Protein AF-A0A1T5A829-F1 (afdb_monomer_lite)

pLDDT: mean 74.04, std 16.51, range [29.75, 96.25]

Radius of gyration: 37.99 Å; chains: 1; bounding box: 82×69×156 Å

Secondary structure (DSSP, 8-state):
-PPP--------------HHHHHHHHHHHHHHHHHHHHHHHHHHHHHHHHHHHHHHHHHHHHHB-TTT--B-HHHHHHHHHHTT-GGGHHHHHHHHHHHHHHHHHHHHHHHHHHHHHHHHHHHHHHH--SHHHHHHHHHHHHHTT-S-HHHHHHHHHHHHH-GGGHHHHHHHHHHHHHHHHHHHHHHHHHHHHHHHHHHHHHHHHHHHHHHHHHHHHHHHHHHHHHHHHHHHHHHTTT--S--SHHHHHHHHHHHHHHHHHHHHHHHHHHHT--PPPPPPPP--GGG---------THHHHHHHHHHHHHHHHHHHHHTTSS-HHHHHHHHHH---TTSHHHHHS-HHHHHHHHHHHHHHHHHHHHHHHHHHT--GGGGTTTS-----PPP--------------

Organism: NCBI:txid439228

Sequence (405 aa):
MALDTRIPLMVQPVQLPDFNAMAQNRLGMMSNVMTIKSQQAEIDRVARQQQEQNALRGVYSRSVDPKTGKIDSKSLITGLAGLGRGDLIPGVQAEMAKAESEQAAAAKAKYEFGKQQLNDAKVAISSVKTPEDAYATIDSYVEKGSMDPQAAEQIKAQIRADPKSLPAIQEAMLRSTLDAEKKLDFDFKEREFDWKKKQDLFSNKMAAGNLAVAQGNLGVNRARLNFERQKDARDAAINGPGGSAPQAFSDAARKLADLKGALKEYRASLDSGKRAGMSGVTLPAWAGGRFEFAKDDVTASQAAKYTAVMMGLKDLYQLGALAGPDISILERQLTDPSSFAGTRTETSALKTQLNIVDKMIDKAARNLESTYRRPASAFRDQSASPVRAPSKGKGVDTSNPLLAD

Foldseek 3Di:
DDDDDDDPPPDDDPPDPDVVVVVVVVVVVVVVVVVVVVVVVVVVVVVVVVVVVVLLVVQQVVQQDPVPRDGNLVSSCVSCVVVVNPVCNVVVVVVVVQVLVQVLVVLVVVLVVLVVVLVVQLVQLVPDDFLVSLLVSLVVCVVVVNDDPVVSVVLNVVCVVPVVCSVVVSVVSNVVSVVVNVVSVVVSVVVVVVSVVVVVVVVVVVVVVVVVVVVVVVVVVVVVVVVVVVVCVVCVVPPDDDDDLPPLLVVLLVLLVVLVVLLVVLLVLLVVVDADDDDDDDDDDSPDDDDDDDDDPSLVVNQVSVVSNLVSVVVLVVSVLADPVRNVVLVVQQDRCSDPVNVVDDSVSNVVSSVVSVVRSVSSQVSSCVVSVHHSVPCVPVVCPDPPPPPPDDDDDPPDDPPDD

Structure (mmCIF, N/CA/C/O backbone):
data_AF-A0A1T5A829-F1
#
_entry.id   AF-A0A1T5A829-F1
#
loop_
_atom_site.group_PDB
_atom_site.id
_atom_site.type_symbol
_atom_site.label_atom_id
_atom_site.label_alt_id
_atom_site.label_comp_id
_atom_site.label_asym_id
_atom_site.label_entity_id
_atom_site.label_seq_id
_atom_site.pdbx_PDB_ins_code
_atom_site.Cartn_x
_atom_site.Cartn_y
_atom_site.Cartn_z
_atom_site.occupancy
_atom_site.B_iso_or_equiv
_atom_site.auth_seq_id
_atom_site.auth_comp_id
_atom_site.auth_asym_id
_atom_site.auth_atom_id
_atom_site.pdbx_PDB_model_num
ATOM 1 N N . MET A 1 1 ? -0.349 32.099 -114.915 1.00 41.38 1 MET A N 1
ATOM 2 C CA . MET A 1 1 ? -0.433 31.629 -113.516 1.00 41.38 1 MET A CA 1
ATOM 3 C C . MET A 1 1 ? 0.761 32.195 -112.773 1.00 41.38 1 MET A C 1
ATOM 5 O O . MET A 1 1 ? 1.882 31.853 -113.120 1.00 41.38 1 MET A O 1
ATOM 9 N N . ALA A 1 2 ? 0.524 33.132 -111.858 1.00 43.66 2 ALA A N 1
ATOM 10 C CA . ALA A 1 2 ? 1.552 33.716 -111.003 1.00 43.66 2 ALA A CA 1
ATOM 11 C C . ALA A 1 2 ? 1.571 32.930 -109.686 1.00 43.66 2 ALA A C 1
ATOM 13 O O . ALA A 1 2 ? 0.527 32.785 -109.055 1.00 43.66 2 ALA A O 1
ATOM 14 N N . LEU A 1 3 ? 2.726 32.373 -109.323 1.00 45.62 3 LEU A N 1
ATOM 15 C CA . LEU A 1 3 ? 2.932 31.718 -108.033 1.00 45.62 3 LEU A CA 1
ATOM 16 C C . LEU A 1 3 ? 3.268 32.792 -106.995 1.00 45.62 3 LEU A C 1
ATOM 18 O O . LEU A 1 3 ? 4.241 33.530 -107.145 1.00 45.62 3 LEU A O 1
ATOM 22 N N . ASP A 1 4 ? 2.414 32.879 -105.982 1.00 45.06 4 ASP A N 1
ATOM 23 C CA . ASP A 1 4 ? 2.525 33.746 -104.813 1.00 45.06 4 ASP A CA 1
ATOM 24 C C . ASP A 1 4 ? 3.633 33.229 -103.874 1.00 45.06 4 ASP A C 1
ATOM 26 O O . ASP A 1 4 ? 3.648 32.059 -103.492 1.00 45.06 4 ASP A O 1
ATOM 30 N N . THR A 1 5 ? 4.589 34.095 -103.536 1.00 57.75 5 THR A N 1
ATOM 31 C CA . THR A 1 5 ? 5.797 33.803 -102.743 1.00 57.75 5 THR A CA 1
ATOM 32 C C . THR A 1 5 ? 5.749 34.413 -101.339 1.00 57.75 5 THR A C 1
ATOM 34 O O . THR A 1 5 ? 6.776 34.799 -100.782 1.00 57.75 5 THR A O 1
ATOM 37 N N . ARG A 1 6 ? 4.567 34.493 -100.718 1.00 51.66 6 ARG A N 1
ATOM 38 C CA . ARG A 1 6 ? 4.417 34.975 -99.333 1.00 51.66 6 ARG A CA 1
ATOM 39 C C . ARG A 1 6 ? 3.879 33.902 -98.389 1.00 51.66 6 ARG A C 1
ATOM 41 O O . ARG A 1 6 ? 2.760 33.993 -97.901 1.00 51.66 6 ARG A O 1
ATOM 48 N N . ILE A 1 7 ? 4.720 32.924 -98.058 1.00 53.84 7 ILE A N 1
ATOM 49 C CA . ILE A 1 7 ? 4.546 32.119 -96.840 1.00 53.84 7 ILE A CA 1
ATOM 50 C C . ILE A 1 7 ? 5.680 32.499 -95.879 1.00 53.84 7 ILE A C 1
ATOM 52 O O . ILE A 1 7 ? 6.816 32.072 -96.090 1.00 53.84 7 ILE A O 1
ATOM 56 N N . PRO A 1 8 ? 5.430 33.324 -94.845 1.00 56.34 8 PRO A N 1
ATOM 57 C CA . PRO A 1 8 ? 6.424 33.573 -93.813 1.00 56.34 8 PRO A CA 1
ATOM 58 C C . PRO A 1 8 ? 6.602 32.301 -92.973 1.00 56.34 8 PRO A C 1
ATOM 60 O O . PRO A 1 8 ? 5.747 31.939 -92.167 1.00 56.34 8 PRO A O 1
ATOM 63 N N . LEU A 1 9 ? 7.729 31.615 -93.168 1.00 53.66 9 LEU A N 1
ATOM 64 C CA . LEU A 1 9 ? 8.213 30.559 -92.279 1.00 53.66 9 LEU A CA 1
ATOM 65 C C . LEU A 1 9 ? 8.591 31.187 -90.930 1.00 53.66 9 LEU A C 1
ATOM 67 O O . LEU A 1 9 ? 9.724 31.616 -90.721 1.00 53.66 9 LEU A O 1
ATOM 71 N N . MET A 1 10 ? 7.629 31.266 -90.009 1.00 45.97 10 MET A N 1
ATOM 72 C CA . MET A 1 10 ? 7.907 31.563 -88.607 1.00 45.97 10 MET A CA 1
ATOM 73 C C . MET A 1 10 ? 8.551 30.334 -87.962 1.00 45.97 10 MET A C 1
ATOM 75 O O . MET A 1 10 ? 7.879 29.380 -87.578 1.00 45.97 10 MET A O 1
ATOM 79 N N . VAL A 1 11 ? 9.879 30.352 -87.871 1.00 55.19 11 VAL A N 1
ATOM 80 C CA . VAL A 1 11 ? 10.655 29.380 -87.099 1.00 55.19 11 VAL A CA 1
ATOM 81 C C . VAL A 1 11 ? 10.459 29.705 -85.621 1.00 55.19 11 VAL A C 1
ATOM 83 O O . VAL A 1 11 ? 10.999 30.685 -85.112 1.00 55.19 11 VAL A O 1
ATOM 86 N N . GLN A 1 12 ? 9.650 28.901 -84.934 1.00 56.31 12 GLN A N 1
ATOM 87 C CA . GLN A 1 12 ? 9.506 28.968 -83.483 1.00 56.31 12 GLN A CA 1
ATOM 88 C C . GLN A 1 12 ? 10.806 28.432 -82.850 1.00 56.31 12 GLN A C 1
ATOM 90 O O . GLN A 1 12 ? 11.166 27.280 -83.110 1.00 56.31 12 GLN A O 1
ATOM 95 N N . PRO A 1 13 ? 11.557 29.229 -82.067 1.00 57.06 13 PRO A N 1
ATOM 96 C CA . PRO A 1 13 ? 12.777 28.744 -81.439 1.00 57.06 13 PRO A CA 1
ATOM 97 C C . PRO A 1 13 ? 12.426 27.686 -80.388 1.00 57.06 13 PRO A C 1
ATOM 99 O O . PRO A 1 13 ? 11.574 27.907 -79.527 1.00 57.06 13 PRO A O 1
ATOM 102 N N . VAL A 1 14 ? 13.087 26.529 -80.463 1.00 59.56 14 VAL A N 1
ATOM 103 C CA . VAL A 1 14 ? 12.983 25.457 -79.466 1.00 59.56 14 VAL A CA 1
ATOM 104 C C . VAL A 1 14 ? 13.455 26.014 -78.120 1.00 59.56 14 VAL A C 1
ATOM 106 O O . VAL A 1 14 ? 14.648 26.233 -77.916 1.00 59.56 14 VAL A O 1
ATOM 109 N N . GLN A 1 15 ? 12.516 26.278 -77.210 1.00 55.94 15 GLN A N 1
ATOM 110 C CA . GLN A 1 15 ? 12.822 26.662 -75.833 1.00 55.94 15 GLN A CA 1
ATOM 111 C C . GLN A 1 15 ? 13.359 25.428 -75.106 1.00 55.94 15 GLN A C 1
ATOM 113 O O . GLN A 1 15 ? 12.614 24.505 -74.778 1.00 55.94 15 GLN A O 1
ATOM 118 N N . LEU A 1 16 ? 14.674 25.388 -74.900 1.00 55.56 16 LEU A N 1
ATOM 119 C CA . LEU A 1 16 ? 15.304 24.386 -74.049 1.00 55.56 16 LEU A CA 1
ATOM 120 C C . LEU A 1 16 ? 14.807 24.605 -72.610 1.00 55.56 16 LEU A C 1
ATOM 122 O O . LEU A 1 16 ? 14.922 25.725 -72.107 1.00 55.56 16 LEU A O 1
ATOM 126 N N . PRO A 1 17 ? 14.231 23.583 -71.953 1.00 59.06 17 PRO A N 1
ATOM 127 C CA . PRO A 1 17 ? 13.712 23.725 -70.602 1.00 59.06 17 PRO A CA 1
ATOM 128 C C . PRO A 1 17 ? 14.832 24.149 -69.652 1.00 59.06 17 PRO A C 1
ATOM 130 O O . PRO A 1 17 ? 15.920 23.572 -69.647 1.00 59.06 17 PRO A O 1
ATOM 133 N N . ASP A 1 18 ? 14.547 25.178 -68.860 1.00 61.03 18 ASP A N 1
ATOM 134 C CA . ASP A 1 18 ? 15.480 25.780 -67.918 1.00 61.03 18 ASP A CA 1
ATOM 135 C C . ASP A 1 18 ? 15.872 24.758 -66.834 1.00 61.03 18 ASP A C 1
ATOM 137 O O . ASP A 1 18 ? 15.130 24.480 -65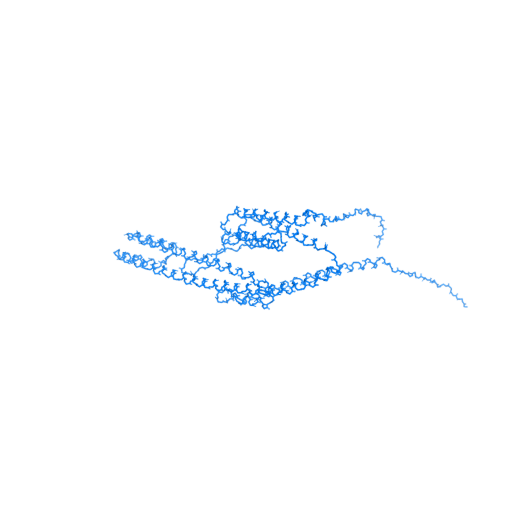.884 1.00 61.03 18 ASP A O 1
ATOM 141 N N . PHE A 1 19 ? 17.043 24.140 -67.006 1.00 58.25 19 PHE A N 1
ATOM 142 C CA . PHE A 1 19 ? 17.568 23.085 -66.133 1.00 58.25 19 PHE A CA 1
ATOM 143 C C . PHE A 1 19 ? 17.678 23.529 -64.667 1.00 58.25 19 PHE A C 1
ATOM 145 O O . PHE A 1 19 ? 17.610 22.693 -63.760 1.00 58.25 19 PHE A O 1
ATOM 152 N N . ASN A 1 20 ? 17.794 24.835 -64.419 1.00 67.88 20 ASN A N 1
ATOM 153 C CA . ASN A 1 20 ? 17.891 25.384 -63.072 1.00 67.88 20 ASN A CA 1
ATOM 154 C C . ASN A 1 20 ? 16.552 25.304 -62.316 1.00 67.88 20 ASN A C 1
ATOM 156 O O . ASN A 1 20 ? 16.526 24.964 -61.131 1.00 67.88 20 ASN A O 1
ATOM 160 N N . ALA A 1 21 ? 15.427 25.519 -63.007 1.00 65.00 21 ALA A N 1
ATOM 161 C CA . ALA A 1 21 ? 14.091 25.410 -62.419 1.00 65.00 21 ALA A CA 1
ATOM 162 C C . ALA A 1 21 ? 13.748 23.958 -62.040 1.00 65.00 21 ALA A C 1
ATOM 164 O O . ALA A 1 21 ? 13.144 23.696 -60.997 1.00 65.00 21 ALA A O 1
ATOM 165 N N . MET A 1 22 ? 14.194 22.984 -62.841 1.00 65.88 22 MET A N 1
ATOM 166 C CA . MET A 1 22 ? 13.953 21.563 -62.573 1.00 65.88 22 MET A CA 1
ATOM 167 C C . MET A 1 22 ? 14.774 21.047 -61.375 1.00 65.88 22 MET A C 1
ATOM 169 O O . MET A 1 22 ? 14.278 20.242 -60.583 1.00 65.88 22 MET A O 1
ATOM 173 N N . ALA A 1 23 ? 15.998 21.554 -61.181 1.00 65.69 23 ALA A N 1
ATOM 174 C CA . ALA A 1 23 ? 16.821 21.236 -60.013 1.00 65.69 23 ALA A CA 1
ATOM 175 C C . ALA A 1 23 ? 16.214 21.772 -58.701 1.00 65.69 23 ALA A C 1
ATOM 177 O O . ALA A 1 23 ? 16.175 21.047 -57.703 1.00 65.69 23 ALA A O 1
ATOM 178 N N . GLN A 1 24 ? 15.677 22.999 -58.711 1.00 66.88 24 GLN A N 1
ATOM 179 C CA . GLN A 1 24 ? 15.002 23.586 -57.546 1.00 66.88 24 GLN A CA 1
ATOM 180 C C . GLN A 1 24 ? 13.716 22.830 -57.181 1.00 66.88 24 GLN A C 1
ATOM 182 O O . GLN A 1 24 ? 13.478 22.546 -56.006 1.00 66.88 24 GLN A O 1
ATOM 187 N N . ASN A 1 25 ? 12.935 22.409 -58.181 1.00 72.94 25 ASN A N 1
ATOM 188 C CA . ASN A 1 25 ? 11.714 21.633 -57.952 1.00 72.94 25 ASN A CA 1
ATOM 189 C C . ASN A 1 25 ? 12.013 20.245 -57.346 1.00 72.94 25 ASN A C 1
ATOM 191 O O . ASN A 1 25 ? 11.313 19.772 -56.449 1.00 72.94 25 ASN A O 1
ATOM 195 N N . ARG A 1 26 ? 13.116 19.611 -57.769 1.00 66.56 26 ARG A N 1
ATOM 196 C CA . ARG A 1 26 ? 13.557 18.308 -57.243 1.00 66.56 26 ARG A CA 1
ATOM 197 C C . ARG A 1 26 ? 14.034 18.390 -55.788 1.00 66.56 26 ARG A C 1
ATOM 199 O O . ARG A 1 26 ? 13.764 17.477 -55.010 1.00 66.56 26 ARG A O 1
ATOM 206 N N . LEU A 1 27 ? 14.686 19.489 -55.404 1.00 65.81 27 LEU A N 1
ATOM 207 C CA . LEU A 1 27 ? 15.084 19.758 -54.017 1.00 65.81 27 LEU A CA 1
ATOM 208 C C . LEU A 1 27 ? 13.872 20.017 -53.109 1.00 65.81 27 LEU A C 1
ATOM 210 O O . LEU A 1 27 ? 13.813 19.469 -52.008 1.00 65.81 27 LEU A O 1
ATOM 214 N N . GLY A 1 28 ? 12.878 20.770 -53.591 1.00 69.94 28 GLY A N 1
ATOM 215 C CA . GLY A 1 28 ? 11.611 20.974 -52.880 1.00 69.94 28 GLY A CA 1
ATOM 216 C C . GLY A 1 28 ? 10.851 19.663 -52.651 1.00 69.94 28 GLY A C 1
ATOM 217 O O . GLY A 1 28 ? 10.427 19.372 -51.532 1.00 69.94 28 GLY A O 1
ATOM 218 N N . MET A 1 29 ? 10.765 18.807 -53.675 1.00 72.50 29 MET A N 1
ATOM 219 C CA . MET A 1 29 ? 10.162 17.475 -53.544 1.00 72.50 29 MET A CA 1
ATOM 220 C C . MET A 1 29 ? 10.920 16.580 -52.559 1.00 72.50 29 MET A C 1
ATOM 222 O O . MET A 1 29 ? 10.300 15.894 -51.750 1.00 72.50 29 MET A O 1
ATOM 226 N N . MET A 1 30 ? 12.253 16.594 -52.582 1.00 69.50 30 MET A N 1
ATOM 227 C CA . MET A 1 30 ? 13.065 15.780 -51.676 1.00 69.50 30 MET A CA 1
ATOM 228 C C . MET A 1 30 ? 12.970 16.258 -50.218 1.00 69.50 30 MET A C 1
ATOM 230 O O . MET A 1 30 ? 12.929 15.428 -49.308 1.00 69.50 30 MET A O 1
ATOM 234 N N . SER A 1 31 ? 12.847 17.573 -50.001 1.00 73.50 31 SER A N 1
ATOM 235 C CA . SER A 1 31 ? 12.529 18.159 -48.693 1.00 73.50 31 SER A CA 1
ATOM 236 C C . SER A 1 31 ? 11.177 17.653 -48.178 1.00 73.50 31 SER A C 1
ATOM 238 O O . SER A 1 31 ? 11.104 17.121 -47.073 1.00 73.50 31 SER A O 1
ATOM 240 N N . ASN A 1 32 ? 10.130 17.707 -49.009 1.00 77.19 32 ASN A N 1
ATOM 241 C CA . ASN A 1 32 ? 8.796 17.219 -48.642 1.00 77.19 32 ASN A CA 1
ATOM 242 C C . ASN A 1 32 ? 8.788 15.711 -48.338 1.00 77.19 32 ASN A C 1
ATOM 244 O O . ASN A 1 32 ? 8.182 15.280 -47.360 1.00 77.19 32 ASN A O 1
ATOM 248 N N . VAL A 1 33 ? 9.504 14.899 -49.123 1.00 78.75 33 VAL A N 1
ATOM 249 C CA . VAL A 1 33 ? 9.619 13.449 -48.885 1.00 78.75 33 VAL A CA 1
ATOM 250 C C . VAL A 1 33 ? 10.346 13.145 -47.572 1.00 78.75 33 VAL A C 1
ATOM 252 O O . VAL A 1 33 ? 9.954 12.213 -46.868 1.00 78.75 33 VAL A O 1
ATOM 255 N N . MET A 1 34 ? 11.377 13.914 -47.205 1.00 67.62 34 MET A N 1
ATOM 256 C CA . MET A 1 34 ? 12.040 13.743 -45.907 1.00 67.62 34 MET A CA 1
ATOM 257 C C . MET A 1 34 ? 11.127 14.118 -44.738 1.00 67.62 34 MET A C 1
ATOM 259 O O . MET A 1 34 ? 11.066 13.355 -43.774 1.00 67.62 34 MET A O 1
ATOM 263 N N . THR A 1 35 ? 10.372 15.214 -44.838 1.00 77.81 35 THR A N 1
ATOM 264 C CA . THR A 1 35 ? 9.394 15.606 -43.809 1.00 77.81 35 THR A CA 1
ATOM 265 C C . THR A 1 35 ? 8.295 14.556 -43.638 1.00 77.81 35 THR A C 1
ATOM 267 O O . THR A 1 35 ? 7.959 14.196 -42.511 1.00 77.81 35 THR A O 1
ATOM 270 N N . ILE A 1 36 ? 7.780 13.998 -44.739 1.00 79.62 36 ILE A N 1
ATOM 271 C CA . ILE A 1 36 ? 6.779 12.922 -44.690 1.00 79.62 36 ILE A CA 1
ATOM 272 C C . ILE A 1 36 ? 7.369 11.671 -44.025 1.00 79.62 36 ILE A C 1
ATOM 274 O O . ILE A 1 36 ? 6.738 11.090 -43.147 1.00 79.62 36 ILE A O 1
ATOM 278 N N . LYS A 1 37 ? 8.603 11.273 -44.368 1.00 80.12 37 LYS A N 1
ATOM 279 C CA . LYS A 1 37 ? 9.256 10.108 -43.745 1.00 80.12 37 LYS A CA 1
ATOM 280 C C . LYS A 1 37 ? 9.519 10.295 -42.250 1.00 80.12 37 LYS A C 1
ATOM 282 O O . LYS A 1 37 ? 9.353 9.337 -41.497 1.00 80.12 37 LYS A O 1
ATOM 287 N N . SER A 1 38 ? 9.920 11.488 -41.806 1.00 84.56 38 SER A N 1
ATOM 288 C CA . SER A 1 38 ? 10.118 11.744 -40.375 1.00 84.56 38 SER A CA 1
ATOM 289 C C . SER A 1 38 ? 8.797 11.727 -39.607 1.00 84.56 38 SER A C 1
ATOM 291 O O . SER A 1 38 ? 8.739 11.125 -38.538 1.00 84.56 38 SER A O 1
ATOM 293 N N . GLN A 1 39 ? 7.730 12.304 -40.174 1.00 84.94 39 GLN A N 1
ATOM 294 C CA . GLN A 1 39 ? 6.388 12.242 -39.584 1.00 84.94 39 GLN A CA 1
ATOM 295 C C . GLN A 1 39 ? 5.868 10.801 -39.515 1.00 84.94 39 GLN A C 1
ATOM 297 O O . GLN A 1 39 ? 5.341 10.391 -38.485 1.00 84.94 39 GLN A O 1
ATOM 302 N N . GLN A 1 40 ? 6.085 9.996 -40.560 1.00 84.44 40 GLN A N 1
ATOM 303 C CA . GLN A 1 40 ? 5.697 8.583 -40.569 1.00 84.44 40 GLN A CA 1
ATOM 304 C C . GLN A 1 40 ? 6.405 7.796 -39.453 1.00 84.44 40 GLN A C 1
ATOM 306 O O . GLN A 1 40 ? 5.766 7.056 -38.711 1.00 84.44 40 GLN A O 1
ATOM 311 N N . ALA A 1 41 ? 7.715 8.004 -39.279 1.00 88.50 41 ALA A N 1
ATOM 312 C CA . ALA A 1 41 ? 8.482 7.346 -38.225 1.00 88.50 41 ALA A CA 1
ATOM 313 C C . ALA A 1 41 ? 8.035 7.765 -36.812 1.00 88.50 41 ALA A C 1
ATOM 315 O O . ALA A 1 41 ? 8.112 6.965 -35.876 1.00 88.50 41 ALA A O 1
ATOM 316 N N . GLU A 1 42 ? 7.578 9.008 -36.642 1.00 86.62 42 GLU A N 1
ATOM 317 C CA . GLU A 1 42 ? 7.012 9.497 -35.385 1.00 86.62 42 GLU A CA 1
ATOM 318 C C . GLU A 1 42 ? 5.645 8.863 -35.098 1.00 86.62 42 GLU A C 1
ATOM 320 O O . GLU A 1 42 ? 5.442 8.335 -34.003 1.00 86.62 42 GLU A O 1
ATOM 325 N N . ILE A 1 43 ? 4.760 8.793 -36.098 1.00 89.19 43 ILE A N 1
ATOM 326 C CA . ILE A 1 43 ? 3.469 8.093 -35.998 1.00 89.19 43 ILE A CA 1
ATOM 327 C C . ILE A 1 43 ? 3.684 6.622 -35.621 1.00 89.19 43 ILE A C 1
ATOM 329 O O . ILE A 1 43 ? 3.047 6.131 -34.691 1.00 89.19 43 ILE A O 1
ATOM 333 N N . ASP A 1 44 ? 4.639 5.932 -36.250 1.00 89.00 44 ASP A N 1
ATOM 334 C CA . ASP A 1 44 ? 4.952 4.529 -35.946 1.00 89.00 44 ASP A CA 1
ATOM 335 C C . ASP A 1 44 ? 5.525 4.330 -34.532 1.00 89.00 44 ASP A C 1
ATOM 337 O O . ASP A 1 44 ? 5.392 3.258 -33.929 1.00 89.00 44 ASP A O 1
ATOM 341 N N . ARG A 1 45 ? 6.209 5.338 -33.976 1.00 84.62 45 ARG A N 1
ATOM 342 C CA . ARG A 1 45 ? 6.664 5.310 -32.576 1.00 84.62 45 ARG A CA 1
ATOM 343 C C . ARG A 1 45 ? 5.491 5.481 -31.620 1.00 84.62 45 ARG A C 1
ATOM 345 O O . ARG A 1 45 ? 5.361 4.684 -30.693 1.00 84.62 45 ARG A O 1
ATOM 352 N N . VAL A 1 46 ? 4.628 6.465 -31.866 1.00 86.44 46 VAL A N 1
ATOM 353 C CA . VAL A 1 46 ? 3.444 6.726 -31.035 1.00 86.44 46 VAL A CA 1
ATOM 354 C C . VAL A 1 46 ? 2.475 5.544 -31.084 1.00 86.44 46 VAL A C 1
ATOM 356 O O . VAL A 1 46 ? 2.003 5.103 -30.039 1.00 86.44 46 VAL A O 1
ATOM 359 N N . ALA A 1 47 ? 2.241 4.961 -32.262 1.00 90.06 47 ALA A N 1
ATOM 360 C CA . ALA A 1 47 ? 1.372 3.799 -32.428 1.00 90.06 47 ALA A CA 1
ATOM 361 C C . ALA A 1 47 ? 1.864 2.591 -31.615 1.00 90.06 47 ALA A C 1
ATOM 363 O O . ALA A 1 47 ? 1.070 1.954 -30.921 1.00 90.06 47 ALA A O 1
ATOM 364 N N . ARG A 1 48 ? 3.176 2.309 -31.623 1.00 86.00 48 ARG A N 1
ATOM 365 C CA . ARG A 1 48 ? 3.764 1.246 -30.789 1.00 86.00 48 ARG A CA 1
ATOM 366 C C . ARG A 1 48 ? 3.638 1.547 -29.303 1.00 86.00 48 ARG A C 1
ATOM 368 O O . ARG A 1 48 ? 3.197 0.683 -28.555 1.00 86.00 48 ARG A O 1
ATOM 375 N N . GLN A 1 49 ? 3.930 2.776 -28.880 1.00 83.00 49 GLN A N 1
ATOM 376 C CA . GLN A 1 49 ? 3.744 3.173 -27.482 1.00 83.00 49 GLN A CA 1
ATOM 377 C C . GLN A 1 49 ? 2.286 3.030 -27.036 1.00 83.00 49 GLN A C 1
ATOM 379 O O . GLN A 1 49 ? 2.022 2.566 -25.929 1.00 83.00 49 GLN A O 1
ATOM 384 N N . GLN A 1 50 ? 1.327 3.377 -27.893 1.00 89.56 50 GLN A N 1
ATOM 385 C CA . GLN A 1 50 ? -0.091 3.252 -27.579 1.00 89.56 50 GLN A CA 1
ATOM 386 C C . GLN A 1 50 ? -0.532 1.784 -27.515 1.00 89.56 50 GLN A C 1
ATOM 388 O O . GLN A 1 50 ? -1.255 1.405 -26.594 1.00 89.56 50 GLN A O 1
ATOM 393 N N . GLN A 1 51 ? -0.061 0.937 -28.435 1.00 86.31 51 GLN A N 1
ATOM 394 C CA . GLN A 1 51 ? -0.288 -0.510 -28.379 1.00 86.31 51 GLN A CA 1
ATOM 395 C C . GLN A 1 51 ? 0.304 -1.125 -27.106 1.00 86.31 51 GLN A C 1
ATOM 397 O O . GLN A 1 51 ? -0.371 -1.907 -26.438 1.00 86.31 51 GLN A O 1
ATOM 402 N N . GLU A 1 52 ? 1.516 -0.725 -26.724 1.00 82.69 52 GLU A N 1
ATOM 403 C CA . GLU A 1 52 ? 2.161 -1.168 -25.488 1.00 82.69 52 GLU A CA 1
ATOM 404 C C . GLU A 1 52 ? 1.370 -0.738 -24.249 1.00 82.69 52 GLU A C 1
ATOM 406 O O . GLU A 1 52 ? 1.084 -1.564 -23.382 1.00 82.69 52 GLU A O 1
ATOM 411 N N . GLN A 1 53 ? 0.945 0.526 -24.176 1.00 86.69 53 GLN A N 1
ATOM 412 C CA . GLN A 1 53 ? 0.121 1.010 -23.067 1.00 86.69 53 GLN A CA 1
ATOM 413 C C . GLN A 1 53 ? -1.221 0.277 -22.988 1.00 86.69 53 GLN A C 1
ATOM 415 O O . GLN A 1 53 ? -1.668 -0.069 -21.894 1.00 86.69 53 GLN A O 1
ATOM 420 N N . ASN A 1 54 ? -1.856 -0.001 -24.127 1.00 91.69 54 ASN A N 1
ATOM 421 C CA . ASN A 1 54 ? -3.114 -0.743 -24.173 1.00 91.69 54 ASN A CA 1
ATOM 422 C C . ASN A 1 54 ? -2.929 -2.198 -23.719 1.00 91.69 54 ASN A C 1
ATOM 424 O O . ASN A 1 54 ? -3.748 -2.708 -22.952 1.00 91.69 54 ASN A O 1
ATOM 428 N N . ALA A 1 55 ? -1.835 -2.849 -24.123 1.00 88.50 55 ALA A N 1
ATOM 429 C CA . ALA A 1 55 ? -1.503 -4.201 -23.687 1.00 88.50 55 ALA A CA 1
ATOM 430 C C . ALA A 1 55 ? -1.233 -4.258 -22.173 1.00 88.50 55 ALA A C 1
ATOM 432 O O . ALA A 1 55 ? -1.780 -5.122 -21.484 1.00 88.50 55 ALA A O 1
ATOM 433 N N . LEU A 1 56 ? -0.473 -3.294 -21.639 1.00 87.50 56 LEU A N 1
ATOM 434 C CA . LEU A 1 56 ? -0.219 -3.167 -20.202 1.00 87.50 56 LEU A CA 1
ATOM 435 C C . LEU A 1 56 ? -1.517 -2.937 -19.423 1.00 87.50 56 LEU A C 1
ATOM 437 O O . LEU A 1 56 ? -1.787 -3.660 -18.465 1.00 87.50 56 LEU A O 1
ATOM 441 N N . ARG A 1 57 ? -2.370 -2.004 -19.863 1.00 91.25 57 ARG A N 1
ATOM 442 C CA . ARG A 1 57 ? -3.691 -1.774 -19.252 1.00 91.25 57 ARG A CA 1
ATOM 443 C C . ARG A 1 57 ? -4.547 -3.038 -19.254 1.00 91.25 57 ARG A C 1
ATOM 445 O O . ARG A 1 57 ? -5.191 -3.324 -18.251 1.00 91.25 57 ARG A O 1
ATOM 452 N N . GLY A 1 58 ? -4.517 -3.811 -20.340 1.00 93.69 58 GLY A N 1
ATOM 453 C CA . GLY A 1 58 ? -5.229 -5.084 -20.443 1.00 93.69 58 GLY A CA 1
ATOM 454 C C . GLY A 1 58 ? -4.688 -6.173 -19.514 1.00 93.69 58 GLY A C 1
ATOM 455 O O . GLY A 1 58 ? -5.441 -7.037 -19.069 1.00 93.69 58 GLY A O 1
ATOM 456 N N . VAL A 1 59 ? -3.389 -6.171 -19.209 1.00 94.50 59 VAL A N 1
ATOM 457 C CA . VAL A 1 59 ? -2.807 -7.086 -18.214 1.00 94.50 59 VAL A CA 1
ATOM 458 C C . VAL A 1 59 ? -3.175 -6.649 -16.798 1.00 94.50 59 VAL A C 1
ATOM 460 O O . VAL A 1 59 ? -3.576 -7.492 -15.995 1.00 94.50 59 VAL A O 1
ATOM 463 N N . TYR A 1 60 ? -3.132 -5.346 -16.513 1.00 91.25 60 TYR A N 1
ATOM 464 C CA . TYR A 1 60 ? -3.549 -4.808 -15.219 1.00 91.25 60 TYR A CA 1
ATOM 465 C C . TYR A 1 60 ? -5.025 -5.084 -14.940 1.00 91.25 60 TYR A C 1
ATOM 467 O O . TYR A 1 60 ? -5.334 -5.654 -13.901 1.00 91.25 60 TYR A O 1
ATOM 475 N N . SER A 1 61 ? -5.929 -4.760 -15.870 1.00 93.00 61 SER A N 1
ATOM 476 C CA . SER A 1 61 ? -7.375 -4.925 -15.665 1.00 93.00 61 SER A CA 1
ATOM 477 C C . SER A 1 61 ? -7.781 -6.378 -15.423 1.00 93.00 61 SER A C 1
ATOM 479 O O . SER A 1 61 ? -8.596 -6.641 -14.547 1.00 93.00 61 SER A O 1
ATOM 481 N N . ARG A 1 62 ? -7.168 -7.329 -16.139 1.00 95.75 62 ARG A N 1
ATOM 482 C CA . ARG A 1 62 ? -7.390 -8.771 -15.932 1.00 95.75 62 ARG A CA 1
ATOM 483 C C . ARG A 1 62 ? -6.818 -9.291 -14.619 1.00 95.75 62 ARG A C 1
ATOM 485 O O . ARG A 1 62 ? -7.262 -10.324 -14.136 1.00 95.75 62 ARG A O 1
ATOM 492 N N . SER A 1 63 ? -5.830 -8.595 -14.067 1.00 94.88 63 SER A N 1
ATOM 493 C CA . SER A 1 63 ? -5.195 -8.976 -12.809 1.00 94.88 63 SER A CA 1
ATOM 494 C C . SER A 1 63 ? -5.883 -8.361 -11.597 1.00 94.88 63 SER A C 1
ATOM 496 O O . SER A 1 63 ? -5.534 -8.721 -10.484 1.00 94.88 63 SER A O 1
ATOM 498 N N . VAL A 1 64 ? -6.850 -7.456 -11.766 1.00 94.00 64 VAL A N 1
ATOM 499 C CA . VAL A 1 64 ? -7.664 -6.969 -10.647 1.00 94.00 64 VAL A CA 1
ATOM 500 C C . VAL A 1 64 ? -8.784 -7.970 -10.382 1.00 94.00 64 VAL A C 1
ATOM 502 O O . VAL A 1 64 ? -9.612 -8.231 -11.251 1.00 94.00 64 VAL A O 1
ATOM 505 N N . ASP A 1 65 ? -8.836 -8.511 -9.168 1.00 90.75 65 ASP A N 1
ATOM 506 C CA . ASP A 1 65 ? -9.967 -9.318 -8.720 1.00 90.75 65 ASP A CA 1
ATOM 507 C C . ASP A 1 65 ? -11.224 -8.428 -8.636 1.00 90.75 65 ASP A C 1
ATOM 509 O O . ASP A 1 65 ? -11.235 -7.459 -7.868 1.00 90.75 65 ASP A O 1
ATOM 513 N N . PRO A 1 66 ? -12.302 -8.738 -9.384 1.00 88.81 66 PRO A N 1
ATOM 514 C CA . PRO A 1 66 ? -13.496 -7.900 -9.440 1.00 88.81 66 PRO A CA 1
ATOM 515 C C . PRO A 1 66 ? -14.248 -7.817 -8.107 1.00 88.81 66 PRO A C 1
ATOM 517 O O . PRO A 1 66 ? -15.024 -6.886 -7.910 1.00 88.81 66 PRO A O 1
ATOM 520 N N . LYS A 1 67 ? -14.044 -8.769 -7.185 1.00 91.25 67 LYS A N 1
ATOM 521 C CA . LYS A 1 67 ? -14.712 -8.765 -5.875 1.00 91.25 67 LYS A CA 1
ATOM 522 C C . LYS A 1 67 ? -13.960 -7.930 -4.851 1.00 91.25 67 LYS A C 1
ATOM 524 O O . LYS A 1 67 ? -14.579 -7.248 -4.041 1.00 91.25 67 LYS A O 1
ATOM 529 N N . THR A 1 68 ? -12.632 -8.021 -4.854 1.00 87.38 68 THR A N 1
ATOM 530 C CA . THR A 1 68 ? -11.794 -7.398 -3.820 1.00 87.38 68 THR A CA 1
ATOM 531 C C . THR A 1 68 ? -11.140 -6.097 -4.275 1.00 87.38 68 THR A C 1
ATOM 533 O O . THR A 1 68 ? -10.649 -5.346 -3.433 1.00 87.38 68 THR A O 1
ATOM 536 N N . GLY A 1 69 ? -11.098 -5.831 -5.585 1.00 87.81 69 GLY A N 1
ATOM 537 C CA . GLY A 1 69 ? -10.354 -4.718 -6.175 1.00 87.81 69 GLY A CA 1
ATOM 538 C C . GLY A 1 69 ? -8.834 -4.853 -6.033 1.00 87.81 69 GLY A C 1
ATOM 539 O O . GLY A 1 69 ? -8.105 -3.910 -6.333 1.00 87.81 69 GLY A O 1
ATOM 540 N N . LYS A 1 70 ? -8.335 -6.000 -5.551 1.00 88.00 70 LYS A N 1
ATOM 541 C CA . LYS A 1 70 ? -6.905 -6.237 -5.337 1.00 88.00 70 LYS A CA 1
ATOM 542 C C . LYS A 1 70 ? -6.260 -6.786 -6.599 1.00 88.00 70 LYS A C 1
ATOM 544 O O . LYS A 1 70 ? -6.858 -7.580 -7.318 1.00 88.00 70 LYS A O 1
ATOM 549 N N . ILE A 1 71 ? -5.016 -6.387 -6.836 1.00 88.56 71 ILE A N 1
ATOM 550 C CA . ILE A 1 71 ? -4.212 -6.902 -7.942 1.00 88.56 71 ILE A CA 1
ATOM 551 C C . ILE A 1 71 ? -3.660 -8.280 -7.552 1.00 88.56 71 ILE A C 1
ATOM 553 O O . ILE A 1 71 ? -2.887 -8.398 -6.600 1.00 88.56 71 ILE A O 1
ATOM 557 N N . ASP A 1 72 ? -4.022 -9.316 -8.301 1.00 91.62 72 ASP A N 1
ATOM 558 C CA . ASP A 1 72 ? -3.366 -10.616 -8.277 1.00 91.62 72 ASP A CA 1
ATOM 559 C C . ASP A 1 72 ? -1.981 -10.500 -8.926 1.00 91.62 72 ASP A C 1
ATOM 561 O O . ASP A 1 72 ? -1.825 -10.487 -10.152 1.00 91.62 72 ASP A O 1
ATOM 565 N N . SER A 1 73 ? -0.959 -10.440 -8.070 1.00 89.56 73 SER A N 1
ATOM 566 C CA . SER A 1 73 ? 0.452 -10.391 -8.464 1.00 89.56 73 SER A CA 1
ATOM 567 C C . SER A 1 73 ? 0.822 -11.501 -9.448 1.00 89.56 73 SER A C 1
ATOM 569 O O . SER A 1 73 ? 1.558 -11.267 -10.406 1.00 89.56 73 SER A O 1
ATOM 571 N N . LYS A 1 74 ? 0.291 -12.716 -9.251 1.00 91.88 74 LYS A N 1
ATOM 572 C CA . LYS A 1 74 ? 0.631 -13.865 -10.091 1.00 91.88 74 LYS A CA 1
ATOM 573 C C . LYS A 1 74 ? 0.067 -13.682 -11.494 1.00 91.88 74 LYS A C 1
ATOM 575 O O . LYS A 1 74 ? 0.793 -13.915 -12.462 1.00 91.88 74 LYS A O 1
ATOM 580 N N . SER A 1 75 ? -1.187 -13.246 -11.605 1.00 93.94 75 SER A N 1
ATOM 581 C CA . SER A 1 75 ? -1.807 -12.918 -12.893 1.00 93.94 75 SER A CA 1
ATOM 582 C C . SER A 1 75 ? -1.059 -11.783 -13.594 1.00 93.94 75 SER A C 1
ATOM 584 O O . SER A 1 75 ? -0.741 -11.905 -14.777 1.00 93.94 75 SER A O 1
ATOM 586 N N . LEU A 1 76 ? -0.691 -10.728 -12.859 1.00 93.88 76 LEU A N 1
ATOM 587 C CA . LEU A 1 76 ? 0.001 -9.567 -13.419 1.00 93.88 76 LEU A CA 1
ATOM 588 C C . LEU A 1 76 ? 1.369 -9.954 -13.988 1.00 93.88 76 LEU A C 1
ATOM 590 O O . LEU A 1 76 ? 1.667 -9.667 -15.146 1.00 93.88 76 LEU A O 1
ATOM 594 N N . ILE A 1 77 ? 2.176 -10.666 -13.201 1.00 92.44 77 ILE A N 1
ATOM 595 C CA . ILE A 1 77 ? 3.508 -11.126 -13.610 1.00 92.44 77 ILE A CA 1
ATOM 596 C C . ILE A 1 77 ? 3.404 -12.098 -14.792 1.00 92.44 77 ILE A C 1
ATOM 598 O O . ILE A 1 77 ? 4.164 -11.976 -15.751 1.00 92.44 77 ILE A O 1
ATOM 602 N N . THR A 1 78 ? 2.445 -13.031 -14.763 1.00 94.38 78 THR A N 1
ATOM 603 C CA . THR A 1 78 ? 2.230 -13.987 -15.865 1.00 94.38 78 THR A CA 1
ATOM 604 C C . THR A 1 78 ? 1.795 -13.268 -17.143 1.00 94.38 78 THR A C 1
ATOM 606 O O . THR A 1 78 ? 2.280 -13.589 -18.226 1.00 94.38 78 THR A O 1
ATOM 609 N N . GLY A 1 79 ? 0.932 -12.256 -17.029 1.00 93.56 79 GLY A N 1
ATOM 610 C CA . GLY A 1 79 ? 0.505 -11.429 -18.154 1.00 93.56 79 GLY A CA 1
ATOM 611 C C . GLY A 1 79 ? 1.647 -10.605 -18.750 1.00 93.56 79 GLY A C 1
ATOM 612 O O . GLY A 1 79 ? 1.784 -10.559 -19.969 1.00 93.56 79 GLY A O 1
ATOM 613 N N . LEU A 1 80 ? 2.506 -10.010 -17.915 1.00 92.69 80 LEU A N 1
ATOM 614 C CA . LEU A 1 80 ? 3.691 -9.270 -18.368 1.00 92.69 80 LEU A CA 1
ATOM 615 C C . LEU A 1 80 ? 4.701 -10.187 -19.062 1.00 92.69 80 LEU A C 1
ATOM 617 O O . LEU A 1 80 ? 5.208 -9.846 -20.132 1.00 92.69 80 LEU A O 1
ATOM 621 N N . ALA A 1 81 ? 4.939 -11.376 -18.503 1.00 93.88 81 ALA A N 1
ATOM 622 C CA . ALA A 1 81 ? 5.781 -12.390 -19.128 1.00 93.88 81 ALA A CA 1
ATOM 623 C C . ALA A 1 81 ? 5.216 -12.834 -20.490 1.00 93.88 81 ALA A C 1
ATOM 625 O O . ALA A 1 81 ? 5.962 -12.914 -21.463 1.00 93.88 81 ALA A O 1
ATOM 626 N N . GLY A 1 82 ? 3.899 -13.049 -20.586 1.00 93.81 82 GLY A N 1
ATOM 627 C CA . GLY A 1 82 ? 3.220 -13.418 -21.833 1.00 93.81 82 GLY A CA 1
ATOM 628 C C . GLY A 1 82 ? 3.278 -12.343 -22.924 1.00 93.81 82 GLY A C 1
ATOM 629 O O . GLY A 1 82 ? 3.238 -12.673 -24.105 1.00 93.81 82 GLY A O 1
ATOM 630 N N . LEU A 1 83 ? 3.430 -11.070 -22.548 1.00 92.75 83 LEU A N 1
ATOM 631 C CA . LEU A 1 83 ? 3.669 -9.960 -23.479 1.00 92.75 83 LEU A CA 1
ATOM 632 C C . LEU A 1 83 ? 5.147 -9.801 -23.879 1.00 92.75 83 LEU A C 1
ATOM 634 O O . LEU A 1 83 ? 5.485 -8.855 -24.588 1.00 92.75 83 LEU A O 1
ATOM 638 N N . GLY A 1 84 ? 6.043 -10.669 -23.400 1.00 92.00 84 GLY A N 1
ATOM 639 C CA . GLY A 1 84 ? 7.485 -10.526 -23.610 1.00 92.00 84 GLY A CA 1
ATOM 640 C C . GLY A 1 84 ? 8.112 -9.372 -22.819 1.00 92.00 84 GLY A C 1
ATOM 641 O O . GLY A 1 84 ? 9.242 -8.988 -23.102 1.00 92.00 84 GLY A O 1
ATOM 642 N N . ARG A 1 85 ? 7.409 -8.823 -21.816 1.00 91.50 85 ARG A N 1
ATOM 643 C CA . ARG A 1 85 ? 7.866 -7.705 -20.968 1.00 91.50 85 ARG A CA 1
ATOM 644 C C . ARG A 1 85 ? 8.466 -8.192 -19.653 1.00 91.50 85 ARG A C 1
ATOM 646 O O . ARG A 1 85 ? 8.135 -7.712 -18.568 1.00 91.50 85 ARG A O 1
ATOM 653 N N . GLY A 1 86 ? 9.338 -9.195 -19.756 1.00 88.75 86 GLY A N 1
ATOM 654 C CA . GLY A 1 86 ? 10.051 -9.753 -18.606 1.00 88.75 86 GLY A CA 1
ATOM 655 C C . GLY A 1 86 ? 10.956 -8.734 -17.904 1.00 88.75 86 GLY A C 1
ATOM 656 O O . GLY A 1 86 ? 11.190 -8.842 -16.704 1.00 88.75 86 GLY A O 1
ATOM 657 N N . ASP A 1 87 ? 11.399 -7.713 -18.637 1.00 87.56 87 ASP A N 1
ATOM 658 C CA . ASP A 1 87 ? 12.197 -6.580 -18.164 1.00 87.56 87 ASP A CA 1
ATOM 659 C C . ASP A 1 87 ? 11.477 -5.725 -17.109 1.00 87.56 87 ASP A C 1
ATOM 661 O O . ASP A 1 87 ? 12.123 -5.183 -16.214 1.00 87.56 87 ASP A O 1
ATOM 665 N N . LEU A 1 88 ? 10.143 -5.642 -17.168 1.00 84.75 88 LEU A N 1
ATOM 666 C CA . LEU A 1 88 ? 9.340 -4.854 -16.226 1.00 84.75 88 LEU A CA 1
ATOM 667 C C . LEU A 1 88 ? 9.007 -5.609 -14.931 1.00 84.75 88 LEU A C 1
ATOM 669 O O . LEU A 1 88 ? 8.653 -4.982 -13.931 1.00 84.75 88 LEU A O 1
ATOM 673 N N . ILE A 1 89 ? 9.124 -6.942 -14.924 1.00 87.69 89 ILE A N 1
ATOM 674 C CA . ILE A 1 89 ? 8.720 -7.790 -13.791 1.00 87.69 89 ILE A CA 1
ATOM 675 C C . ILE A 1 89 ? 9.416 -7.385 -12.478 1.00 87.69 89 ILE A C 1
ATOM 677 O O . ILE A 1 89 ? 8.706 -7.245 -11.482 1.00 87.69 89 ILE A O 1
ATOM 681 N N . PRO A 1 90 ? 10.744 -7.141 -12.428 1.00 86.25 90 PRO A N 1
ATOM 682 C CA . PRO A 1 90 ? 11.405 -6.753 -11.181 1.00 86.25 90 PRO A CA 1
ATOM 683 C C . PRO A 1 90 ? 10.904 -5.416 -10.619 1.00 86.25 90 PRO A C 1
ATOM 685 O O . PRO A 1 90 ? 10.729 -5.288 -9.409 1.00 86.25 90 PRO A O 1
ATOM 688 N N . GLY A 1 91 ? 10.641 -4.432 -11.489 1.00 82.00 91 GLY A N 1
ATOM 689 C CA . GLY A 1 91 ? 10.106 -3.128 -11.081 1.00 82.00 91 GLY A CA 1
ATOM 690 C C . GLY A 1 91 ? 8.705 -3.256 -10.487 1.00 82.00 91 GLY A C 1
ATOM 691 O O . GLY A 1 91 ? 8.449 -2.770 -9.389 1.00 82.00 91 GLY A O 1
ATOM 692 N N . VAL A 1 92 ? 7.837 -4.014 -11.159 1.00 85.56 92 VAL A N 1
ATOM 693 C CA . VAL A 1 92 ? 6.477 -4.300 -10.684 1.00 85.56 92 VAL A CA 1
ATOM 694 C C . VAL A 1 92 ? 6.496 -5.071 -9.361 1.00 85.56 92 VAL A C 1
ATOM 696 O O . VAL A 1 92 ? 5.757 -4.730 -8.442 1.00 85.56 92 VAL A O 1
ATOM 699 N N . GLN A 1 93 ? 7.363 -6.076 -9.215 1.00 85.62 93 GLN A N 1
ATOM 700 C CA . GLN A 1 93 ? 7.520 -6.811 -7.954 1.00 85.62 93 GLN A CA 1
ATOM 701 C C . GLN A 1 93 ? 7.958 -5.897 -6.802 1.00 85.62 93 GLN A C 1
ATOM 703 O O . GLN A 1 93 ? 7.437 -6.026 -5.694 1.00 85.62 93 GLN A O 1
ATOM 708 N N . ALA A 1 94 ? 8.876 -4.961 -7.056 1.00 81.06 94 ALA A N 1
ATOM 709 C CA . ALA A 1 94 ? 9.324 -3.995 -6.057 1.00 81.06 94 ALA A CA 1
ATOM 710 C C . ALA A 1 94 ? 8.206 -3.020 -5.646 1.00 81.06 94 ALA A C 1
ATOM 712 O O . ALA A 1 94 ? 8.009 -2.786 -4.453 1.00 81.06 94 ALA A O 1
ATOM 713 N N . GLU A 1 95 ? 7.440 -2.492 -6.605 1.00 82.44 95 GLU A N 1
ATOM 714 C CA . GLU A 1 95 ? 6.293 -1.619 -6.322 1.00 82.44 95 GLU A CA 1
ATOM 715 C C . GLU A 1 95 ? 5.207 -2.339 -5.517 1.00 82.44 95 GLU A C 1
ATOM 717 O O . GLU A 1 95 ? 4.675 -1.777 -4.558 1.00 82.44 95 GLU A O 1
ATOM 722 N N . MET A 1 96 ? 4.915 -3.602 -5.845 1.00 84.12 96 MET A N 1
ATOM 723 C CA . MET A 1 96 ? 3.964 -4.411 -5.081 1.00 84.12 96 MET A CA 1
ATOM 724 C C . MET A 1 96 ? 4.448 -4.656 -3.650 1.00 84.12 96 MET A C 1
ATOM 726 O O . MET A 1 96 ? 3.677 -4.465 -2.714 1.00 84.12 96 MET A O 1
ATOM 730 N N . ALA A 1 97 ? 5.724 -5.007 -3.463 1.00 80.81 97 ALA A N 1
ATOM 731 C CA . ALA A 1 97 ? 6.301 -5.193 -2.132 1.00 80.81 97 ALA A CA 1
ATOM 732 C C . ALA A 1 97 ? 6.241 -3.901 -1.297 1.00 80.81 97 ALA A C 1
ATOM 734 O O . ALA A 1 97 ? 5.917 -3.936 -0.107 1.00 80.81 97 ALA A O 1
ATOM 735 N N . LYS A 1 98 ? 6.494 -2.745 -1.923 1.00 81.94 98 LYS A N 1
ATOM 736 C CA . LYS A 1 98 ? 6.358 -1.436 -1.275 1.00 81.94 98 LYS A CA 1
ATOM 737 C C . LYS A 1 98 ? 4.906 -1.158 -0.871 1.00 81.94 98 LYS A C 1
ATOM 739 O O . LYS A 1 98 ? 4.659 -0.815 0.283 1.00 81.94 98 LYS A O 1
ATOM 744 N N . ALA A 1 99 ? 3.951 -1.363 -1.778 1.00 80.62 99 ALA A N 1
ATOM 745 C CA . ALA A 1 99 ? 2.529 -1.178 -1.493 1.00 80.62 99 ALA A CA 1
ATOM 746 C C . ALA A 1 99 ? 2.037 -2.107 -0.366 1.00 80.62 99 ALA A C 1
ATOM 748 O O . ALA A 1 99 ? 1.285 -1.677 0.508 1.00 80.62 99 ALA A O 1
ATOM 749 N N . GLU A 1 100 ? 2.487 -3.365 -0.336 1.00 81.75 100 GLU A N 1
ATOM 750 C CA . GLU A 1 100 ? 2.181 -4.308 0.747 1.00 81.75 100 GLU A CA 1
ATOM 751 C C . GLU A 1 100 ? 2.765 -3.853 2.091 1.00 81.75 100 GLU A C 1
ATOM 753 O O . GLU A 1 100 ? 2.081 -3.922 3.114 1.00 81.75 100 GLU A O 1
ATOM 758 N N . SER A 1 101 ? 3.999 -3.338 2.101 1.00 82.44 101 SER A N 1
ATOM 759 C CA . SER A 1 101 ? 4.617 -2.767 3.302 1.00 82.44 101 SER A CA 1
ATOM 760 C C . SER A 1 101 ? 3.851 -1.545 3.820 1.00 82.44 101 SER A C 1
ATOM 762 O O . SER A 1 101 ? 3.661 -1.402 5.028 1.00 82.44 101 SER A O 1
ATOM 764 N N . GLU A 1 102 ? 3.392 -0.661 2.932 1.00 79.56 102 GLU A N 1
ATOM 765 C CA . GLU A 1 102 ? 2.592 0.511 3.308 1.00 79.56 102 GLU A CA 1
ATOM 766 C C . GLU A 1 102 ? 1.214 0.107 3.850 1.00 79.56 102 GLU A C 1
ATOM 768 O O . GLU A 1 102 ? 0.760 0.650 4.860 1.00 79.56 102 GLU A O 1
ATOM 773 N N . GLN A 1 103 ? 0.571 -0.904 3.255 1.00 80.88 103 GLN A N 1
ATOM 774 C CA . GLN A 1 103 ? -0.676 -1.468 3.779 1.00 80.88 103 GLN A CA 1
ATOM 775 C C . GLN A 1 103 ? -0.488 -2.100 5.164 1.00 80.88 103 GLN A C 1
ATOM 777 O O . GLN A 1 103 ? -1.338 -1.910 6.037 1.00 80.88 103 GLN A O 1
ATOM 782 N N . ALA A 1 104 ? 0.618 -2.815 5.390 1.00 78.56 104 ALA A N 1
ATOM 783 C CA . ALA A 1 104 ? 0.945 -3.394 6.692 1.00 78.56 104 ALA A CA 1
ATOM 784 C C . ALA A 1 104 ? 1.181 -2.305 7.752 1.00 78.56 104 ALA A C 1
ATOM 786 O O . ALA A 1 104 ? 0.636 -2.386 8.855 1.00 78.56 104 ALA A O 1
ATOM 787 N N . ALA A 1 105 ? 1.914 -1.243 7.404 1.00 79.44 105 ALA A N 1
ATOM 788 C CA . ALA A 1 105 ? 2.114 -0.092 8.282 1.00 79.44 105 ALA A CA 1
ATOM 789 C C . ALA A 1 105 ? 0.785 0.607 8.623 1.00 79.44 105 ALA A C 1
ATOM 791 O O . ALA A 1 105 ? 0.524 0.903 9.789 1.00 79.44 105 ALA A O 1
ATOM 792 N N . ALA A 1 106 ? -0.093 0.804 7.634 1.00 76.56 106 ALA A N 1
ATOM 793 C CA . ALA A 1 106 ? -1.421 1.372 7.851 1.00 76.56 106 ALA A CA 1
ATOM 794 C C . ALA A 1 106 ? -2.310 0.471 8.729 1.00 76.56 106 ALA A C 1
ATOM 796 O O . ALA A 1 106 ? -3.053 0.972 9.574 1.00 76.56 106 ALA A O 1
ATOM 797 N N . ALA A 1 107 ? -2.236 -0.854 8.564 1.00 78.88 107 ALA A N 1
ATOM 798 C CA . ALA A 1 107 ? -2.953 -1.807 9.408 1.00 78.88 107 ALA A CA 1
ATOM 799 C C . ALA A 1 107 ? -2.455 -1.772 10.861 1.00 78.88 107 ALA A C 1
ATOM 801 O O . ALA A 1 107 ? -3.273 -1.752 11.779 1.00 78.88 107 ALA A O 1
ATOM 802 N N . LYS A 1 108 ? -1.135 -1.690 11.070 1.00 84.44 108 LYS A N 1
ATOM 803 C CA . LYS A 1 108 ? -0.532 -1.536 12.399 1.00 84.44 108 LYS A CA 1
ATOM 804 C C . LYS A 1 108 ? -0.944 -0.228 13.069 1.00 84.44 108 LYS A C 1
ATOM 806 O O . LYS A 1 108 ? -1.360 -0.254 14.220 1.00 84.44 108 LYS A O 1
ATOM 811 N N . ALA A 1 109 ? -0.922 0.887 12.340 1.00 77.38 109 ALA A N 1
ATOM 812 C CA . ALA A 1 109 ? -1.376 2.174 12.866 1.00 77.38 109 ALA A CA 1
ATOM 813 C C . ALA A 1 109 ? -2.855 2.132 13.297 1.00 77.38 109 ALA A C 1
ATOM 815 O O . ALA A 1 109 ? -3.206 2.640 14.358 1.00 77.38 109 ALA A O 1
ATOM 816 N N . LYS A 1 110 ? -3.723 1.478 12.510 1.00 77.00 110 LYS A N 1
ATOM 817 C CA . LYS A 1 110 ? -5.138 1.268 12.869 1.00 77.00 110 LYS A CA 1
ATOM 818 C C . LYS A 1 110 ? -5.300 0.407 14.123 1.00 77.00 110 LYS A C 1
ATOM 820 O O . LYS A 1 110 ? -6.151 0.710 14.952 1.00 77.00 110 LYS A O 1
ATOM 825 N N . TYR A 1 111 ? -4.494 -0.643 14.261 1.00 83.81 111 TYR A N 1
ATOM 826 C CA . TYR A 1 111 ? -4.484 -1.500 15.445 1.00 83.81 111 TYR A CA 1
ATOM 827 C C . TYR A 1 111 ? -4.035 -0.736 16.699 1.00 83.81 111 TYR A C 1
ATOM 829 O O . TYR A 1 111 ? -4.735 -0.762 17.706 1.00 83.81 111 TYR A O 1
ATOM 837 N N . GLU A 1 112 ? -2.922 -0.002 16.631 1.00 85.50 112 GLU A N 1
ATOM 838 C CA . GLU A 1 112 ? -2.418 0.794 17.760 1.00 85.50 112 GLU A CA 1
ATOM 839 C C . GLU A 1 112 ? -3.432 1.856 18.194 1.00 85.50 112 GLU A C 1
ATOM 841 O O . GLU A 1 112 ? -3.703 2.004 19.385 1.00 85.50 112 GLU A O 1
ATOM 846 N N . PHE A 1 113 ? -4.063 2.528 17.230 1.00 80.38 113 PHE A N 1
ATOM 847 C CA . PHE A 1 113 ? -5.128 3.487 17.499 1.00 80.38 113 PHE A CA 1
ATOM 848 C C . PHE A 1 113 ? -6.359 2.834 18.147 1.00 80.38 113 PHE A C 1
ATOM 850 O O . PHE A 1 113 ? -6.864 3.340 19.146 1.00 80.38 113 PHE A O 1
ATOM 857 N N . GLY A 1 114 ? -6.818 1.686 17.635 1.00 80.31 114 GLY A N 1
ATOM 858 C CA . GLY A 1 114 ? -7.933 0.941 18.230 1.00 80.31 114 GLY A CA 1
ATOM 859 C C . GLY A 1 114 ? -7.632 0.477 19.658 1.00 80.31 114 GLY A C 1
ATOM 860 O O . GLY A 1 114 ? -8.472 0.600 20.546 1.00 80.31 114 GLY A O 1
ATOM 861 N N . LYS A 1 115 ? -6.402 0.022 19.912 1.00 87.56 115 LYS A N 1
ATOM 862 C CA . LYS A 1 115 ? -5.943 -0.360 21.251 1.00 87.56 115 LYS A CA 1
ATOM 863 C C . LYS A 1 115 ? -5.904 0.829 22.209 1.00 87.56 115 LYS A C 1
ATOM 865 O O . LYS A 1 115 ? -6.301 0.693 23.364 1.00 87.56 115 LYS A O 1
ATOM 870 N N . GLN A 1 116 ? -5.464 1.991 21.733 1.00 85.62 116 GLN A N 1
ATOM 871 C CA . GLN A 1 116 ? -5.491 3.221 22.517 1.00 85.62 116 GLN A CA 1
ATOM 872 C C . GLN A 1 116 ? -6.927 3.612 22.886 1.00 85.62 116 GLN A C 1
ATOM 874 O O . GLN A 1 116 ? -7.194 3.821 24.064 1.00 85.62 116 GLN A O 1
ATOM 879 N N . GLN A 1 117 ? -7.866 3.596 21.933 1.00 82.31 117 GLN A N 1
ATOM 880 C CA . GLN A 1 117 ? -9.277 3.881 22.226 1.00 82.31 117 GLN A CA 1
ATOM 881 C C . GLN A 1 117 ? -9.875 2.922 23.263 1.00 82.31 117 GLN A C 1
ATOM 883 O O . GLN A 1 117 ? -10.624 3.350 24.138 1.00 82.31 117 GLN A O 1
ATOM 888 N N . LEU A 1 118 ? -9.534 1.630 23.197 1.00 83.94 118 LEU A N 1
ATOM 889 C CA . LEU A 1 118 ? -9.990 0.643 24.179 1.00 83.94 118 LEU A CA 1
ATOM 890 C C . LEU A 1 118 ? -9.386 0.885 25.567 1.00 83.94 118 LEU A C 1
ATOM 892 O O . LEU A 1 118 ? -10.074 0.713 26.572 1.00 83.94 118 LEU A O 1
ATOM 896 N N . ASN A 1 119 ? -8.124 1.304 25.643 1.00 87.00 119 ASN A N 1
ATOM 897 C CA . ASN A 1 119 ? -7.508 1.682 26.913 1.00 87.00 119 ASN A CA 1
ATOM 898 C C . ASN A 1 119 ? -8.143 2.949 27.494 1.00 87.00 119 ASN A C 1
ATOM 900 O O . ASN A 1 119 ? -8.479 2.959 28.677 1.00 87.00 119 ASN A O 1
ATOM 904 N N . ASP A 1 120 ? -8.386 3.967 26.668 1.00 82.12 120 ASP A N 1
ATOM 905 C CA . ASP A 1 120 ? -9.080 5.188 27.081 1.00 82.12 120 ASP A CA 1
ATOM 906 C C . ASP A 1 120 ? -10.501 4.866 27.577 1.00 82.12 120 ASP A C 1
ATOM 908 O O . ASP A 1 120 ? -10.929 5.391 28.605 1.00 82.12 120 ASP A O 1
ATOM 912 N N . ALA A 1 121 ? -11.204 3.937 26.912 1.00 81.69 121 ALA A N 1
ATOM 913 C CA . ALA A 1 121 ? -12.498 3.407 27.350 1.00 81.69 121 ALA A CA 1
ATOM 914 C C . ALA A 1 121 ? -12.440 2.753 28.728 1.00 81.69 121 ALA A C 1
ATOM 916 O O . ALA A 1 121 ? -13.247 3.079 29.596 1.00 81.69 121 ALA A O 1
ATOM 917 N N . LYS A 1 122 ? -11.464 1.877 28.973 1.00 87.50 122 LYS A N 1
ATOM 918 C CA . LYS A 1 122 ? -11.293 1.244 30.289 1.00 87.50 122 LYS A CA 1
ATOM 919 C C . LYS A 1 122 ? -11.024 2.270 31.385 1.00 87.50 122 LYS A C 1
ATOM 921 O O . LYS A 1 122 ? -11.632 2.181 32.450 1.00 87.50 122 LYS A O 1
ATOM 926 N N . VAL A 1 123 ? -10.144 3.240 31.120 1.00 89.75 123 VAL A N 1
ATOM 927 C CA . VAL A 1 123 ? -9.827 4.313 32.072 1.00 89.75 123 VAL A CA 1
ATOM 928 C C . VAL A 1 123 ? -11.085 5.119 32.384 1.00 89.75 123 VAL A C 1
ATOM 930 O O . VAL A 1 123 ? -11.424 5.260 33.558 1.00 89.75 123 VAL A O 1
ATOM 933 N N . ALA A 1 124 ? -11.825 5.555 31.362 1.00 85.75 124 ALA A N 1
ATOM 934 C CA . ALA A 1 124 ? -13.065 6.299 31.548 1.00 85.75 124 ALA A CA 1
ATOM 935 C C . ALA A 1 124 ? -14.100 5.501 32.354 1.00 85.75 124 ALA A C 1
ATOM 937 O O . ALA A 1 124 ? -14.574 5.997 33.373 1.00 85.75 124 ALA A O 1
ATOM 938 N N . ILE A 1 125 ? -14.377 4.243 31.983 1.00 87.19 125 ILE A N 1
ATOM 939 C CA . ILE A 1 125 ? -15.338 3.383 32.697 1.00 87.19 125 ILE A CA 1
ATOM 940 C C . ILE A 1 125 ? -14.935 3.209 34.167 1.00 87.19 125 ILE A C 1
ATOM 942 O O . ILE A 1 125 ? -15.781 3.326 35.048 1.00 87.19 125 ILE A O 1
ATOM 946 N N . SER A 1 126 ? -13.647 2.977 34.445 1.00 88.69 126 SER A N 1
ATOM 947 C CA . SER A 1 126 ? -13.140 2.814 35.816 1.00 88.69 126 SER A CA 1
ATOM 948 C C . SER A 1 126 ? -13.150 4.104 36.647 1.00 88.69 126 SER A C 1
ATOM 950 O O . SER A 1 126 ? -13.104 4.047 37.875 1.00 88.69 126 SER A O 1
ATOM 952 N N . SER A 1 127 ? -13.193 5.267 35.989 1.00 90.25 127 SER A N 1
ATOM 953 C CA . SER A 1 127 ? -13.167 6.582 36.639 1.00 90.25 127 SER A CA 1
ATOM 954 C C . SER A 1 127 ? -14.549 7.084 37.065 1.00 90.25 127 SER A C 1
ATOM 956 O O . SER A 1 127 ? -14.637 7.963 37.922 1.00 90.25 127 SER A O 1
ATOM 958 N N . VAL A 1 128 ? -15.615 6.506 36.506 1.00 92.69 128 VAL A N 1
ATOM 959 C 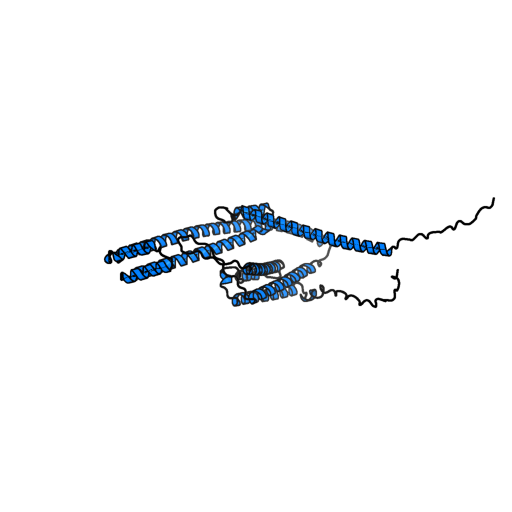CA . VAL A 1 128 ? -17.005 6.841 36.825 1.00 92.69 128 VAL A CA 1
ATOM 960 C C . VAL A 1 128 ? -17.322 6.398 38.256 1.00 92.69 128 VAL A C 1
ATOM 962 O O . VAL A 1 128 ? -17.243 5.213 38.577 1.00 92.69 128 VAL A O 1
ATOM 965 N N . LYS A 1 129 ? -17.692 7.339 39.130 1.00 94.06 129 LYS A N 1
ATOM 966 C CA . LYS A 1 129 ? -18.057 7.041 40.531 1.00 94.06 129 LYS A CA 1
ATOM 967 C C . LYS A 1 129 ? -19.525 7.300 40.823 1.00 94.06 129 LYS A C 1
ATOM 969 O O . LYS A 1 129 ? -20.084 6.680 41.725 1.00 94.06 129 LYS A O 1
ATOM 974 N N . THR A 1 130 ? -20.129 8.215 40.077 1.00 95.00 130 THR A N 1
ATOM 975 C CA . THR A 1 130 ? -21.515 8.638 40.257 1.00 95.00 130 THR A CA 1
ATOM 976 C C . THR A 1 130 ? -22.340 8.375 38.992 1.00 95.00 130 THR A C 1
ATOM 978 O O . THR A 1 130 ? -21.775 8.243 37.900 1.00 95.00 130 THR A O 1
ATOM 981 N N . PRO A 1 131 ? -23.677 8.289 39.101 1.00 94.38 131 PRO A N 1
ATOM 982 C CA . PRO A 1 131 ? -24.561 8.256 37.937 1.00 94.38 131 PRO A CA 1
ATOM 983 C C . PRO A 1 131 ? -24.368 9.459 37.004 1.00 94.38 131 PRO A C 1
ATOM 985 O O . PRO A 1 131 ? -24.422 9.305 35.787 1.00 94.38 131 PRO A O 1
ATOM 988 N N . GLU A 1 132 ? -24.097 10.645 37.553 1.00 93.94 132 GLU A N 1
ATOM 989 C CA . GLU A 1 132 ? -23.848 11.862 36.781 1.00 93.94 132 GLU A CA 1
ATOM 990 C C . GLU A 1 132 ? -22.559 11.754 35.952 1.00 93.94 132 GLU A C 1
ATOM 992 O O . GLU A 1 132 ? -22.573 12.055 34.755 1.00 93.94 132 GLU A O 1
ATOM 997 N N . ASP A 1 133 ? -21.476 11.237 36.548 1.00 93.44 133 ASP A N 1
ATOM 998 C CA . ASP A 1 133 ? -20.225 10.951 35.828 1.00 93.44 133 ASP A CA 1
ATOM 999 C C . ASP A 1 133 ? -20.457 9.935 34.703 1.00 93.44 133 ASP A C 1
ATOM 1001 O O . ASP A 1 133 ? -19.866 10.038 33.624 1.00 93.44 133 ASP A O 1
ATOM 1005 N N . ALA A 1 134 ? -21.327 8.947 34.947 1.00 91.12 134 ALA A N 1
ATOM 1006 C CA . ALA A 1 134 ? -21.669 7.928 33.965 1.00 91.12 134 ALA A CA 1
ATOM 1007 C C . ALA A 1 134 ? -22.360 8.550 32.749 1.00 91.12 134 ALA A C 1
ATOM 1009 O O . ALA A 1 134 ? -21.985 8.244 31.619 1.00 91.12 134 ALA A O 1
ATOM 1010 N N . TYR A 1 135 ? -23.321 9.454 32.961 1.00 93.19 135 TYR A N 1
ATOM 1011 C CA . TYR A 1 135 ? -23.999 10.153 31.869 1.00 93.19 135 TYR A CA 1
ATOM 1012 C C . TYR A 1 135 ? -23.031 11.002 31.051 1.00 93.19 135 TYR A C 1
ATOM 1014 O O . TYR A 1 135 ? -22.993 10.845 29.834 1.00 93.19 135 TYR A O 1
ATOM 1022 N N . ALA A 1 136 ? -22.191 11.807 31.708 1.00 94.19 136 ALA A N 1
ATOM 1023 C CA . ALA A 1 136 ? -21.195 12.634 31.026 1.00 94.19 136 ALA A CA 1
ATOM 1024 C C . ALA A 1 136 ? -20.197 11.789 30.216 1.00 94.19 136 ALA A C 1
ATOM 1026 O O . ALA A 1 136 ? -19.827 12.136 29.093 1.00 94.19 136 ALA A O 1
ATOM 1027 N N . THR A 1 137 ? -19.791 10.643 30.765 1.00 90.81 137 THR A N 1
ATOM 1028 C CA . THR A 1 137 ? -18.908 9.696 30.079 1.00 90.81 137 THR A CA 1
ATOM 1029 C C . THR A 1 137 ? -19.593 9.105 28.848 1.00 90.81 137 THR A C 1
ATOM 1031 O O . THR A 1 137 ? -19.014 9.127 27.763 1.00 90.81 137 THR A O 1
ATOM 1034 N N . ILE A 1 138 ? -20.836 8.631 28.986 1.00 89.62 138 ILE A N 1
ATOM 1035 C CA . ILE A 1 138 ? -21.637 8.088 27.879 1.00 89.62 138 ILE A CA 1
ATOM 1036 C C . ILE A 1 138 ? -21.834 9.147 26.784 1.00 89.62 138 ILE A C 1
ATOM 1038 O O . ILE A 1 138 ? -21.602 8.852 25.614 1.00 89.62 138 ILE A O 1
ATOM 1042 N N . ASP A 1 139 ? -22.188 10.380 27.151 1.00 92.75 139 ASP A N 1
ATOM 1043 C CA . ASP A 1 139 ? -22.363 11.490 26.208 1.00 92.75 139 ASP A CA 1
ATOM 1044 C C . ASP A 1 139 ? -21.073 11.800 25.444 1.00 92.75 139 ASP A C 1
ATOM 1046 O O . ASP A 1 139 ? -21.101 11.916 24.220 1.00 92.75 139 ASP A O 1
ATOM 1050 N N . SER A 1 140 ? -19.919 11.800 26.120 1.00 90.06 140 SER A N 1
ATOM 1051 C CA . SER A 1 140 ? -18.624 11.970 25.451 1.00 90.06 140 SER A CA 1
ATOM 1052 C C . SER A 1 140 ? -18.345 10.872 24.416 1.00 90.06 140 SER A C 1
ATOM 1054 O O . SER A 1 140 ? -17.775 11.153 23.360 1.00 90.06 140 SER A O 1
ATOM 1056 N N . TYR A 1 141 ? -18.741 9.621 24.681 1.00 84.44 141 TYR A N 1
ATOM 1057 C CA . TYR A 1 141 ? -18.584 8.528 23.714 1.00 84.44 141 TYR A CA 1
ATOM 1058 C C . TYR A 1 141 ? -19.545 8.640 22.528 1.00 84.44 141 TYR A C 1
ATOM 1060 O O . TYR A 1 141 ? -19.157 8.290 21.410 1.00 84.44 141 TYR A O 1
ATOM 1068 N N . VAL A 1 142 ? -20.757 9.155 22.741 1.00 87.50 142 VAL A N 1
ATOM 1069 C CA . VAL A 1 142 ? -21.712 9.440 21.660 1.00 87.50 142 VAL A CA 1
ATOM 1070 C C . VAL A 1 142 ? -21.211 10.592 20.786 1.00 87.50 142 VAL A C 1
ATOM 1072 O O . VAL A 1 142 ? -21.169 10.451 19.566 1.00 87.50 142 VAL A O 1
ATOM 1075 N N . GLU A 1 143 ? -20.747 11.695 21.381 1.00 87.50 143 GLU A N 1
ATOM 1076 C CA . GLU A 1 143 ? -20.197 12.851 20.653 1.00 87.50 143 GLU A CA 1
ATOM 1077 C C . GLU A 1 143 ? -18.959 12.492 19.823 1.00 87.50 143 GLU A C 1
ATOM 1079 O O . GLU A 1 143 ? -18.794 12.968 18.700 1.00 87.50 143 GLU A O 1
ATOM 1084 N N . LYS A 1 144 ? -18.102 11.603 20.341 1.00 83.00 144 LYS A N 1
ATOM 1085 C CA . LYS A 1 144 ? -16.937 11.069 19.614 1.00 83.00 144 LYS A CA 1
ATOM 1086 C C . LYS A 1 144 ? -17.309 10.049 18.529 1.00 83.00 144 LYS A C 1
ATOM 1088 O O . LYS A 1 144 ? -16.422 9.575 17.821 1.00 83.00 144 LYS A O 1
ATOM 1093 N N . GLY A 1 145 ? -18.586 9.679 18.403 1.00 81.88 145 GLY A N 1
ATOM 1094 C CA . GLY A 1 145 ? -19.062 8.662 17.463 1.00 81.88 145 GLY A CA 1
ATOM 1095 C C . GLY A 1 145 ? -18.601 7.241 17.801 1.00 81.88 145 GLY A C 1
ATOM 1096 O O . GLY A 1 145 ? -18.609 6.368 16.936 1.00 81.88 145 GLY A O 1
ATOM 1097 N N . SER A 1 146 ? -18.160 7.008 19.040 1.00 79.69 146 SER A N 1
ATOM 1098 C CA . SER A 1 146 ? -17.637 5.723 19.519 1.00 79.69 146 SER A CA 1
ATOM 1099 C C . SER A 1 146 ? -18.708 4.841 20.174 1.00 79.69 146 SER A C 1
ATOM 1101 O O . SER A 1 146 ? -18.451 3.667 20.429 1.00 79.69 146 SER A O 1
ATOM 1103 N N . MET A 1 147 ? -19.894 5.387 20.456 1.00 82.12 147 MET A N 1
ATOM 1104 C CA . MET A 1 147 ? -21.046 4.659 20.992 1.00 82.12 147 MET A CA 1
ATOM 1105 C C . MET A 1 147 ? -22.305 5.006 20.196 1.00 82.12 147 MET A C 1
ATOM 1107 O O . MET A 1 147 ? -22.526 6.163 19.842 1.00 82.12 147 MET A O 1
ATOM 1111 N N . ASP A 1 148 ? -23.126 3.995 19.916 1.00 88.25 148 ASP A N 1
ATOM 1112 C CA . ASP A 1 148 ? -24.416 4.188 19.258 1.00 88.25 148 ASP A CA 1
ATOM 1113 C C . ASP A 1 148 ? -25.373 4.997 20.161 1.00 88.25 148 ASP A C 1
ATOM 1115 O O . ASP A 1 148 ? -25.523 4.650 21.339 1.00 88.25 148 ASP A O 1
ATOM 1119 N N . PRO A 1 149 ? -26.042 6.049 19.646 1.00 90.56 149 PRO A N 1
ATOM 1120 C CA . PRO A 1 149 ? -26.933 6.880 20.452 1.00 90.56 149 PRO A CA 1
ATOM 1121 C C . PRO A 1 149 ? -28.090 6.108 21.100 1.00 90.56 149 PRO A C 1
ATOM 1123 O O . PRO A 1 149 ? -28.504 6.452 22.207 1.00 90.56 149 PRO A O 1
ATOM 1126 N N . GLN A 1 150 ? -28.618 5.060 20.452 1.00 91.25 150 GLN A N 1
ATOM 1127 C CA . GLN A 1 150 ? -29.718 4.278 21.025 1.00 91.25 150 GLN A CA 1
ATOM 1128 C C . GLN A 1 150 ? -29.222 3.389 22.164 1.00 91.25 150 GLN A C 1
ATOM 1130 O O . GLN A 1 150 ? -29.851 3.343 23.222 1.00 91.25 150 GLN A O 1
ATOM 1135 N N . ALA A 1 151 ? -28.080 2.723 21.979 1.00 86.50 151 ALA A N 1
ATOM 1136 C CA . ALA A 1 151 ? -27.438 1.950 23.040 1.00 86.50 151 ALA A CA 1
ATOM 1137 C C . ALA A 1 151 ? -27.081 2.835 24.247 1.00 86.50 151 ALA A C 1
ATOM 1139 O O . ALA A 1 151 ? -27.331 2.455 25.391 1.00 86.50 151 ALA A O 1
ATOM 1140 N N . ALA A 1 152 ? -26.566 4.043 23.996 1.00 90.06 152 ALA A N 1
ATOM 1141 C CA . ALA A 1 152 ? -26.276 5.028 25.031 1.00 90.06 152 ALA A CA 1
ATOM 1142 C C . ALA A 1 152 ? -27.525 5.392 25.847 1.00 90.06 152 ALA A C 1
ATOM 1144 O O . ALA A 1 152 ? -27.495 5.320 27.075 1.00 90.06 152 ALA A O 1
ATOM 1145 N N . GLU A 1 153 ? -28.645 5.718 25.193 1.00 93.69 153 GLU A N 1
ATOM 1146 C CA . GLU A 1 153 ? -29.899 6.024 25.893 1.00 93.69 153 GLU A CA 1
ATOM 1147 C C . GLU A 1 153 ? -30.457 4.825 26.673 1.00 93.69 153 GLU A C 1
ATOM 1149 O O . GLU A 1 153 ? -30.990 5.009 27.767 1.00 93.69 153 GLU A O 1
ATOM 1154 N N . GLN A 1 154 ? -30.284 3.591 26.187 1.00 92.50 154 GLN A N 1
ATOM 1155 C CA . GLN A 1 154 ? -30.673 2.390 26.939 1.00 92.50 154 GLN A CA 1
ATOM 1156 C C . GLN A 1 154 ? -29.856 2.225 28.225 1.00 92.50 154 GLN A C 1
ATOM 1158 O O . GLN A 1 154 ? -30.429 1.956 29.283 1.00 92.50 154 GLN A O 1
ATOM 1163 N N . ILE A 1 155 ? -28.537 2.429 28.160 1.00 89.31 155 ILE A N 1
ATOM 1164 C CA . ILE A 1 155 ? -27.662 2.369 29.338 1.00 89.31 155 ILE A CA 1
ATOM 1165 C C . ILE A 1 155 ? -28.038 3.481 30.321 1.00 89.31 155 ILE A C 1
ATOM 1167 O O . ILE A 1 155 ? -28.204 3.226 31.514 1.00 89.31 155 ILE A O 1
ATOM 1171 N N . LYS A 1 156 ? -28.258 4.707 29.828 1.00 93.75 156 LYS A N 1
ATOM 1172 C CA . LYS A 1 156 ? -28.718 5.821 30.666 1.00 93.75 156 LYS A CA 1
ATOM 1173 C C . LYS A 1 156 ? -30.057 5.511 31.334 1.00 93.75 156 LYS A C 1
ATOM 1175 O O . LYS A 1 156 ? -30.212 5.780 32.521 1.00 93.75 156 LYS A O 1
ATOM 1180 N N . ALA A 1 157 ? -31.013 4.934 30.607 1.00 95.31 157 ALA A N 1
ATOM 1181 C CA . ALA A 1 157 ? -32.310 4.548 31.153 1.00 95.31 157 ALA A CA 1
ATOM 1182 C C . ALA A 1 157 ? -32.184 3.479 32.251 1.00 95.31 157 ALA A C 1
ATOM 1184 O O . ALA A 1 157 ? -32.862 3.588 33.272 1.00 95.31 157 ALA A O 1
ATOM 1185 N N . GLN A 1 158 ? -31.288 2.497 32.091 1.00 92.62 158 GLN A N 1
ATOM 1186 C CA . GLN A 1 158 ? -31.002 1.499 33.129 1.00 92.62 158 GLN A CA 1
ATOM 1187 C C . GLN A 1 158 ? -30.407 2.133 34.393 1.00 92.62 158 GLN A C 1
ATOM 1189 O O . GLN A 1 158 ? -30.889 1.857 35.490 1.00 92.62 158 GLN A O 1
ATOM 1194 N N . ILE A 1 159 ? -29.431 3.037 34.248 1.00 93.50 159 ILE A N 1
ATOM 1195 C CA . ILE A 1 159 ? -28.819 3.747 35.386 1.00 93.50 159 ILE A CA 1
ATOM 1196 C C . ILE A 1 159 ? -29.854 4.631 36.102 1.00 93.50 159 ILE A C 1
ATOM 1198 O O . ILE A 1 159 ? -29.868 4.683 37.330 1.00 93.50 159 ILE A O 1
ATOM 1202 N N . ARG A 1 160 ? -30.754 5.296 35.357 1.00 95.44 160 ARG A N 1
ATOM 1203 C CA . ARG A 1 160 ? -31.855 6.090 35.939 1.00 95.44 160 ARG A CA 1
ATOM 1204 C C . ARG A 1 160 ? -32.839 5.224 36.723 1.00 95.44 160 ARG A C 1
ATOM 1206 O O . ARG A 1 160 ? -33.318 5.661 37.765 1.00 95.44 160 ARG A O 1
ATOM 1213 N N . ALA A 1 161 ? -33.165 4.039 36.208 1.00 96.25 161 ALA A N 1
ATOM 1214 C CA . ALA A 1 161 ? -34.119 3.129 36.835 1.00 96.25 161 ALA A CA 1
ATOM 1215 C C . ALA A 1 161 ? -33.559 2.491 38.115 1.00 96.25 161 ALA A C 1
ATOM 1217 O O . ALA A 1 161 ? -34.285 2.366 39.100 1.00 96.25 161 ALA A O 1
ATOM 1218 N N . ASP A 1 162 ? -32.276 2.121 38.116 1.00 95.56 162 ASP A N 1
ATOM 1219 C CA . ASP A 1 162 ? -31.588 1.587 39.290 1.00 95.56 162 ASP A CA 1
ATOM 1220 C C . ASP A 1 162 ? -30.148 2.122 39.391 1.00 95.56 162 ASP A C 1
ATOM 1222 O O . ASP A 1 162 ? -29.218 1.525 38.840 1.00 95.56 162 ASP A O 1
ATOM 1226 N N . PRO A 1 163 ? -29.914 3.204 40.155 1.00 94.06 163 PRO A N 1
ATOM 1227 C CA . PRO A 1 163 ? -28.573 3.753 40.350 1.00 94.06 163 PRO A CA 1
ATOM 1228 C C . PRO A 1 163 ? -27.587 2.772 41.001 1.00 94.06 163 PRO A C 1
ATOM 1230 O O . PRO A 1 163 ? -26.378 2.896 40.807 1.00 94.06 163 PRO A O 1
ATOM 1233 N N . LYS A 1 164 ? -28.074 1.776 41.760 1.00 94.25 164 LYS A N 1
ATOM 1234 C CA . LYS A 1 164 ? -27.214 0.763 42.397 1.00 94.25 164 LYS A CA 1
ATOM 1235 C C . LYS A 1 164 ? -26.687 -0.265 41.395 1.00 94.25 164 LYS A C 1
ATOM 1237 O O . LYS A 1 164 ? -25.744 -0.980 41.723 1.00 94.25 164 LYS A O 1
ATOM 1242 N N . SER A 1 165 ? -27.242 -0.311 40.182 1.00 91.56 165 SER A N 1
ATOM 1243 C CA . SER A 1 165 ? -26.770 -1.174 39.095 1.00 91.56 165 SER A CA 1
ATOM 1244 C C . SER A 1 165 ? -25.478 -0.677 38.435 1.00 91.56 165 SER A C 1
ATOM 1246 O O . SER A 1 165 ? -24.842 -1.438 37.705 1.00 91.56 165 SER A O 1
ATOM 1248 N N . LEU A 1 166 ? -25.043 0.561 38.717 1.00 91.06 166 LEU A N 1
ATOM 1249 C CA . LEU A 1 166 ? -23.870 1.179 38.090 1.00 91.06 166 LEU A CA 1
ATOM 1250 C C . LEU A 1 166 ? -22.606 0.289 38.120 1.00 91.06 166 LEU A C 1
ATOM 1252 O O . LEU A 1 166 ? -22.012 0.119 37.055 1.00 91.06 166 LEU A O 1
ATOM 1256 N N . PRO A 1 167 ? -22.211 -0.354 39.242 1.00 93.50 167 PRO A N 1
ATOM 1257 C CA . PRO A 1 167 ? -21.043 -1.239 39.257 1.00 93.50 167 PRO A CA 1
ATOM 1258 C C . PRO A 1 167 ? -21.195 -2.459 38.338 1.00 93.50 167 PRO A C 1
ATOM 1260 O O . PRO A 1 167 ? -20.240 -2.855 37.674 1.00 93.50 167 PRO A O 1
ATOM 1263 N N . ALA A 1 168 ? -22.398 -3.034 38.249 1.00 91.69 168 ALA A N 1
ATOM 1264 C CA . ALA A 1 168 ? -22.668 -4.170 37.369 1.00 91.69 168 ALA A CA 1
ATOM 1265 C C . ALA A 1 168 ? -22.612 -3.759 35.888 1.00 91.69 168 ALA A C 1
ATOM 1267 O O . ALA A 1 168 ? -22.063 -4.484 35.057 1.00 91.69 168 ALA A O 1
ATOM 1268 N N . ILE A 1 169 ? -23.121 -2.567 35.559 1.00 87.69 169 ILE A N 1
ATOM 1269 C CA . ILE A 1 169 ? -23.041 -1.994 34.210 1.00 87.69 169 ILE A CA 1
ATOM 1270 C C . ILE A 1 169 ? -21.577 -1.689 33.845 1.00 87.69 169 ILE A C 1
ATOM 1272 O O . ILE A 1 169 ? -21.139 -2.018 32.743 1.00 87.69 169 ILE A O 1
ATOM 1276 N N . GLN A 1 170 ? -20.794 -1.119 34.766 1.00 89.94 170 GLN A N 1
ATOM 1277 C CA . GLN A 1 170 ? -19.356 -0.889 34.577 1.00 89.94 170 GLN A CA 1
ATOM 1278 C C . GLN A 1 170 ? -18.600 -2.192 34.325 1.00 89.94 170 GLN A C 1
ATOM 1280 O O . GLN A 1 170 ? -17.796 -2.261 33.397 1.00 89.94 170 GLN A O 1
ATOM 1285 N N . GLU A 1 171 ? -18.874 -3.238 35.108 1.00 89.62 171 GLU A N 1
ATOM 1286 C CA . GLU A 1 171 ? -18.251 -4.546 34.920 1.00 89.62 171 GLU A CA 1
ATOM 1287 C C . GLU A 1 171 ? -18.603 -5.144 33.549 1.00 89.62 171 GLU A C 1
ATOM 1289 O O . GLU A 1 171 ? -17.719 -5.638 32.845 1.00 89.62 171 GLU A O 1
ATOM 1294 N N . ALA A 1 172 ? -19.868 -5.052 33.126 1.00 85.81 172 ALA A N 1
ATOM 1295 C CA . ALA A 1 172 ? -20.300 -5.502 31.805 1.00 85.81 172 ALA A CA 1
ATOM 1296 C C . ALA A 1 172 ? -19.596 -4.731 30.673 1.00 85.81 172 ALA A C 1
ATOM 1298 O O . ALA A 1 172 ? -19.097 -5.343 29.724 1.00 85.81 172 ALA A O 1
ATOM 1299 N N . MET A 1 173 ? -19.482 -3.403 30.795 1.00 83.44 173 MET A N 1
ATOM 1300 C CA . MET A 1 173 ? -18.752 -2.577 29.830 1.00 83.44 173 MET A CA 1
ATOM 1301 C C . MET A 1 173 ? -17.260 -2.938 29.798 1.00 83.44 173 MET A C 1
ATOM 1303 O O . MET A 1 173 ? -16.715 -3.166 28.718 1.00 83.44 173 MET A O 1
ATOM 1307 N N . LEU A 1 174 ? -16.605 -3.097 30.953 1.00 88.12 174 LEU A N 1
ATOM 1308 C CA . LEU A 1 174 ? -15.202 -3.517 31.028 1.00 88.12 174 LEU A CA 1
ATOM 1309 C C . LEU A 1 174 ? -14.982 -4.885 30.374 1.00 88.12 174 LEU A C 1
ATOM 1311 O O . LEU A 1 174 ? -14.067 -5.023 29.563 1.00 88.12 174 LEU A O 1
ATOM 1315 N N . ARG A 1 175 ? -15.844 -5.873 30.644 1.00 84.38 175 ARG A N 1
ATOM 1316 C CA . ARG A 1 175 ? -15.786 -7.188 29.981 1.00 84.38 175 ARG A CA 1
ATOM 1317 C C . ARG A 1 175 ? -15.906 -7.054 28.462 1.00 84.38 175 ARG A C 1
ATOM 1319 O O . ARG A 1 175 ? -15.072 -7.604 27.748 1.00 84.38 175 ARG A O 1
ATOM 1326 N N . SER A 1 176 ? -16.853 -6.249 27.974 1.00 80.19 176 SER A N 1
ATOM 1327 C CA . SER A 1 176 ? -17.023 -6.019 26.533 1.00 80.19 176 SER A CA 1
ATOM 1328 C C . SER A 1 176 ? -15.793 -5.369 25.880 1.00 80.19 176 SER A C 1
ATOM 1330 O O . SER A 1 176 ? -15.380 -5.789 24.799 1.00 80.19 176 SER A O 1
ATOM 1332 N N . THR A 1 177 ? -15.141 -4.407 26.550 1.00 80.81 177 THR A N 1
ATOM 1333 C CA . THR A 1 177 ? -13.904 -3.782 26.040 1.00 80.81 177 THR A CA 1
ATOM 1334 C C . THR A 1 177 ? -12.730 -4.758 26.021 1.00 80.81 177 THR A C 1
ATOM 1336 O O . THR A 1 177 ? -11.894 -4.702 25.120 1.00 80.81 177 THR A O 1
ATOM 1339 N N . LEU A 1 178 ? -12.671 -5.679 26.985 1.00 83.69 178 LEU A N 1
ATOM 1340 C CA . LEU A 1 178 ? -11.634 -6.704 27.071 1.00 83.69 178 LEU A CA 1
ATOM 1341 C C . LEU A 1 178 ? -11.813 -7.768 25.977 1.00 83.69 178 LEU A C 1
ATOM 1343 O O . LEU A 1 178 ? -10.833 -8.193 25.365 1.00 83.69 178 LEU A O 1
ATOM 1347 N N . ASP A 1 179 ? -13.051 -8.150 25.669 1.00 81.12 179 ASP A N 1
ATOM 1348 C CA . ASP A 1 179 ? -13.351 -9.049 24.550 1.00 81.12 179 ASP A CA 1
ATOM 1349 C C . ASP A 1 179 ? -13.090 -8.382 23.191 1.00 81.12 179 ASP A C 1
ATOM 1351 O O . ASP A 1 179 ? -12.532 -9.015 22.289 1.00 81.12 179 ASP A O 1
ATOM 1355 N N . ALA A 1 180 ? -13.402 -7.088 23.054 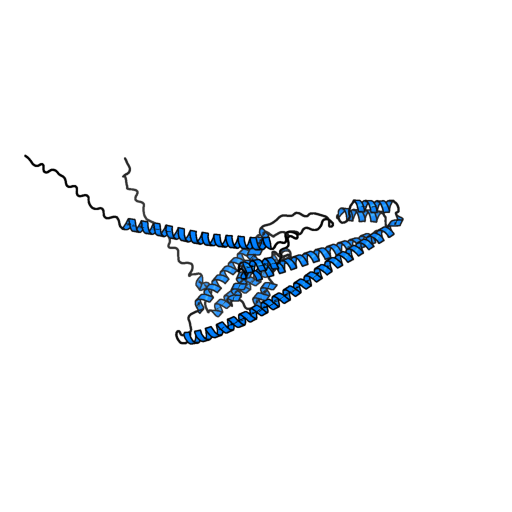1.00 79.81 180 ALA A N 1
ATOM 1356 C CA . ALA A 1 180 ? -13.049 -6.305 21.872 1.00 79.81 180 ALA A CA 1
ATOM 1357 C C . ALA A 1 180 ? -11.526 -6.210 21.677 1.00 79.81 180 ALA A C 1
ATOM 1359 O O . ALA A 1 180 ? -11.047 -6.388 20.558 1.00 79.81 180 ALA A O 1
ATOM 1360 N N . GLU A 1 181 ? -10.756 -6.001 22.752 1.00 83.19 181 GLU A N 1
ATOM 1361 C CA . GLU A 1 181 ? -9.289 -6.000 22.695 1.00 83.19 181 GLU A CA 1
ATOM 1362 C C . GLU A 1 181 ? -8.747 -7.363 22.270 1.00 83.19 181 GLU A C 1
ATOM 1364 O O . GLU A 1 181 ? -7.932 -7.433 21.355 1.00 83.19 181 GLU A O 1
ATOM 1369 N N . LYS A 1 182 ? -9.230 -8.458 22.872 1.00 86.81 182 LYS A N 1
ATOM 1370 C CA . LYS A 1 182 ? -8.820 -9.817 22.483 1.00 86.81 182 LYS A CA 1
ATOM 1371 C C . LYS A 1 182 ? -9.082 -10.087 21.006 1.00 86.81 182 LYS A C 1
ATOM 1373 O O . LYS A 1 182 ? -8.238 -10.686 20.344 1.00 86.81 182 LYS A O 1
ATOM 1378 N N . LYS A 1 183 ? -10.235 -9.651 20.492 1.00 82.31 183 LYS A N 1
ATOM 1379 C CA . LYS A 1 183 ? -10.579 -9.793 19.076 1.00 82.31 183 LYS A CA 1
ATOM 1380 C C . LYS A 1 183 ? -9.661 -8.954 18.187 1.00 82.31 183 LYS A C 1
ATOM 1382 O O . LYS A 1 183 ? -9.163 -9.463 17.192 1.00 82.31 183 LYS A O 1
ATOM 1387 N N . LEU A 1 184 ? -9.389 -7.706 18.567 1.00 81.50 184 LEU A N 1
ATOM 1388 C CA . LEU A 1 184 ? -8.476 -6.816 17.847 1.00 81.50 184 LEU A CA 1
ATOM 1389 C C . LEU A 1 184 ? -7.040 -7.380 17.809 1.00 81.50 184 LEU A C 1
ATOM 1391 O O . LEU A 1 184 ? -6.410 -7.387 16.752 1.00 81.50 184 LEU A O 1
ATOM 1395 N N . ASP A 1 185 ? -6.549 -7.902 18.936 1.00 86.56 185 ASP A N 1
ATOM 1396 C CA . ASP A 1 185 ? -5.257 -8.587 19.055 1.00 86.56 185 ASP A CA 1
ATOM 1397 C C . ASP A 1 185 ? -5.210 -9.862 18.203 1.00 86.56 185 ASP A C 1
ATOM 1399 O O . ASP A 1 185 ? -4.199 -10.130 17.550 1.00 86.56 185 ASP A O 1
ATOM 1403 N N . PHE A 1 186 ? -6.285 -10.655 18.206 1.00 85.62 186 PHE A N 1
ATOM 1404 C CA . PHE A 1 186 ? -6.394 -11.866 17.396 1.00 85.62 186 PHE A CA 1
ATOM 1405 C C . PHE A 1 186 ? -6.362 -11.537 15.898 1.00 85.62 186 PHE A C 1
ATOM 1407 O O . PHE A 1 186 ? -5.490 -12.039 15.188 1.00 85.62 186 PHE A O 1
ATOM 1414 N N . ASP A 1 187 ? -7.226 -10.625 15.443 1.00 80.56 187 ASP A N 1
ATOM 1415 C CA . ASP A 1 187 ? -7.317 -10.193 14.044 1.00 80.56 187 ASP A CA 1
ATOM 1416 C C . ASP A 1 187 ? -5.989 -9.592 13.552 1.00 80.56 187 ASP A C 1
ATOM 1418 O O . ASP A 1 187 ? -5.583 -9.791 12.403 1.00 80.56 187 ASP A O 1
ATOM 1422 N N . PHE A 1 188 ? -5.291 -8.837 14.409 1.00 87.25 188 PHE A N 1
ATOM 1423 C CA . PHE A 1 188 ? -3.987 -8.277 14.069 1.00 87.25 188 PHE A CA 1
ATOM 1424 C C . PHE A 1 188 ? -2.907 -9.358 13.969 1.00 87.25 188 PHE A C 1
ATOM 1426 O O . PHE A 1 188 ? -2.168 -9.376 12.985 1.00 87.25 188 PHE A O 1
ATOM 1433 N N . LYS A 1 189 ? -2.833 -10.282 14.936 1.00 89.12 189 LYS A N 1
ATOM 1434 C CA . LYS A 1 189 ? -1.859 -11.387 14.922 1.00 89.12 189 LYS A CA 1
ATOM 1435 C C . LYS A 1 189 ? -2.055 -12.314 13.730 1.00 89.12 189 LYS A C 1
ATOM 1437 O O . LYS A 1 189 ? -1.066 -12.734 13.138 1.00 89.12 189 LYS A O 1
ATOM 1442 N N . GLU A 1 190 ? -3.298 -12.605 13.357 1.00 85.62 190 GLU A N 1
ATOM 1443 C CA . GLU A 1 190 ? -3.609 -13.405 12.170 1.00 85.62 190 GLU A CA 1
ATOM 1444 C C . GLU A 1 190 ? -3.084 -12.721 10.898 1.00 85.62 190 GLU A C 1
ATOM 1446 O O . GLU A 1 190 ? -2.359 -13.330 10.108 1.00 85.62 190 GLU A O 1
ATOM 1451 N N . ARG A 1 191 ? -3.331 -11.412 10.747 1.00 82.12 191 ARG A N 1
ATOM 1452 C CA . ARG A 1 191 ? -2.806 -10.627 9.617 1.00 82.12 191 ARG A CA 1
ATOM 1453 C C . ARG A 1 191 ? -1.285 -10.522 9.618 1.00 82.12 191 ARG A C 1
ATOM 1455 O O . ARG A 1 191 ? -0.677 -10.583 8.551 1.00 82.12 191 ARG A O 1
ATOM 1462 N N . GLU A 1 192 ? -0.666 -10.338 10.782 1.00 84.94 192 GLU A N 1
ATOM 1463 C CA . GLU A 1 192 ? 0.791 -10.262 10.912 1.00 84.94 192 GLU A CA 1
ATOM 1464 C C . GLU A 1 192 ? 1.442 -11.605 10.558 1.00 84.94 192 GLU A C 1
ATOM 1466 O O . GLU A 1 192 ? 2.450 -11.637 9.850 1.00 84.94 192 GLU A O 1
ATOM 1471 N N . PHE A 1 193 ? 0.849 -12.714 11.004 1.00 84.31 193 PHE A N 1
ATOM 1472 C CA . PHE A 1 193 ? 1.298 -14.061 10.670 1.00 84.31 193 PHE A CA 1
ATOM 1473 C C . PHE A 1 193 ? 1.216 -14.325 9.163 1.00 84.31 193 PHE A C 1
ATOM 1475 O O . PHE A 1 193 ? 2.205 -14.744 8.555 1.00 84.31 193 PHE A O 1
ATOM 1482 N N . ASP A 1 194 ? 0.078 -14.014 8.540 1.00 80.31 194 ASP A N 1
ATOM 1483 C CA . ASP A 1 194 ? -0.101 -14.138 7.092 1.00 80.31 194 ASP A CA 1
ATOM 1484 C C . ASP A 1 194 ? 0.888 -13.274 6.309 1.00 80.31 194 ASP A C 1
ATOM 1486 O O . ASP A 1 194 ? 1.433 -13.705 5.287 1.00 80.31 194 ASP A O 1
ATOM 1490 N N . TRP A 1 195 ? 1.141 -12.056 6.789 1.00 78.00 195 TRP A N 1
ATOM 1491 C CA . TRP A 1 195 ? 2.100 -11.147 6.176 1.00 78.00 195 TRP A CA 1
ATOM 1492 C C . TRP A 1 195 ? 3.530 -11.687 6.263 1.00 78.00 195 TRP A C 1
ATOM 1494 O O . TRP A 1 195 ? 4.196 -11.781 5.232 1.00 78.00 195 TRP A O 1
ATOM 1504 N N . LYS A 1 196 ? 3.980 -12.140 7.442 1.00 81.75 196 LYS A N 1
ATOM 1505 C CA . LYS A 1 196 ? 5.307 -12.761 7.608 1.00 81.75 196 LYS A CA 1
ATOM 1506 C C . LYS A 1 196 ? 5.466 -13.985 6.715 1.00 81.75 196 LYS A C 1
ATOM 1508 O O . LYS A 1 196 ? 6.444 -14.093 5.986 1.00 81.75 196 LYS A O 1
ATOM 1513 N N . LYS A 1 197 ? 4.456 -14.858 6.673 1.00 84.69 197 LYS A N 1
ATOM 1514 C CA . LYS A 1 197 ? 4.459 -16.045 5.808 1.00 84.69 197 LYS A CA 1
ATOM 1515 C C . LYS A 1 197 ? 4.595 -15.680 4.327 1.00 84.69 197 LYS A C 1
ATOM 1517 O O . LYS A 1 197 ? 5.328 -16.345 3.593 1.00 84.69 197 LYS A O 1
ATOM 1522 N N . LYS A 1 198 ? 3.904 -14.631 3.865 1.00 78.38 198 LYS A N 1
ATOM 1523 C CA . LYS A 1 198 ? 4.046 -14.118 2.492 1.00 78.38 198 LYS A CA 1
ATOM 1524 C C . LYS A 1 198 ? 5.429 -13.531 2.242 1.00 78.38 198 LYS A C 1
ATOM 1526 O O . LYS A 1 198 ? 6.011 -13.817 1.197 1.00 78.38 198 LYS A O 1
ATOM 1531 N N . GLN A 1 199 ? 5.956 -12.764 3.190 1.00 79.25 199 GLN A N 1
ATOM 1532 C CA . GLN A 1 199 ? 7.286 -12.176 3.094 1.00 79.25 199 GLN A CA 1
ATOM 1533 C C . GLN A 1 199 ? 8.370 -13.257 3.006 1.00 79.25 199 GLN A C 1
ATOM 1535 O O . GLN A 1 199 ? 9.235 -13.175 2.136 1.00 79.25 199 GLN A O 1
ATOM 1540 N N . ASP A 1 200 ? 8.287 -14.306 3.824 1.00 81.56 200 ASP A N 1
ATOM 1541 C CA . ASP A 1 200 ? 9.220 -15.435 3.793 1.00 81.56 200 ASP A CA 1
ATOM 1542 C C . ASP A 1 200 ? 9.140 -16.190 2.463 1.00 81.56 200 ASP A C 1
ATOM 1544 O O . ASP A 1 200 ? 10.160 -16.482 1.836 1.00 81.56 200 ASP A O 1
ATOM 1548 N N . LEU A 1 201 ? 7.925 -16.459 1.973 1.00 77.38 201 LEU A N 1
ATOM 1549 C CA . LEU A 1 201 ? 7.717 -17.071 0.659 1.00 77.38 201 LEU A CA 1
ATOM 1550 C C . LEU A 1 201 ? 8.293 -16.213 -0.471 1.00 77.38 201 LEU A C 1
ATOM 1552 O O . LEU A 1 201 ? 8.879 -16.754 -1.411 1.00 77.38 201 LEU A O 1
ATOM 1556 N N . PHE A 1 202 ? 8.126 -14.893 -0.397 1.00 75.62 202 PHE A N 1
ATOM 1557 C CA . PHE A 1 202 ? 8.667 -13.963 -1.380 1.00 75.62 202 PHE A CA 1
ATOM 1558 C C . PHE A 1 202 ? 10.197 -13.925 -1.327 1.00 75.62 202 PHE A C 1
ATOM 1560 O O . PHE A 1 202 ? 10.842 -14.110 -2.356 1.00 75.62 202 PHE A O 1
ATOM 1567 N N . SER A 1 203 ? 10.777 -13.778 -0.135 1.00 76.25 203 SER A N 1
ATOM 1568 C CA . SER A 1 203 ? 12.225 -13.784 0.091 1.00 76.25 203 SER A CA 1
ATOM 1569 C C . SER A 1 203 ? 12.870 -15.070 -0.435 1.00 76.25 203 SER A C 1
ATOM 1571 O O . SER A 1 203 ? 13.817 -15.019 -1.220 1.00 76.25 203 SER A O 1
ATOM 1573 N N . ASN A 1 204 ? 12.282 -16.229 -0.121 1.00 79.56 204 ASN A N 1
ATOM 1574 C CA . ASN A 1 204 ? 12.759 -17.526 -0.601 1.00 79.56 204 ASN A CA 1
ATOM 1575 C C . ASN A 1 204 ? 12.669 -17.655 -2.131 1.00 79.56 204 ASN A C 1
ATOM 1577 O O . ASN A 1 204 ? 13.592 -18.165 -2.766 1.00 79.56 204 ASN A O 1
ATOM 1581 N N . LYS A 1 205 ? 11.587 -17.163 -2.752 1.00 75.62 205 LYS A N 1
ATOM 1582 C CA . LYS A 1 205 ? 11.445 -17.162 -4.219 1.00 75.62 205 LYS A CA 1
ATOM 1583 C C . LYS A 1 205 ? 12.425 -16.213 -4.902 1.00 75.62 205 LYS A C 1
ATOM 1585 O O . LYS A 1 205 ? 12.978 -16.575 -5.936 1.00 75.62 205 LYS A O 1
ATOM 1590 N N . MET A 1 206 ? 12.664 -15.035 -4.331 1.00 75.50 206 MET A N 1
ATOM 1591 C CA . MET A 1 206 ? 13.651 -14.080 -4.838 1.00 75.50 206 MET A CA 1
ATOM 1592 C C . MET A 1 206 ? 15.066 -14.644 -4.725 1.00 75.50 206 MET A C 1
ATOM 1594 O O . MET A 1 206 ? 15.837 -14.550 -5.676 1.00 75.50 206 MET A O 1
ATOM 1598 N N . ALA A 1 207 ? 15.397 -15.298 -3.609 1.00 76.25 207 ALA A N 1
ATOM 1599 C CA . ALA A 1 207 ? 16.671 -15.988 -3.444 1.00 76.25 207 ALA A CA 1
ATOM 1600 C C . ALA A 1 207 ? 16.855 -17.098 -4.495 1.00 76.25 207 ALA A C 1
ATOM 1602 O O . ALA A 1 207 ? 17.901 -17.163 -5.141 1.00 76.25 207 ALA A O 1
ATOM 1603 N N . ALA A 1 208 ? 15.824 -17.917 -4.732 1.00 75.75 208 ALA A N 1
ATOM 1604 C CA . ALA A 1 208 ? 15.848 -18.952 -5.766 1.00 75.75 208 ALA A CA 1
ATOM 1605 C C . ALA A 1 208 ? 15.977 -18.369 -7.187 1.00 75.75 208 ALA A C 1
ATOM 1607 O O . ALA A 1 208 ? 16.761 -18.869 -7.994 1.00 75.75 208 ALA A O 1
ATOM 1608 N N . GLY A 1 209 ? 15.255 -17.285 -7.489 1.00 74.56 209 GLY A N 1
ATOM 1609 C CA . GLY A 1 209 ? 15.335 -16.587 -8.773 1.00 74.56 209 GLY A CA 1
ATOM 1610 C C . GLY A 1 209 ? 16.711 -15.967 -9.018 1.00 74.56 209 GLY A C 1
ATOM 1611 O O . GLY A 1 209 ? 17.303 -16.175 -10.076 1.00 74.56 209 GLY A O 1
ATOM 1612 N N . ASN A 1 210 ? 17.269 -15.279 -8.021 1.00 71.94 210 ASN A N 1
ATOM 1613 C CA . ASN A 1 210 ? 18.611 -14.702 -8.094 1.00 71.94 210 ASN A CA 1
ATOM 1614 C C . ASN A 1 210 ? 19.684 -15.778 -8.275 1.00 71.94 210 ASN A C 1
ATOM 1616 O O . ASN A 1 210 ? 20.621 -15.577 -9.046 1.00 71.94 210 ASN A O 1
ATOM 1620 N N . LEU A 1 211 ? 19.535 -16.934 -7.621 1.00 83.12 211 LEU A N 1
ATOM 1621 C CA . LEU A 1 211 ? 20.423 -18.074 -7.829 1.00 83.12 211 LEU A CA 1
ATOM 1622 C C . LEU A 1 211 ? 20.340 -18.592 -9.271 1.00 83.12 211 LEU A C 1
ATOM 1624 O O . LEU A 1 211 ? 21.378 -18.816 -9.888 1.00 83.12 211 LEU A O 1
ATOM 1628 N N . ALA A 1 212 ? 19.136 -18.730 -9.831 1.00 75.12 212 ALA A N 1
ATOM 1629 C CA . ALA A 1 212 ? 18.950 -19.164 -11.216 1.00 75.12 212 ALA A CA 1
ATOM 1630 C C . ALA A 1 212 ? 19.557 -18.169 -12.223 1.00 75.12 212 ALA A C 1
ATOM 1632 O O . ALA A 1 212 ? 20.248 -18.576 -13.157 1.00 75.12 212 ALA A O 1
ATOM 1633 N N . VAL A 1 213 ? 19.377 -16.861 -12.006 1.00 74.62 213 VAL A N 1
ATOM 1634 C CA . VAL A 1 213 ? 20.003 -15.811 -12.829 1.00 74.62 213 VAL A CA 1
ATOM 1635 C C . VAL A 1 213 ? 21.525 -15.841 -12.691 1.00 74.62 213 VAL A C 1
ATOM 1637 O O . VAL A 1 213 ? 22.229 -15.763 -13.694 1.00 74.62 213 VAL A O 1
ATOM 1640 N N . ALA A 1 214 ? 22.056 -16.005 -11.478 1.00 73.44 214 ALA A N 1
ATOM 1641 C CA . ALA A 1 214 ? 23.494 -16.126 -11.255 1.00 73.44 214 ALA A CA 1
ATOM 1642 C C . ALA A 1 214 ? 24.075 -17.362 -11.962 1.00 73.44 214 ALA A C 1
ATOM 1644 O O . ALA A 1 214 ? 25.112 -17.264 -12.618 1.00 73.44 214 ALA A O 1
ATOM 1645 N N . GLN A 1 215 ? 23.386 -18.504 -11.897 1.00 79.50 215 GLN A N 1
ATOM 1646 C CA . GLN A 1 215 ? 23.765 -19.722 -12.617 1.00 79.50 215 GLN A CA 1
ATOM 1647 C C . GLN A 1 215 ? 23.730 -19.519 -14.140 1.00 79.50 215 GLN A C 1
ATOM 1649 O O . GLN A 1 215 ? 24.678 -19.904 -14.829 1.00 79.50 215 GLN A O 1
ATOM 1654 N N . GLY A 1 216 ? 22.700 -18.851 -14.667 1.00 80.00 216 GLY A N 1
ATOM 1655 C CA . GLY A 1 216 ? 22.607 -18.490 -16.085 1.00 80.00 216 GLY A CA 1
ATOM 1656 C C . GLY A 1 216 ? 23.729 -17.548 -16.533 1.00 80.00 216 GLY A C 1
ATOM 1657 O O . GLY A 1 216 ? 24.404 -17.811 -17.529 1.00 80.00 216 GLY A O 1
ATOM 1658 N N . ASN A 1 217 ? 24.002 -16.498 -15.754 1.00 74.12 217 ASN A N 1
ATOM 1659 C CA . ASN A 1 217 ? 25.071 -15.536 -16.024 1.00 74.12 217 ASN A CA 1
ATOM 1660 C C . ASN A 1 217 ? 26.458 -16.179 -15.966 1.00 74.12 217 ASN A C 1
ATOM 1662 O O . ASN A 1 217 ? 27.314 -15.828 -16.769 1.00 74.12 217 ASN A O 1
ATOM 1666 N N . LEU A 1 218 ? 26.696 -17.147 -15.076 1.00 83.56 218 LEU A N 1
ATOM 1667 C CA . LEU A 1 218 ? 27.933 -17.935 -15.091 1.00 83.56 218 LEU A CA 1
ATOM 1668 C C . LEU A 1 218 ? 28.083 -18.720 -16.400 1.00 83.56 218 LEU A C 1
ATOM 1670 O O . LEU A 1 218 ? 29.186 -18.790 -16.941 1.00 83.56 218 LEU A O 1
ATOM 1674 N N . GLY A 1 219 ? 26.989 -19.268 -16.936 1.00 84.69 219 GLY A N 1
ATOM 1675 C CA . GLY A 1 219 ? 26.971 -19.919 -18.248 1.00 84.69 219 GLY A CA 1
ATOM 1676 C C . GLY A 1 219 ? 27.319 -18.957 -19.388 1.00 84.69 219 GLY A C 1
ATOM 1677 O O . GLY A 1 219 ? 28.227 -19.235 -20.173 1.00 84.69 219 GLY A O 1
ATOM 1678 N N . VAL A 1 220 ? 26.662 -17.794 -19.436 1.00 82.44 220 VAL A N 1
ATOM 1679 C CA . VAL A 1 220 ? 26.918 -16.754 -20.449 1.00 82.44 220 VAL A CA 1
ATOM 1680 C C . VAL A 1 220 ? 28.332 -16.194 -20.324 1.00 82.44 220 VAL A C 1
ATOM 1682 O O . VAL A 1 220 ? 29.023 -16.068 -21.328 1.00 82.44 220 VAL A O 1
ATOM 1685 N N . ASN A 1 221 ? 28.807 -15.916 -19.110 1.00 77.19 221 ASN A N 1
ATOM 1686 C CA . ASN A 1 221 ? 30.159 -15.416 -18.875 1.00 77.19 221 ASN A CA 1
ATOM 1687 C C . ASN A 1 221 ? 31.218 -16.445 -19.268 1.00 77.19 221 ASN A C 1
ATOM 1689 O O . ASN A 1 221 ? 32.230 -16.059 -19.841 1.00 77.19 221 ASN A O 1
ATOM 1693 N N . ARG A 1 222 ? 30.990 -17.748 -19.039 1.00 82.12 222 ARG A N 1
ATOM 1694 C CA . ARG A 1 222 ? 31.873 -18.804 -19.569 1.00 82.12 222 ARG A CA 1
ATOM 1695 C C . ARG A 1 222 ? 31.896 -18.800 -21.097 1.00 82.12 222 ARG A C 1
ATOM 1697 O O . ARG A 1 222 ? 32.975 -18.856 -21.679 1.00 82.12 222 ARG A O 1
ATOM 1704 N N . ALA A 1 223 ? 30.736 -18.702 -21.746 1.00 81.00 223 ALA A N 1
ATOM 1705 C CA . ALA A 1 223 ? 30.653 -18.636 -23.206 1.00 81.00 223 ALA A CA 1
ATOM 1706 C C . ALA A 1 223 ? 31.343 -17.378 -23.761 1.00 81.00 223 ALA A C 1
ATOM 1708 O O . ALA A 1 223 ? 32.110 -17.461 -24.719 1.00 81.00 223 ALA A O 1
ATOM 1709 N N . ARG A 1 224 ? 31.134 -16.230 -23.112 1.00 77.81 224 ARG A N 1
ATOM 1710 C CA . ARG A 1 224 ? 31.750 -14.952 -23.462 1.00 77.81 224 ARG A CA 1
ATOM 1711 C C . ARG A 1 224 ? 33.260 -14.972 -23.260 1.00 77.81 224 ARG A C 1
ATOM 1713 O O . ARG A 1 224 ? 33.958 -14.569 -24.172 1.00 77.81 224 ARG A O 1
ATOM 1720 N N . LEU A 1 225 ? 33.768 -15.506 -22.148 1.00 80.38 225 LEU A N 1
ATOM 1721 C CA . LEU A 1 225 ? 35.208 -15.697 -21.923 1.00 80.38 225 LEU A CA 1
ATOM 1722 C C . LEU A 1 225 ? 35.842 -16.574 -23.004 1.00 80.38 225 LEU A C 1
ATOM 1724 O O . LEU A 1 225 ? 36.948 -16.293 -23.452 1.00 80.38 225 LEU A O 1
ATOM 1728 N N . ASN A 1 226 ? 35.152 -17.628 -23.442 1.00 82.00 226 ASN A N 1
ATOM 1729 C CA . ASN A 1 226 ? 35.641 -18.469 -24.533 1.00 82.00 226 ASN A CA 1
ATOM 1730 C C . ASN A 1 226 ? 35.672 -17.704 -25.864 1.00 82.00 226 ASN A C 1
ATOM 1732 O O . ASN A 1 226 ? 36.641 -17.824 -26.612 1.00 82.00 226 ASN A O 1
ATOM 1736 N N . PHE A 1 227 ? 34.649 -16.893 -26.139 1.00 78.31 227 PHE A N 1
ATOM 1737 C CA . PHE A 1 227 ? 34.597 -16.053 -27.332 1.00 78.31 227 PHE A CA 1
ATOM 1738 C C . PHE A 1 227 ? 35.628 -14.919 -27.298 1.00 78.31 227 PHE A C 1
ATOM 1740 O O . PHE A 1 227 ? 36.301 -14.690 -28.291 1.00 78.31 227 PHE A O 1
ATOM 1747 N N . GLU A 1 228 ? 35.798 -14.239 -26.164 1.00 72.06 228 GLU A N 1
ATOM 1748 C CA . GLU A 1 228 ? 36.802 -13.192 -25.960 1.00 72.06 228 GLU A CA 1
ATOM 1749 C C . GLU A 1 228 ? 38.210 -13.769 -26.057 1.00 72.06 228 GLU A C 1
ATOM 1751 O O . GLU A 1 228 ? 39.016 -13.204 -26.769 1.00 72.06 228 GLU A O 1
ATOM 1756 N N . ARG A 1 229 ? 38.500 -14.956 -25.509 1.00 74.69 229 ARG A N 1
ATOM 1757 C CA . ARG A 1 229 ? 39.796 -15.620 -25.748 1.00 74.69 229 ARG A CA 1
ATOM 1758 C C . ARG A 1 229 ? 40.045 -15.915 -27.227 1.00 74.69 229 ARG A C 1
ATOM 1760 O O . ARG A 1 229 ? 41.169 -15.759 -27.693 1.00 74.69 229 ARG A O 1
ATOM 1767 N N . GLN A 1 230 ? 39.020 -16.334 -27.972 1.00 77.00 230 GLN A N 1
ATOM 1768 C CA . GLN A 1 230 ? 39.133 -16.538 -29.422 1.00 77.00 230 GLN A CA 1
ATOM 1769 C C . GLN A 1 230 ? 39.287 -15.219 -30.179 1.00 77.00 230 GLN A C 1
ATOM 1771 O O . GLN A 1 230 ? 40.030 -15.154 -31.157 1.00 77.00 230 GLN A O 1
ATOM 1776 N N . LYS A 1 231 ? 38.589 -14.175 -29.732 1.00 70.50 231 LYS A N 1
ATOM 1777 C CA . LYS A 1 231 ? 38.628 -12.843 -30.316 1.00 70.50 231 LYS A CA 1
ATOM 1778 C C . LYS A 1 231 ? 39.952 -12.154 -30.020 1.00 70.50 231 LYS A C 1
ATOM 1780 O O . LYS A 1 231 ? 40.557 -11.693 -30.963 1.00 70.50 231 LYS A O 1
ATOM 1785 N N . ASP A 1 232 ? 40.444 -12.156 -28.790 1.00 61.81 232 ASP A N 1
ATOM 1786 C CA . ASP A 1 232 ? 41.746 -11.617 -28.395 1.00 61.81 232 ASP A CA 1
ATOM 1787 C C . ASP A 1 232 ? 42.879 -12.367 -29.098 1.00 61.81 232 ASP A C 1
ATOM 1789 O O . ASP A 1 232 ? 43.821 -11.740 -29.564 1.00 61.81 232 ASP A O 1
ATOM 1793 N N . ALA A 1 233 ? 42.766 -13.689 -29.283 1.00 61.03 233 ALA A N 1
ATOM 1794 C CA . ALA A 1 233 ? 43.701 -14.442 -30.122 1.00 61.03 233 ALA A CA 1
ATOM 1795 C C . ALA A 1 233 ? 43.661 -14.005 -31.602 1.00 61.03 233 ALA A C 1
ATOM 1797 O O . ALA A 1 233 ? 44.680 -14.055 -32.286 1.00 61.03 233 ALA A O 1
ATOM 1798 N N . ARG A 1 234 ? 42.500 -13.561 -32.100 1.00 60.94 234 ARG A N 1
ATOM 1799 C CA . ARG A 1 234 ? 42.323 -13.011 -33.455 1.00 60.94 234 ARG A CA 1
ATOM 1800 C C . ARG A 1 234 ? 42.752 -11.549 -33.572 1.00 60.94 234 ARG A C 1
ATOM 1802 O O . ARG A 1 234 ? 43.369 -11.178 -34.558 1.00 60.94 234 ARG A O 1
ATOM 1809 N N . ASP A 1 235 ? 42.434 -10.725 -32.591 1.00 50.31 235 ASP A N 1
ATOM 1810 C CA . ASP A 1 235 ? 42.640 -9.283 -32.601 1.00 50.31 235 ASP A CA 1
ATOM 1811 C C . ASP A 1 235 ? 44.091 -8.955 -32.233 1.00 50.31 235 ASP A C 1
ATOM 1813 O O . ASP A 1 235 ? 44.684 -8.100 -32.883 1.00 50.31 235 ASP A O 1
ATOM 1817 N N . ALA A 1 236 ? 44.730 -9.715 -31.331 1.00 51.59 236 ALA A N 1
ATOM 1818 C CA . ALA A 1 236 ? 46.185 -9.677 -31.142 1.00 51.59 236 ALA A CA 1
ATOM 1819 C C . ALA A 1 236 ? 46.954 -10.086 -32.412 1.00 51.59 236 ALA A C 1
ATOM 1821 O O . ALA A 1 236 ? 48.111 -9.703 -32.574 1.00 51.59 236 ALA A O 1
ATOM 1822 N N . ALA A 1 237 ? 46.312 -10.824 -33.324 1.00 52.41 237 ALA A N 1
ATOM 1823 C CA . ALA A 1 237 ? 46.876 -11.162 -34.626 1.00 52.41 237 ALA A CA 1
ATOM 1824 C C . ALA A 1 237 ? 46.633 -10.089 -35.708 1.00 52.41 237 ALA A C 1
ATOM 1826 O O . ALA A 1 237 ? 47.271 -10.160 -36.755 1.00 52.41 237 ALA A O 1
ATOM 1827 N N . ILE A 1 238 ? 45.738 -9.111 -35.498 1.00 50.19 238 ILE A N 1
ATOM 1828 C CA . ILE A 1 238 ? 45.316 -8.172 -36.557 1.00 50.19 238 ILE A CA 1
ATOM 1829 C C . ILE A 1 238 ? 45.562 -6.703 -36.189 1.00 50.19 238 ILE A C 1
ATOM 1831 O O . ILE A 1 238 ? 46.008 -5.944 -37.043 1.00 50.19 238 ILE A O 1
ATOM 1835 N N . ASN A 1 239 ? 45.300 -6.267 -34.955 1.00 47.00 239 ASN A N 1
ATOM 1836 C CA . ASN A 1 239 ? 45.324 -4.850 -34.593 1.00 47.00 239 ASN A CA 1
ATOM 1837 C C . ASN A 1 239 ? 45.914 -4.655 -33.194 1.00 47.00 239 ASN A C 1
ATOM 1839 O O . ASN A 1 239 ? 45.332 -5.070 -32.195 1.00 47.00 239 ASN A O 1
ATOM 1843 N N . GLY A 1 240 ? 47.060 -3.981 -33.117 1.00 48.06 240 GLY A N 1
ATOM 1844 C CA . GLY A 1 240 ? 47.675 -3.604 -31.847 1.00 48.06 240 GLY A CA 1
ATOM 1845 C C . GLY A 1 240 ? 46.739 -2.798 -30.916 1.00 48.06 240 GLY A C 1
ATOM 1846 O O . GLY A 1 240 ? 45.761 -2.192 -31.361 1.00 48.06 240 GLY A O 1
ATOM 1847 N N . PRO A 1 241 ? 47.034 -2.776 -29.605 1.00 37.59 241 PRO A N 1
ATOM 1848 C CA . PRO A 1 241 ? 46.131 -2.291 -28.559 1.00 37.59 241 PRO A CA 1
ATOM 1849 C C . PRO A 1 241 ? 45.948 -0.760 -28.587 1.00 37.59 241 PRO A C 1
ATOM 1851 O O . PRO A 1 241 ? 46.926 -0.029 -28.448 1.00 37.59 241 PRO A O 1
ATOM 1854 N N . GLY A 1 242 ? 44.704 -0.251 -28.694 1.00 49.81 242 GLY A N 1
ATOM 1855 C CA . GLY A 1 242 ? 44.450 1.188 -28.458 1.00 49.81 242 GLY A CA 1
ATOM 1856 C C . GLY A 1 242 ? 43.115 1.853 -28.859 1.00 49.81 242 GLY A C 1
ATOM 1857 O O . GLY A 1 242 ? 43.005 3.064 -28.695 1.00 49.81 242 GLY A O 1
ATOM 1858 N N . GLY A 1 243 ? 42.096 1.154 -29.381 1.00 46.94 243 GLY A N 1
ATOM 1859 C CA . GLY A 1 243 ? 41.017 1.826 -30.144 1.00 46.94 243 GLY A CA 1
ATOM 1860 C C . GLY A 1 243 ? 39.701 2.264 -29.459 1.00 46.94 243 GLY A C 1
ATOM 1861 O O . GLY A 1 243 ? 39.006 3.098 -30.031 1.00 46.94 243 GLY A O 1
ATOM 1862 N N . SER A 1 244 ? 39.290 1.744 -28.292 1.00 54.78 244 SER A N 1
ATOM 1863 C CA . SER A 1 244 ? 37.865 1.814 -27.858 1.00 54.78 244 SER A CA 1
ATOM 1864 C C . SER A 1 244 ? 37.525 2.711 -26.652 1.00 54.78 244 SER A C 1
ATOM 1866 O O . SER A 1 244 ? 36.352 2.873 -26.318 1.00 54.78 244 SER A O 1
ATOM 1868 N N . ALA A 1 245 ? 38.505 3.358 -26.019 1.00 57.09 245 ALA A N 1
ATOM 1869 C CA . ALA A 1 245 ? 38.289 4.250 -24.869 1.00 57.09 245 ALA A CA 1
ATOM 1870 C C . ALA A 1 245 ? 37.430 5.530 -25.104 1.00 57.09 245 ALA A C 1
ATOM 1872 O O . ALA A 1 245 ? 36.833 6.005 -24.135 1.00 57.09 245 ALA A O 1
ATOM 1873 N N . PRO A 1 246 ? 37.318 6.128 -26.314 1.00 65.19 246 PRO A N 1
ATOM 1874 C CA . PRO A 1 246 ? 36.645 7.427 -26.471 1.00 65.19 246 PRO A CA 1
ATOM 1875 C C . PRO A 1 246 ? 35.123 7.429 -26.247 1.00 65.19 246 PRO A C 1
ATOM 1877 O O . PRO A 1 246 ? 34.579 8.446 -25.823 1.00 65.19 246 PRO A O 1
ATOM 1880 N N . GLN A 1 247 ? 34.434 6.321 -26.535 1.00 70.00 247 GLN A N 1
ATOM 1881 C CA . GLN A 1 247 ? 32.967 6.297 -26.633 1.00 70.00 247 GLN A CA 1
ATOM 1882 C C . GLN A 1 247 ? 32.278 6.069 -25.275 1.00 70.00 247 GLN A C 1
ATOM 1884 O O . GLN A 1 247 ? 31.316 6.756 -24.940 1.00 70.00 247 GLN A O 1
ATOM 1889 N N . ALA A 1 248 ? 32.839 5.194 -24.434 1.00 66.75 248 ALA A N 1
ATOM 1890 C CA . ALA A 1 248 ? 32.340 4.962 -23.074 1.00 66.75 248 ALA A CA 1
ATOM 1891 C C . ALA A 1 248 ? 32.425 6.229 -22.200 1.00 66.75 248 ALA A C 1
ATOM 1893 O O . ALA A 1 248 ? 31.539 6.496 -21.388 1.00 66.75 248 ALA A O 1
ATOM 1894 N N . PHE A 1 249 ? 33.458 7.051 -22.414 1.00 70.62 249 PHE A N 1
ATOM 1895 C CA . PHE A 1 249 ? 33.613 8.329 -21.725 1.00 70.62 249 PHE A CA 1
ATOM 1896 C C . PHE A 1 249 ? 32.553 9.357 -22.138 1.00 70.62 249 PHE A C 1
ATOM 1898 O O . PHE A 1 249 ? 31.976 10.014 -21.272 1.00 70.62 249 PHE A O 1
ATOM 1905 N N . SER A 1 250 ? 32.260 9.496 -23.439 1.00 73.06 250 SER A N 1
ATOM 1906 C CA . SER A 1 250 ? 31.261 10.467 -23.902 1.00 73.06 250 SER A CA 1
ATOM 1907 C C . SER A 1 250 ? 29.847 10.125 -23.432 1.00 73.06 250 SER A C 1
ATOM 1909 O O . SER A 1 250 ? 29.077 11.028 -23.098 1.00 73.06 250 SER A O 1
ATOM 1911 N N . ASP A 1 251 ? 29.515 8.835 -23.356 1.00 76.56 251 ASP A N 1
ATOM 1912 C CA . ASP A 1 251 ? 28.205 8.383 -22.881 1.00 76.56 251 ASP A CA 1
ATOM 1913 C C . ASP A 1 251 ? 28.051 8.603 -21.371 1.00 76.56 251 ASP A C 1
ATOM 1915 O O . ASP A 1 251 ? 27.004 9.069 -20.912 1.00 76.56 251 ASP A O 1
ATOM 1919 N N . ALA A 1 252 ? 29.116 8.369 -20.598 1.00 75.94 252 ALA A N 1
ATOM 1920 C CA . ALA A 1 252 ? 29.128 8.657 -19.169 1.00 75.94 252 ALA A CA 1
ATOM 1921 C C . ALA A 1 252 ? 29.045 10.160 -18.866 1.00 75.94 252 ALA A C 1
ATOM 1923 O O . ALA A 1 252 ? 28.305 10.569 -17.970 1.00 75.94 252 ALA A O 1
ATOM 1924 N N . ALA A 1 253 ? 29.738 10.994 -19.646 1.00 79.88 253 ALA A N 1
ATOM 1925 C CA . ALA A 1 253 ? 29.693 12.446 -19.500 1.00 79.88 253 ALA A CA 1
ATOM 1926 C C . ALA A 1 253 ? 28.294 13.023 -19.784 1.00 79.88 253 ALA A C 1
ATOM 1928 O O . ALA A 1 253 ? 27.829 13.892 -19.045 1.00 79.88 253 ALA A O 1
ATOM 1929 N N . ARG A 1 254 ? 27.595 12.516 -20.811 1.00 81.19 254 ARG A N 1
ATOM 1930 C CA . ARG A 1 254 ? 26.215 12.929 -21.131 1.00 81.19 254 ARG A CA 1
ATOM 1931 C C . ARG A 1 254 ? 25.240 12.577 -20.013 1.00 81.19 254 ARG A C 1
ATOM 1933 O O . ARG A 1 254 ? 24.552 13.458 -19.510 1.00 81.19 254 ARG A O 1
ATOM 1940 N N . LYS A 1 255 ? 25.260 11.326 -19.548 1.00 81.94 255 LYS A N 1
ATOM 1941 C CA . LYS A 1 255 ? 24.382 10.862 -18.462 1.00 81.94 255 LYS A CA 1
ATOM 1942 C C . LYS A 1 255 ? 24.615 11.618 -17.151 1.00 81.94 255 LYS A C 1
ATOM 1944 O O . LYS A 1 255 ? 23.671 11.874 -16.407 1.00 81.94 255 LYS A O 1
ATOM 1949 N N . LEU A 1 256 ? 25.856 12.029 -16.884 1.00 83.81 256 LEU A N 1
ATOM 1950 C CA . LEU A 1 256 ? 26.183 12.860 -15.726 1.00 83.81 256 LEU A CA 1
ATOM 1951 C C . LEU A 1 256 ? 25.590 14.274 -15.844 1.00 83.81 256 LEU A C 1
ATOM 1953 O O . LEU A 1 256 ? 25.086 14.811 -14.856 1.00 83.81 256 LEU A O 1
ATOM 1957 N N . ALA A 1 257 ? 25.615 14.868 -17.041 1.00 84.44 257 ALA A N 1
ATOM 1958 C CA . ALA A 1 257 ? 24.992 16.165 -17.301 1.00 84.44 257 ALA A CA 1
ATOM 1959 C C . ALA A 1 257 ? 23.459 16.106 -17.170 1.00 84.44 257 ALA A C 1
ATOM 1961 O O . ALA A 1 257 ? 22.874 16.977 -16.521 1.00 84.44 257 ALA A O 1
ATOM 1962 N N . ASP A 1 258 ? 22.830 15.055 -17.700 1.00 82.25 258 ASP A N 1
ATOM 1963 C CA . ASP A 1 258 ? 21.381 14.836 -17.601 1.00 82.25 258 ASP A CA 1
ATOM 1964 C C . ASP A 1 258 ? 20.939 14.655 -16.141 1.00 82.25 258 ASP A C 1
ATOM 1966 O O . ASP A 1 258 ? 19.966 15.271 -15.696 1.00 82.25 258 ASP A O 1
ATOM 1970 N N . LEU A 1 259 ? 21.706 13.895 -15.348 1.00 85.50 259 LEU A N 1
ATOM 1971 C CA . LEU A 1 259 ? 21.436 13.713 -13.921 1.00 85.50 259 LEU A CA 1
ATOM 1972 C C . LEU A 1 259 ? 21.548 15.032 -13.139 1.00 85.50 259 LEU A C 1
ATOM 1974 O O . LEU A 1 259 ? 20.700 15.304 -12.286 1.00 85.50 259 LEU A O 1
ATOM 1978 N N . LYS A 1 260 ? 22.545 15.881 -13.443 1.00 88.50 260 LYS A N 1
ATOM 1979 C CA . LYS A 1 260 ? 22.649 17.231 -12.851 1.00 88.50 260 LYS A CA 1
ATOM 1980 C C . LYS A 1 260 ? 21.429 18.094 -13.193 1.00 88.50 260 LYS A C 1
ATOM 1982 O O . LYS A 1 260 ? 20.948 18.835 -12.334 1.00 88.50 260 LYS A O 1
ATOM 1987 N N . GLY A 1 261 ? 20.911 17.980 -14.417 1.00 84.81 261 GLY A N 1
ATOM 1988 C CA . GLY A 1 261 ? 19.667 18.629 -14.841 1.00 84.81 261 GLY A CA 1
ATOM 1989 C C . GLY A 1 261 ? 18.460 18.172 -14.017 1.00 84.81 261 GLY A C 1
ATOM 1990 O O . GLY A 1 261 ? 17.797 18.999 -13.388 1.00 84.81 261 GLY A O 1
ATOM 1991 N N . ALA A 1 262 ? 18.241 16.857 -13.931 1.00 82.62 262 ALA A N 1
ATOM 1992 C CA . ALA A 1 262 ? 17.133 16.261 -13.180 1.00 82.62 262 ALA A CA 1
ATOM 1993 C C . ALA A 1 262 ? 17.154 16.642 -11.686 1.00 82.62 262 ALA A C 1
ATOM 1995 O O . ALA A 1 262 ? 16.117 16.958 -11.099 1.00 82.62 262 ALA A O 1
ATOM 1996 N N . LEU A 1 263 ? 18.340 16.689 -11.070 1.00 85.69 263 LEU A N 1
ATOM 1997 C CA . LEU A 1 263 ? 18.514 17.120 -9.678 1.00 85.69 263 LEU A CA 1
ATOM 1998 C C . LEU A 1 263 ? 18.125 18.582 -9.458 1.00 85.69 263 LEU A C 1
ATOM 2000 O O . LEU A 1 263 ? 17.470 18.909 -8.464 1.00 85.69 263 LEU A O 1
ATOM 2004 N N . LYS A 1 264 ? 18.500 19.464 -10.390 1.00 89.50 264 LYS A N 1
ATOM 2005 C CA . LYS A 1 264 ? 18.149 20.887 -10.338 1.00 89.50 264 LYS A CA 1
ATOM 2006 C C . LYS A 1 264 ? 16.637 21.089 -10.447 1.00 89.50 264 LYS A C 1
ATOM 2008 O O . LYS A 1 264 ? 16.068 21.862 -9.678 1.00 89.50 264 LYS A O 1
ATOM 2013 N N . GLU A 1 265 ? 15.981 20.366 -11.351 1.00 83.94 265 GLU A N 1
ATOM 2014 C CA . GLU A 1 265 ? 14.523 20.404 -11.520 1.00 83.94 265 GLU A CA 1
ATOM 2015 C C . GLU A 1 265 ? 13.770 19.831 -10.316 1.00 83.94 265 GLU A C 1
ATOM 2017 O O . GLU A 1 265 ? 12.720 20.355 -9.922 1.00 83.94 265 GLU A O 1
ATOM 2022 N N . TYR A 1 266 ? 14.307 18.776 -9.700 1.00 82.50 266 TYR A N 1
ATOM 2023 C CA . TYR A 1 266 ? 13.743 18.203 -8.484 1.00 82.50 266 TYR A CA 1
ATOM 2024 C C . TYR A 1 266 ? 13.852 19.182 -7.308 1.00 82.50 266 TYR A C 1
ATOM 2026 O O . TYR A 1 266 ? 12.861 19.434 -6.620 1.00 82.50 266 TYR A O 1
ATOM 2034 N N . ARG A 1 267 ? 15.004 19.842 -7.143 1.00 86.56 267 ARG A N 1
ATOM 2035 C CA . ARG A 1 267 ? 15.210 20.878 -6.120 1.00 86.56 267 ARG A CA 1
ATOM 2036 C C . ARG A 1 267 ? 14.261 22.065 -6.294 1.00 86.56 267 ARG A C 1
ATOM 2038 O O . ARG A 1 267 ? 13.579 22.435 -5.343 1.00 86.56 267 ARG A O 1
ATOM 2045 N N . ALA A 1 268 ? 14.136 22.574 -7.520 1.00 85.00 268 ALA A N 1
ATOM 2046 C CA . ALA A 1 268 ? 13.199 23.649 -7.844 1.00 85.00 268 ALA A CA 1
ATOM 2047 C C . ALA A 1 268 ? 11.741 23.266 -7.530 1.00 85.00 268 ALA A C 1
ATOM 2049 O O . ALA A 1 268 ? 10.952 24.101 -7.092 1.00 85.00 268 ALA A O 1
ATOM 2050 N N . SER A 1 269 ? 11.380 21.988 -7.698 1.00 78.56 269 SER A N 1
ATOM 2051 C CA . SER A 1 269 ? 10.043 21.506 -7.339 1.00 78.56 269 SER A CA 1
ATOM 2052 C C . SER A 1 269 ? 9.798 21.462 -5.830 1.00 78.56 269 SER A C 1
ATOM 2054 O O . SER A 1 269 ? 8.703 21.816 -5.398 1.00 78.56 269 SER A O 1
ATOM 2056 N N . LEU A 1 270 ? 10.812 21.124 -5.026 1.00 80.69 270 LEU A N 1
ATOM 2057 C CA . LEU A 1 270 ? 10.727 21.174 -3.561 1.00 80.69 270 LEU A CA 1
ATOM 2058 C C . LEU A 1 270 ? 10.637 22.615 -3.041 1.00 80.69 270 LEU A C 1
ATOM 2060 O O . LEU A 1 270 ? 9.927 22.875 -2.071 1.00 80.69 270 LEU A O 1
ATOM 2064 N N . ASP A 1 271 ? 11.322 23.552 -3.697 1.00 82.00 271 ASP A N 1
ATOM 2065 C CA . ASP A 1 271 ? 11.285 24.978 -3.354 1.00 82.00 271 ASP A CA 1
ATOM 2066 C C . ASP A 1 271 ? 9.948 25.643 -3.704 1.00 82.00 271 ASP A C 1
ATOM 2068 O O . ASP A 1 271 ? 9.555 26.610 -3.059 1.00 82.00 271 ASP A O 1
ATOM 2072 N N . SER A 1 272 ? 9.204 25.092 -4.669 1.00 79.44 272 SER A N 1
ATOM 2073 C CA . SER A 1 272 ? 7.899 25.625 -5.078 1.00 79.44 272 SER A CA 1
ATOM 2074 C C . SER A 1 272 ? 6.787 25.486 -4.024 1.00 79.44 272 SER A C 1
ATOM 2076 O O . SER A 1 272 ? 5.675 25.960 -4.247 1.00 79.44 272 SER A O 1
ATOM 2078 N N . GLY A 1 273 ? 7.052 24.830 -2.886 1.00 63.19 273 GLY A N 1
ATOM 2079 C CA . GLY A 1 273 ? 6.148 24.768 -1.729 1.00 63.19 273 GLY A CA 1
ATOM 2080 C C . GLY A 1 273 ? 4.865 23.948 -1.923 1.00 63.19 273 GLY A C 1
ATOM 2081 O O . GLY A 1 273 ? 4.140 23.719 -0.958 1.00 63.19 273 GLY A O 1
ATOM 2082 N N . LYS A 1 274 ? 4.583 23.455 -3.135 1.00 58.44 274 LYS A N 1
ATOM 2083 C CA . LYS A 1 274 ? 3.435 22.586 -3.421 1.00 58.44 274 LYS A CA 1
ATOM 2084 C C . LYS A 1 274 ? 3.711 21.187 -2.861 1.00 58.44 274 LYS A C 1
ATOM 2086 O O . LYS A 1 274 ? 4.453 20.411 -3.465 1.00 58.44 274 LYS A O 1
ATOM 2091 N N . ARG A 1 275 ? 3.159 20.870 -1.685 1.00 55.62 275 ARG A N 1
ATOM 2092 C CA . ARG A 1 275 ? 3.202 19.517 -1.103 1.00 55.62 275 ARG A CA 1
ATOM 2093 C C . ARG A 1 275 ? 1.968 18.727 -1.529 1.00 55.62 275 ARG A C 1
ATOM 2095 O O . ARG A 1 275 ? 0.874 19.272 -1.580 1.00 55.62 275 ARG A O 1
ATOM 2102 N N . ALA A 1 276 ? 2.167 17.444 -1.796 1.00 48.78 276 ALA A N 1
ATOM 2103 C CA . ALA A 1 276 ? 1.098 16.466 -1.906 1.00 48.78 276 ALA A CA 1
ATOM 2104 C C . ALA A 1 276 ? 0.431 16.250 -0.537 1.00 48.78 276 ALA A C 1
ATOM 2106 O O . ALA A 1 276 ? 1.119 15.935 0.438 1.00 48.78 276 ALA A O 1
ATOM 2107 N N . GLY A 1 277 ? -0.889 16.419 -0.457 1.00 42.78 277 GLY A N 1
ATOM 2108 C CA . GLY A 1 277 ? -1.681 15.966 0.687 1.00 42.78 277 GLY A CA 1
ATOM 2109 C C . GLY A 1 277 ? -1.810 14.437 0.703 1.00 42.78 277 GLY A C 1
ATOM 2110 O O . GLY A 1 277 ? -1.876 13.799 -0.346 1.00 42.78 277 GLY A O 1
ATOM 2111 N N . MET A 1 278 ? -1.837 13.832 1.893 1.00 36.22 278 MET A N 1
ATOM 2112 C CA . MET A 1 278 ? -2.041 12.386 2.068 1.00 36.22 278 MET A CA 1
ATOM 2113 C C . MET A 1 278 ? -3.466 11.976 1.653 1.00 36.22 278 MET A C 1
ATOM 2115 O O . MET A 1 278 ? -4.436 12.467 2.224 1.00 36.22 278 MET A O 1
ATOM 2119 N N . SER A 1 279 ? -3.597 11.040 0.705 1.00 39.41 279 SER A N 1
ATOM 2120 C CA . SER A 1 279 ? -4.882 10.463 0.270 1.00 39.41 279 SER A CA 1
ATOM 2121 C C . SER A 1 279 ? -5.285 9.248 1.124 1.00 39.41 279 SER A C 1
ATOM 2123 O O . SER A 1 279 ? -4.463 8.361 1.357 1.00 39.41 279 SER A O 1
ATOM 2125 N N . GLY A 1 280 ? -6.543 9.188 1.577 1.00 37.84 280 GLY A N 1
ATOM 2126 C CA . GLY A 1 280 ? -7.021 8.248 2.603 1.00 37.84 280 GLY A CA 1
ATOM 2127 C C . GLY A 1 280 ? -7.699 6.954 2.119 1.00 37.84 280 GLY A C 1
ATOM 2128 O O . GLY A 1 280 ? -8.174 6.843 0.992 1.00 37.84 280 GLY A O 1
ATOM 2129 N N . VAL A 1 281 ? -7.758 5.982 3.041 1.00 34.50 281 VAL A N 1
ATOM 2130 C CA . VAL A 1 281 ? -8.327 4.623 2.930 1.00 34.50 281 VAL A CA 1
ATOM 2131 C C . VAL A 1 281 ? -9.705 4.557 3.598 1.00 34.50 281 VAL A C 1
ATOM 2133 O O . VAL A 1 281 ? -9.856 4.986 4.739 1.00 34.50 281 VAL A O 1
ATOM 2136 N N . THR A 1 282 ? -10.680 3.925 2.944 1.00 30.48 282 THR A N 1
ATOM 2137 C CA . THR A 1 282 ? -12.034 3.669 3.468 1.00 30.48 282 THR A CA 1
ATOM 2138 C C . THR A 1 282 ? -12.015 2.650 4.624 1.00 30.48 282 THR A C 1
ATOM 2140 O O . THR A 1 282 ? -11.366 1.605 4.530 1.00 30.48 282 THR A O 1
ATOM 2143 N N . LEU A 1 283 ? -12.721 2.933 5.723 1.00 33.31 283 LEU A N 1
ATOM 2144 C CA . LEU A 1 283 ? -12.939 2.016 6.854 1.00 33.31 283 LEU A CA 1
ATOM 2145 C C . LEU A 1 283 ? -14.395 1.496 6.873 1.00 33.31 283 LEU A C 1
ATOM 2147 O O . LEU A 1 283 ? -15.281 2.170 6.347 1.00 33.31 283 LEU A O 1
ATOM 2151 N N . PRO A 1 284 ? -14.655 0.298 7.439 1.00 30.30 284 PRO A N 1
ATOM 2152 C CA . PRO A 1 284 ? -15.995 -0.286 7.533 1.00 30.30 284 PRO A CA 1
ATOM 2153 C C . PRO A 1 284 ? -16.918 0.469 8.508 1.00 30.30 284 PRO A C 1
ATOM 2155 O O . PRO A 1 284 ? -16.471 1.058 9.488 1.00 30.30 284 PRO A O 1
ATOM 2158 N N . ALA A 1 285 ? -18.227 0.397 8.242 1.00 32.22 285 ALA A N 1
ATOM 2159 C CA . ALA A 1 285 ? -19.287 1.248 8.800 1.00 32.22 285 ALA A CA 1
ATOM 2160 C C . ALA A 1 285 ? -19.462 1.246 10.334 1.00 32.22 285 ALA A C 1
ATOM 2162 O O . ALA A 1 285 ? -20.098 2.150 10.862 1.00 32.22 285 ALA A O 1
ATOM 2163 N N . TRP A 1 286 ? -18.894 0.283 11.060 1.00 43.84 286 TRP A N 1
ATOM 2164 C CA . TRP A 1 286 ? -18.975 0.230 12.526 1.00 43.84 286 TRP A CA 1
ATOM 2165 C C . TRP A 1 286 ? -17.942 1.127 13.234 1.00 43.84 286 TRP A C 1
ATOM 2167 O O . TRP A 1 286 ? -17.971 1.235 14.453 1.00 43.84 286 TRP A O 1
ATOM 2177 N N . ALA A 1 287 ? -17.043 1.776 12.483 1.00 30.06 287 ALA A N 1
ATOM 2178 C CA . ALA A 1 287 ? -15.971 2.624 13.010 1.00 30.06 287 ALA A CA 1
ATOM 2179 C C . ALA A 1 287 ? -16.193 4.140 12.800 1.00 30.06 287 ALA A C 1
ATOM 2181 O O . ALA A 1 287 ? -15.227 4.892 12.857 1.00 30.06 287 ALA A O 1
ATOM 2182 N N . GLY A 1 288 ? -17.431 4.584 12.543 1.00 41.06 288 GLY A N 1
ATOM 2183 C CA . GLY A 1 288 ? -17.815 6.003 12.583 1.00 41.06 288 GLY A CA 1
ATOM 2184 C C . GLY A 1 288 ? -17.110 6.922 11.568 1.00 41.06 288 GLY A C 1
ATOM 2185 O O . GLY A 1 288 ? -16.061 7.491 11.848 1.00 41.06 288 GLY A O 1
ATOM 2186 N N . GLY A 1 289 ? -17.744 7.150 10.411 1.00 32.06 289 GLY A N 1
ATOM 2187 C CA . GLY A 1 289 ? -17.483 8.325 9.562 1.00 32.06 289 GLY A CA 1
ATOM 2188 C C . GLY A 1 289 ? -16.876 8.064 8.175 1.00 32.06 289 GLY A C 1
ATOM 2189 O O . GLY A 1 289 ? -15.868 7.376 8.014 1.00 32.06 289 GLY A O 1
ATOM 2190 N N . ARG A 1 290 ? -17.493 8.677 7.151 1.00 32.66 290 ARG A N 1
ATOM 2191 C CA . ARG A 1 290 ? -16.922 8.881 5.808 1.00 32.66 290 ARG A CA 1
ATOM 2192 C C . ARG A 1 290 ? -16.037 10.128 5.838 1.00 32.66 290 ARG A C 1
ATOM 2194 O O . ARG A 1 290 ? -16.520 11.201 6.178 1.00 32.66 290 ARG A O 1
ATOM 2201 N N . PHE A 1 291 ? -14.789 9.993 5.402 1.00 35.19 291 PHE A N 1
ATOM 2202 C CA . PHE A 1 291 ? -13.923 11.124 5.072 1.00 35.19 291 PHE A CA 1
ATOM 2203 C C . PHE A 1 291 ? -13.690 11.129 3.556 1.00 35.19 291 PHE A C 1
ATOM 2205 O O . PHE A 1 291 ? -13.134 10.173 3.015 1.00 35.19 291 PHE A O 1
ATOM 2212 N N . GLU A 1 292 ? -14.136 12.182 2.871 1.00 29.75 292 GLU A N 1
ATOM 2213 C CA . GLU A 1 292 ? -13.860 12.440 1.452 1.00 29.75 292 GLU A CA 1
ATOM 2214 C C . GLU A 1 292 ? -12.896 13.620 1.337 1.00 29.75 292 GLU A C 1
ATOM 2216 O O . GLU A 1 292 ? -13.236 14.707 1.788 1.00 29.75 292 GLU A O 1
ATOM 2221 N N . PHE A 1 293 ? -11.731 13.433 0.703 1.00 42.97 293 PHE A N 1
ATOM 2222 C CA . PHE A 1 293 ? -10.847 14.538 0.308 1.00 42.97 293 PHE A CA 1
ATOM 2223 C C . PHE A 1 293 ? -10.116 14.242 -1.018 1.00 42.97 293 PHE A C 1
ATOM 2225 O O . PHE A 1 293 ? -9.958 13.087 -1.416 1.00 42.97 293 PHE A O 1
ATOM 2232 N N . ALA A 1 294 ? -9.736 15.321 -1.711 1.00 36.03 294 ALA A N 1
ATOM 2233 C CA . ALA A 1 294 ? -9.455 15.431 -3.147 1.00 36.03 294 ALA A CA 1
ATOM 2234 C C . ALA A 1 294 ? -8.135 14.797 -3.662 1.00 36.03 294 ALA A C 1
ATOM 2236 O O . ALA A 1 294 ? -7.211 14.518 -2.903 1.00 36.03 294 ALA A O 1
ATOM 2237 N N . LYS A 1 295 ? -8.064 14.588 -4.989 1.00 37.06 295 LYS A N 1
ATOM 2238 C CA . LYS A 1 295 ? -6.897 14.106 -5.761 1.00 37.06 295 LYS A CA 1
ATOM 2239 C C . LYS A 1 295 ? -6.004 15.282 -6.186 1.00 37.06 295 LYS A C 1
ATOM 2241 O O . LYS A 1 295 ? -6.482 16.114 -6.948 1.00 37.06 295 LYS A O 1
ATOM 2246 N N . ASP A 1 296 ? -4.718 15.280 -5.823 1.00 49.53 296 ASP A N 1
ATOM 2247 C CA . ASP A 1 296 ? -3.755 16.291 -6.298 1.00 49.53 296 ASP A CA 1
ATOM 2248 C C . ASP A 1 296 ? -2.666 15.701 -7.224 1.00 49.53 296 ASP A C 1
ATOM 2250 O O . ASP A 1 296 ? -1.923 14.788 -6.846 1.00 49.53 296 ASP A O 1
ATOM 2254 N N . ASP A 1 297 ? -2.503 16.300 -8.413 1.00 55.44 297 ASP A N 1
ATOM 2255 C CA . ASP A 1 297 ? -1.510 15.977 -9.466 1.00 55.44 297 ASP A CA 1
ATOM 2256 C C . ASP A 1 297 ? -0.035 16.175 -9.043 1.00 55.44 297 ASP A C 1
ATOM 2258 O O . ASP A 1 297 ? 0.907 15.714 -9.698 1.00 55.44 297 ASP A O 1
ATOM 2262 N N . VAL A 1 298 ? 0.192 16.858 -7.920 1.00 54.84 298 VAL A N 1
ATOM 2263 C CA . VAL A 1 298 ? 1.522 17.244 -7.421 1.00 54.84 298 VAL A CA 1
ATOM 2264 C C . VAL A 1 298 ? 2.345 16.025 -6.976 1.00 54.84 298 VAL A C 1
ATOM 2266 O O . VAL A 1 298 ? 3.560 15.984 -7.188 1.00 54.84 298 VAL A O 1
ATOM 2269 N N . THR A 1 299 ? 1.687 14.998 -6.431 1.00 59.25 299 THR A N 1
ATOM 2270 C CA . THR A 1 299 ? 2.316 13.766 -5.918 1.00 59.25 299 THR A CA 1
ATOM 2271 C C . THR A 1 299 ? 2.956 12.938 -7.031 1.00 59.25 299 THR A C 1
ATOM 2273 O O . THR A 1 299 ? 4.082 12.459 -6.893 1.00 59.25 299 THR A O 1
ATOM 2276 N N . ALA A 1 300 ? 2.266 12.823 -8.169 1.00 56.47 300 ALA A N 1
ATOM 2277 C CA . ALA A 1 300 ? 2.746 12.071 -9.325 1.00 56.47 300 ALA A CA 1
ATOM 2278 C C . ALA A 1 300 ? 3.970 12.741 -9.970 1.00 56.47 300 ALA A C 1
ATOM 2280 O O . ALA A 1 300 ? 4.926 12.065 -10.351 1.00 56.47 300 ALA A O 1
ATOM 2281 N N . SER A 1 301 ? 3.986 14.079 -10.032 1.00 66.50 301 SER A N 1
ATOM 2282 C CA . SER A 1 301 ? 5.124 14.832 -10.573 1.00 66.50 301 SER A CA 1
ATOM 2283 C C . SER A 1 301 ? 6.392 14.666 -9.728 1.00 66.50 301 SER A C 1
ATOM 2285 O O . SER A 1 301 ? 7.482 14.485 -10.273 1.00 66.50 301 SER A O 1
ATOM 2287 N N . GLN A 1 302 ? 6.271 14.695 -8.396 1.00 70.06 302 GLN A N 1
ATOM 2288 C CA . GLN A 1 302 ? 7.421 14.527 -7.500 1.00 70.06 302 GLN A CA 1
ATOM 2289 C C . GLN A 1 302 ? 7.967 13.093 -7.521 1.00 70.06 302 GLN A C 1
ATOM 2291 O O . GLN A 1 302 ? 9.185 12.914 -7.569 1.00 70.06 302 GLN A O 1
ATOM 2296 N N . ALA A 1 303 ? 7.089 12.086 -7.574 1.00 67.25 303 ALA A N 1
ATOM 2297 C CA . ALA A 1 303 ? 7.487 10.685 -7.718 1.00 67.25 303 ALA A CA 1
ATOM 2298 C C . ALA A 1 303 ? 8.238 10.424 -9.039 1.00 67.25 303 ALA A C 1
ATOM 2300 O O . ALA A 1 303 ? 9.271 9.749 -9.049 1.00 67.25 303 ALA A O 1
ATOM 2301 N N . ALA A 1 304 ? 7.786 11.020 -10.150 1.00 68.75 304 ALA A N 1
ATOM 2302 C CA . ALA A 1 304 ? 8.463 10.910 -11.443 1.00 68.75 304 ALA A CA 1
ATOM 2303 C C . ALA A 1 304 ? 9.877 11.523 -11.418 1.00 68.75 304 ALA A C 1
ATOM 2305 O O . ALA A 1 304 ? 10.831 10.913 -11.902 1.00 68.75 304 ALA A O 1
ATOM 2306 N N . LYS A 1 305 ? 10.038 12.699 -10.794 1.00 79.50 305 LYS A N 1
ATOM 2307 C CA . LYS A 1 305 ? 11.342 13.376 -10.667 1.00 79.50 305 LYS A CA 1
ATOM 2308 C C . LYS A 1 305 ? 12.319 12.609 -9.776 1.00 79.50 305 LYS A C 1
ATOM 2310 O O . LYS A 1 305 ? 13.489 12.482 -10.127 1.00 79.50 305 LYS A O 1
ATOM 2315 N N . TYR A 1 306 ? 11.844 12.053 -8.662 1.00 78.19 306 TYR A N 1
ATOM 2316 C CA . TYR A 1 306 ? 12.646 11.174 -7.806 1.00 78.19 306 TYR A CA 1
ATOM 2317 C C . TYR A 1 306 ? 13.117 9.922 -8.565 1.00 78.19 306 TYR A C 1
ATOM 2319 O O . TYR A 1 306 ? 14.295 9.564 -8.519 1.00 78.19 306 TYR A O 1
ATOM 2327 N N . THR A 1 307 ? 12.218 9.300 -9.332 1.00 75.81 307 THR A N 1
ATOM 2328 C CA . THR A 1 307 ? 12.530 8.118 -10.151 1.00 75.81 307 THR A CA 1
ATOM 2329 C C . THR A 1 307 ? 13.600 8.423 -11.201 1.00 75.81 307 THR A C 1
ATOM 2331 O O . THR A 1 307 ? 14.542 7.646 -11.356 1.00 75.81 307 THR A O 1
ATOM 2334 N N . ALA A 1 308 ? 13.526 9.582 -11.864 1.00 74.56 308 ALA A N 1
ATOM 2335 C CA . ALA A 1 308 ? 14.539 10.015 -12.828 1.00 74.56 308 ALA A CA 1
ATOM 2336 C C . ALA A 1 308 ? 15.937 10.159 -12.193 1.00 74.56 308 ALA A C 1
ATOM 2338 O O . ALA A 1 308 ? 16.928 9.710 -12.773 1.00 74.56 308 ALA A O 1
ATOM 2339 N N . VAL A 1 309 ? 16.024 10.711 -10.974 1.00 81.12 309 VAL A N 1
ATOM 2340 C CA . VAL A 1 309 ? 17.291 10.812 -10.222 1.00 81.12 309 VAL A CA 1
ATOM 2341 C C . VAL A 1 309 ? 17.846 9.423 -9.890 1.00 81.12 309 VAL A C 1
ATOM 2343 O O . VAL A 1 309 ? 19.037 9.173 -10.079 1.00 81.12 309 VAL A O 1
ATOM 2346 N N . MET A 1 310 ? 16.994 8.491 -9.454 1.00 80.69 310 MET A N 1
ATOM 2347 C CA . MET A 1 310 ? 17.405 7.111 -9.160 1.00 80.69 310 MET A CA 1
ATOM 2348 C C . MET A 1 310 ? 17.908 6.363 -10.397 1.00 80.69 310 MET A C 1
ATOM 2350 O O . MET A 1 310 ? 18.920 5.662 -10.323 1.00 80.69 310 MET A O 1
ATOM 2354 N N . MET A 1 311 ? 17.237 6.518 -11.541 1.00 77.44 311 MET A N 1
ATOM 2355 C CA . MET A 1 311 ? 17.674 5.895 -12.793 1.00 77.44 311 MET A CA 1
ATOM 2356 C C . MET A 1 311 ? 19.031 6.441 -13.246 1.00 77.44 311 MET A C 1
ATOM 2358 O O . MET A 1 311 ? 19.922 5.655 -13.557 1.00 77.44 311 MET A O 1
ATOM 2362 N N . GLY A 1 312 ? 19.243 7.760 -13.191 1.00 78.06 312 GLY A N 1
ATOM 2363 C CA . GLY A 1 312 ? 20.539 8.341 -13.556 1.00 78.06 312 GLY A CA 1
ATOM 2364 C C . GLY A 1 312 ? 21.685 7.918 -12.624 1.00 78.06 312 GLY A C 1
ATOM 2365 O O . GLY A 1 312 ? 22.806 7.702 -13.085 1.00 78.06 312 GLY A O 1
ATOM 2366 N N . LEU A 1 313 ? 21.417 7.713 -11.328 1.00 79.38 313 LEU A N 1
ATOM 2367 C CA . LEU A 1 313 ? 22.406 7.164 -10.388 1.00 79.38 313 LEU A CA 1
ATOM 2368 C C . LEU A 1 313 ? 22.778 5.709 -10.715 1.00 79.38 313 LEU A C 1
ATOM 2370 O O . LEU A 1 313 ? 23.960 5.357 -10.683 1.00 79.38 313 LEU A O 1
ATOM 2374 N N . LYS A 1 314 ? 21.795 4.872 -11.073 1.00 78.62 314 LYS A N 1
ATOM 2375 C CA . LYS A 1 314 ? 22.035 3.485 -11.514 1.00 78.62 314 LYS A CA 1
ATOM 2376 C C . LYS A 1 314 ? 22.842 3.425 -12.808 1.00 78.62 314 LYS A C 1
ATOM 2378 O O . LYS A 1 314 ? 23.757 2.612 -12.924 1.00 78.62 314 LYS A O 1
ATOM 2383 N N . ASP A 1 315 ? 22.555 4.315 -13.745 1.00 77.56 315 ASP A N 1
ATOM 2384 C CA . ASP A 1 315 ? 23.277 4.420 -15.008 1.00 77.56 315 ASP A CA 1
ATOM 2385 C C . ASP A 1 315 ? 24.755 4.787 -14.814 1.00 77.56 315 ASP A C 1
ATOM 2387 O O . ASP A 1 315 ? 25.637 4.184 -15.427 1.00 77.56 315 ASP A O 1
ATOM 2391 N N . LEU A 1 316 ? 25.051 5.737 -13.923 1.00 74.69 316 LEU A N 1
ATOM 2392 C CA . LEU A 1 316 ? 26.428 6.104 -13.582 1.00 74.69 316 LEU A CA 1
ATOM 2393 C C . LEU A 1 316 ? 27.183 4.971 -12.871 1.00 74.69 316 LEU A C 1
ATOM 2395 O O . LEU A 1 316 ? 28.394 4.827 -13.054 1.00 74.69 316 LEU A O 1
ATOM 2399 N N . TYR A 1 317 ? 26.486 4.147 -12.088 1.00 78.50 317 TYR A N 1
ATOM 2400 C CA . TYR A 1 317 ? 27.068 2.948 -11.487 1.00 78.50 317 TYR A CA 1
ATOM 2401 C C . TYR A 1 317 ? 27.456 1.904 -12.541 1.00 78.50 317 TYR A C 1
ATOM 2403 O O . TYR A 1 317 ? 28.581 1.409 -12.525 1.00 78.50 317 TYR A O 1
ATOM 2411 N N . GLN A 1 318 ? 26.576 1.622 -13.507 1.00 74.31 318 GLN A N 1
ATOM 2412 C CA . GLN A 1 318 ? 26.874 0.682 -14.597 1.00 74.31 318 GLN A CA 1
ATOM 2413 C C . GLN A 1 318 ? 28.062 1.125 -15.460 1.00 74.31 318 GLN A C 1
ATOM 2415 O O . GLN A 1 318 ? 28.796 0.290 -15.982 1.00 74.31 318 GLN A O 1
ATOM 2420 N N . LEU A 1 319 ? 28.276 2.436 -15.579 1.00 73.06 319 LEU A N 1
ATOM 2421 C CA . LEU A 1 319 ? 29.405 3.027 -16.298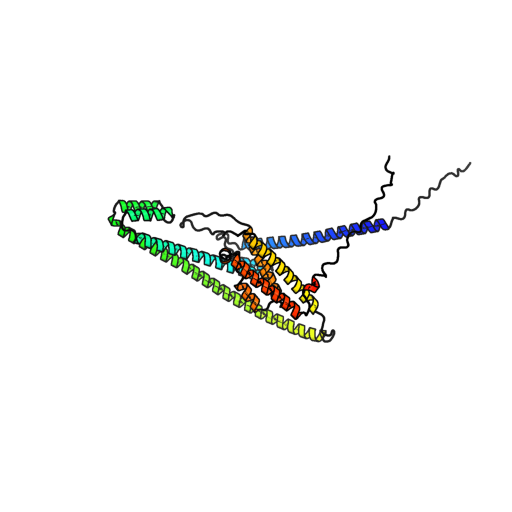 1.00 73.06 319 LEU A CA 1
ATOM 2422 C C . LEU A 1 319 ? 30.715 3.046 -15.492 1.00 73.06 319 LEU A C 1
ATOM 2424 O O . LEU A 1 319 ? 31.723 3.557 -15.979 1.00 73.06 319 LEU A O 1
ATOM 2428 N N . GLY A 1 320 ? 30.714 2.525 -14.260 1.00 73.38 320 GLY A N 1
ATOM 2429 C CA . GLY A 1 320 ? 31.881 2.519 -13.375 1.00 73.38 320 GLY A CA 1
ATOM 2430 C C . GLY A 1 320 ? 32.245 3.895 -12.809 1.00 73.38 320 GLY A C 1
ATOM 2431 O O . GLY A 1 320 ? 33.310 4.049 -12.216 1.00 73.38 320 GLY A O 1
ATOM 2432 N N . ALA A 1 321 ? 31.379 4.900 -12.974 1.00 75.12 321 ALA A N 1
ATOM 2433 C CA . ALA A 1 321 ? 31.600 6.243 -12.438 1.00 75.12 321 ALA A CA 1
ATOM 2434 C C . ALA A 1 321 ? 31.306 6.320 -10.926 1.00 75.12 321 ALA A C 1
ATOM 2436 O O . ALA A 1 321 ? 31.905 7.128 -10.212 1.00 75.12 321 ALA A O 1
ATOM 2437 N N . LEU A 1 322 ? 30.403 5.463 -10.435 1.00 76.88 322 LEU A N 1
ATOM 2438 C CA . LEU A 1 322 ? 30.067 5.285 -9.019 1.00 76.88 322 LEU A CA 1
ATOM 2439 C C . LEU A 1 322 ? 30.617 3.951 -8.498 1.00 76.88 322 LEU A C 1
ATOM 2441 O O . LEU A 1 322 ? 30.523 2.926 -9.170 1.00 76.88 322 LEU A O 1
ATOM 2445 N N . ALA A 1 323 ? 31.169 3.951 -7.284 1.00 71.56 323 ALA A N 1
ATOM 2446 C CA . ALA A 1 323 ? 31.664 2.734 -6.646 1.00 71.56 323 ALA A CA 1
ATOM 2447 C C . ALA A 1 323 ? 30.508 1.934 -6.012 1.00 71.56 323 ALA A C 1
ATOM 2449 O O . ALA A 1 323 ? 29.551 2.508 -5.508 1.00 71.56 323 ALA A O 1
ATOM 2450 N N . GLY A 1 324 ? 30.600 0.600 -5.976 1.00 63.34 324 GLY A N 1
ATOM 2451 C CA . GLY A 1 324 ? 29.553 -0.283 -5.418 1.00 63.34 324 GLY A CA 1
ATOM 2452 C C . GLY A 1 324 ? 28.994 0.084 -4.031 1.00 63.34 324 GLY A C 1
ATOM 2453 O O . GLY A 1 324 ? 27.777 0.025 -3.860 1.00 63.34 324 GLY A O 1
ATOM 2454 N N . PRO A 1 325 ? 29.812 0.507 -3.049 1.00 65.88 325 PRO A N 1
ATOM 2455 C CA . PRO A 1 325 ? 29.310 0.911 -1.732 1.00 65.88 325 PRO A CA 1
ATOM 2456 C C . PRO A 1 325 ? 28.397 2.144 -1.780 1.00 65.88 325 PRO A C 1
ATOM 2458 O O . PRO A 1 325 ? 27.460 2.255 -0.988 1.00 65.88 325 PRO A O 1
ATOM 2461 N N . ASP A 1 326 ? 28.635 3.042 -2.737 1.00 62.25 326 ASP A N 1
ATOM 2462 C CA . ASP A 1 326 ? 27.990 4.349 -2.825 1.00 62.25 326 ASP A CA 1
ATOM 2463 C C . ASP A 1 326 ? 26.484 4.222 -3.148 1.00 62.25 326 ASP A C 1
ATOM 2465 O O . ASP A 1 326 ? 25.672 4.974 -2.609 1.00 62.25 326 ASP A O 1
ATOM 2469 N N . ILE A 1 327 ? 26.069 3.219 -3.936 1.00 67.00 327 ILE A N 1
ATOM 2470 C CA . ILE A 1 327 ? 24.651 3.031 -4.304 1.00 67.00 327 ILE A CA 1
ATOM 2471 C C . ILE A 1 327 ? 23.798 2.532 -3.130 1.00 67.00 327 ILE A C 1
ATOM 2473 O O . ILE A 1 327 ? 22.681 2.995 -2.922 1.00 67.00 327 ILE A O 1
ATOM 2477 N N . SER A 1 328 ? 24.360 1.650 -2.299 1.00 57.81 328 SER A N 1
ATOM 2478 C CA . SER A 1 328 ? 23.668 1.103 -1.126 1.00 57.81 328 SER A CA 1
ATOM 2479 C C . SER A 1 328 ? 23.464 2.147 -0.022 1.00 57.81 328 SER A C 1
ATOM 2481 O O . SER A 1 328 ? 22.503 2.074 0.745 1.00 57.81 328 SER A O 1
ATOM 2483 N N . ILE A 1 329 ? 24.350 3.147 0.042 1.00 65.69 329 ILE A N 1
ATOM 2484 C CA . ILE A 1 329 ? 24.218 4.301 0.936 1.00 65.69 329 ILE A CA 1
ATOM 2485 C C . ILE A 1 329 ? 23.136 5.249 0.404 1.00 65.69 329 ILE A C 1
ATOM 2487 O O . ILE A 1 329 ? 22.313 5.722 1.184 1.00 65.69 329 ILE A O 1
ATOM 2491 N N . LEU A 1 330 ? 23.082 5.464 -0.914 1.00 66.75 330 LEU A N 1
ATOM 2492 C CA . LEU A 1 330 ? 22.067 6.297 -1.568 1.00 66.75 330 LEU A CA 1
ATOM 2493 C C . LEU A 1 330 ? 20.649 5.743 -1.407 1.00 66.75 330 LEU A C 1
ATOM 2495 O O . LEU A 1 330 ? 19.755 6.490 -1.022 1.00 66.75 330 LEU A O 1
ATOM 2499 N N . GLU A 1 331 ? 20.444 4.443 -1.629 1.00 65.94 331 GLU A N 1
ATOM 2500 C CA . GLU A 1 331 ? 19.127 3.802 -1.474 1.00 65.94 331 GLU A CA 1
ATOM 2501 C C . GLU A 1 331 ? 18.617 3.851 -0.024 1.00 65.94 331 GLU A C 1
ATOM 2503 O O . GLU A 1 331 ? 17.413 3.908 0.211 1.00 65.94 331 GLU A O 1
ATOM 2508 N N . ARG A 1 332 ? 19.527 3.875 0.961 1.00 65.62 332 ARG A N 1
ATOM 2509 C CA . ARG A 1 332 ? 19.177 4.006 2.386 1.00 65.62 332 ARG A CA 1
ATOM 2510 C C . ARG A 1 332 ? 18.958 5.449 2.830 1.00 65.62 332 ARG A C 1
ATOM 2512 O O . ARG A 1 332 ? 18.259 5.668 3.815 1.00 65.62 332 ARG A O 1
ATOM 2519 N N . GLN A 1 333 ? 19.586 6.414 2.162 1.00 67.62 333 GLN A N 1
ATOM 2520 C CA . GLN A 1 333 ? 19.537 7.822 2.557 1.00 67.62 333 GLN A CA 1
ATOM 2521 C C . GLN A 1 333 ? 18.506 8.642 1.788 1.00 67.62 333 GLN A C 1
ATOM 2523 O O . GLN A 1 333 ? 18.100 9.672 2.316 1.00 67.62 333 GLN A O 1
ATOM 2528 N N . LEU A 1 334 ? 18.073 8.239 0.587 1.00 70.19 334 LEU A N 1
ATOM 2529 C CA . LEU A 1 334 ? 17.046 8.974 -0.156 1.00 70.19 334 LEU A CA 1
ATOM 2530 C C . LEU A 1 334 ? 15.642 8.493 0.208 1.00 70.19 334 LEU A C 1
ATOM 2532 O O . LEU A 1 334 ? 15.146 7.507 -0.336 1.00 70.19 334 LEU A O 1
ATOM 2536 N N . THR A 1 335 ? 14.975 9.238 1.089 1.00 72.25 335 THR A N 1
ATOM 2537 C CA . THR A 1 335 ? 13.569 8.993 1.420 1.00 72.25 335 THR A CA 1
ATOM 2538 C C . THR A 1 335 ? 12.702 9.324 0.207 1.00 72.25 335 THR A C 1
ATOM 2540 O O . THR A 1 335 ? 12.757 10.439 -0.312 1.00 72.25 335 THR A O 1
ATOM 2543 N N . ASP A 1 336 ? 11.878 8.376 -0.237 1.00 69.50 336 ASP A N 1
ATOM 2544 C CA . ASP A 1 336 ? 10.895 8.634 -1.287 1.00 69.50 336 ASP A CA 1
ATOM 2545 C C . ASP A 1 336 ? 9.883 9.688 -0.791 1.00 69.50 336 ASP A C 1
ATOM 2547 O O . ASP A 1 336 ? 9.169 9.417 0.184 1.00 69.50 336 ASP A O 1
ATOM 2551 N N . PRO A 1 337 ? 9.794 10.872 -1.426 1.00 59.94 337 PRO A N 1
ATOM 2552 C CA . PRO A 1 337 ? 8.916 11.966 -0.998 1.00 59.94 337 PRO A CA 1
ATOM 2553 C C . PRO A 1 337 ? 7.425 11.601 -1.054 1.00 59.94 337 PRO A C 1
ATOM 2555 O O . PRO A 1 337 ? 6.628 12.199 -0.336 1.00 59.94 337 PRO A O 1
ATOM 2558 N N . SER A 1 338 ? 7.056 10.620 -1.885 1.00 58.34 338 SER A N 1
ATOM 2559 C CA . SER A 1 338 ? 5.681 10.133 -2.038 1.00 58.34 338 SER A CA 1
ATOM 2560 C C . SER A 1 338 ? 5.293 9.095 -0.982 1.00 58.34 338 SER A C 1
ATOM 2562 O O . SER A 1 338 ? 4.112 8.810 -0.799 1.00 58.34 338 SER A O 1
ATOM 2564 N N . SER A 1 339 ? 6.274 8.546 -0.260 1.00 51.09 339 SER A N 1
ATOM 2565 C CA . SER A 1 339 ? 6.028 7.593 0.821 1.00 51.09 339 SER A CA 1
ATOM 2566 C C . SER A 1 339 ? 5.522 8.285 2.092 1.00 51.09 339 SER A C 1
ATOM 2568 O O . SER A 1 339 ? 5.770 9.470 2.334 1.00 51.09 339 SER A O 1
ATOM 2570 N N . PHE A 1 340 ? 4.886 7.519 2.981 1.00 41.75 340 PHE A N 1
ATOM 2571 C CA . PHE A 1 340 ? 4.461 7.999 4.302 1.00 41.75 340 PHE A CA 1
ATOM 2572 C C . PHE A 1 340 ? 5.614 8.650 5.096 1.00 41.75 340 PHE A C 1
ATOM 2574 O O . PHE A 1 340 ? 5.430 9.684 5.737 1.00 41.75 340 PHE A O 1
ATOM 2581 N N . ALA A 1 341 ? 6.830 8.101 4.999 1.00 44.28 341 ALA A N 1
ATOM 2582 C CA . ALA A 1 341 ? 8.022 8.688 5.609 1.00 44.28 341 ALA A CA 1
ATOM 2583 C C . ALA A 1 341 ? 8.427 10.014 4.937 1.00 44.28 341 ALA A C 1
ATOM 2585 O O . ALA A 1 341 ? 8.787 10.964 5.628 1.00 44.28 341 ALA A O 1
ATOM 2586 N N . GLY A 1 342 ? 8.316 10.116 3.610 1.00 54.94 342 GLY A N 1
ATOM 2587 C CA . GLY A 1 342 ? 8.613 11.330 2.840 1.00 54.94 342 GLY A CA 1
ATOM 2588 C C . GLY A 1 342 ? 7.652 12.487 3.111 1.00 54.94 342 GLY A C 1
ATOM 2589 O O . GLY A 1 342 ? 8.087 13.628 3.243 1.00 54.94 342 GLY A O 1
ATOM 2590 N N . THR A 1 343 ? 6.364 12.193 3.306 1.00 56.16 343 THR A N 1
ATOM 2591 C CA . THR A 1 343 ? 5.356 13.209 3.670 1.00 56.16 343 THR A CA 1
ATOM 2592 C C . THR A 1 343 ? 5.583 13.801 5.069 1.00 56.16 343 THR A C 1
ATOM 2594 O O . THR A 1 343 ? 5.314 14.983 5.286 1.00 56.16 343 THR A O 1
ATOM 2597 N N . ARG A 1 344 ? 6.149 13.020 6.004 1.00 51.75 344 ARG A N 1
ATOM 2598 C CA . ARG A 1 344 ? 6.543 13.477 7.352 1.00 51.75 344 ARG A CA 1
ATOM 2599 C C . ARG A 1 344 ? 7.952 14.064 7.431 1.00 51.75 344 ARG A C 1
ATOM 2601 O O . ARG A 1 344 ? 8.244 14.790 8.375 1.00 51.75 344 ARG A O 1
ATOM 2608 N N . THR A 1 345 ? 8.817 13.769 6.466 1.00 66.62 345 THR A N 1
ATOM 2609 C CA . THR A 1 345 ? 10.178 14.310 6.425 1.00 66.62 345 THR A CA 1
ATOM 2610 C C . THR A 1 345 ? 10.119 15.795 6.066 1.00 66.62 345 THR A C 1
ATOM 2612 O O . THR A 1 345 ? 9.457 16.192 5.104 1.00 66.62 345 THR A O 1
ATOM 2615 N N . GLU A 1 346 ? 10.785 16.641 6.851 1.00 71.31 346 GLU A N 1
ATOM 2616 C CA . GLU A 1 346 ? 10.853 18.072 6.564 1.00 71.31 346 GLU A CA 1
ATOM 2617 C C . GLU A 1 346 ? 11.578 18.339 5.235 1.00 71.31 346 GLU A C 1
ATOM 2619 O O . GLU A 1 346 ? 12.548 17.667 4.876 1.00 71.31 346 GLU A O 1
ATOM 2624 N N . THR A 1 347 ? 11.155 19.374 4.505 1.00 72.50 347 THR A N 1
ATOM 2625 C CA . THR A 1 347 ? 11.790 19.794 3.243 1.00 72.50 347 THR A CA 1
ATOM 2626 C C . THR A 1 347 ? 13.283 20.110 3.428 1.00 72.50 347 THR A C 1
ATOM 2628 O O . THR A 1 347 ? 14.080 19.940 2.506 1.00 72.50 347 THR A O 1
ATOM 2631 N N . SER A 1 348 ? 13.679 20.535 4.631 1.00 70.31 348 SER A N 1
ATOM 2632 C CA . SER A 1 348 ? 15.068 20.741 5.064 1.00 70.31 348 SER A CA 1
ATOM 2633 C C . SER A 1 348 ? 15.891 19.441 5.022 1.00 70.31 348 SER A C 1
ATOM 2635 O O . SER A 1 348 ? 17.008 19.421 4.495 1.00 70.31 348 SER A O 1
ATOM 2637 N N . ALA A 1 349 ? 15.325 18.334 5.502 1.00 72.75 349 ALA A N 1
ATOM 2638 C CA . ALA A 1 349 ? 15.957 17.021 5.493 1.00 72.75 349 ALA A CA 1
ATOM 2639 C C . ALA A 1 349 ? 16.074 16.462 4.066 1.00 72.75 349 ALA A C 1
ATOM 2641 O O . ALA A 1 349 ? 17.150 16.002 3.686 1.00 72.75 349 ALA A O 1
ATOM 2642 N N . LEU A 1 350 ? 15.043 16.619 3.226 1.00 77.25 350 LEU A N 1
ATOM 2643 C CA . LEU A 1 350 ? 15.114 16.245 1.803 1.00 77.25 350 LEU A CA 1
ATOM 2644 C C . LEU A 1 350 ? 16.183 17.049 1.043 1.00 77.25 350 LEU A C 1
ATOM 2646 O O . LEU A 1 350 ? 16.951 16.490 0.262 1.00 77.25 350 LEU A O 1
ATOM 2650 N N . LYS A 1 351 ? 16.310 18.355 1.311 1.00 81.50 351 LYS A N 1
ATOM 2651 C CA . LYS A 1 351 ? 17.389 19.187 0.742 1.00 81.50 351 LYS A CA 1
ATOM 2652 C C . LYS A 1 351 ? 18.777 18.726 1.184 1.00 81.50 351 LYS A C 1
ATOM 2654 O O . LYS A 1 351 ? 19.723 18.786 0.400 1.00 81.50 351 LYS A O 1
ATOM 2659 N N . THR A 1 352 ? 18.897 18.261 2.423 1.00 81.50 352 THR A N 1
ATOM 2660 C CA . THR A 1 352 ? 20.154 17.734 2.965 1.00 81.50 352 THR A CA 1
ATOM 2661 C C . THR A 1 352 ? 20.530 16.422 2.281 1.00 81.50 352 THR A C 1
ATOM 2663 O O . THR A 1 352 ? 21.677 16.263 1.870 1.00 81.50 352 THR A O 1
ATOM 2666 N N . GLN A 1 353 ? 19.559 15.532 2.061 1.00 80.19 353 GLN A N 1
ATOM 2667 C CA . GLN A 1 353 ? 19.751 14.309 1.277 1.00 80.19 353 GLN A CA 1
ATOM 2668 C C . GLN A 1 353 ? 20.185 14.632 -0.161 1.00 80.19 353 GLN A C 1
ATOM 2670 O O . GLN A 1 353 ? 21.159 14.064 -0.649 1.00 80.19 353 GLN A O 1
ATOM 2675 N N . LEU A 1 354 ? 19.559 15.616 -0.818 1.00 84.12 354 LEU A N 1
ATOM 2676 C CA . LEU A 1 354 ? 19.946 16.027 -2.175 1.00 84.12 354 LEU A CA 1
ATOM 2677 C C . LEU A 1 354 ? 21.355 16.622 -2.261 1.00 84.12 354 LEU A C 1
ATOM 2679 O O . LEU A 1 354 ? 22.049 16.386 -3.246 1.00 84.12 354 LEU A O 1
ATOM 2683 N N . ASN A 1 355 ? 21.814 17.329 -1.226 1.00 87.06 355 ASN A N 1
ATOM 2684 C CA . ASN A 1 355 ? 23.200 17.803 -1.157 1.00 87.06 355 ASN A CA 1
ATOM 2685 C C . ASN A 1 355 ? 24.216 16.654 -1.117 1.00 87.06 355 ASN A C 1
ATOM 2687 O O . ASN A 1 355 ? 25.334 16.809 -1.606 1.00 87.06 355 ASN A O 1
ATOM 2691 N N . ILE A 1 356 ? 23.859 15.514 -0.520 1.00 82.62 356 ILE A N 1
ATOM 2692 C CA . ILE A 1 356 ? 24.725 14.331 -0.509 1.00 82.62 356 ILE A CA 1
ATOM 2693 C C . ILE A 1 356 ? 24.826 13.762 -1.928 1.00 82.62 356 ILE A C 1
ATOM 2695 O O . ILE A 1 356 ? 25.936 13.508 -2.393 1.00 82.62 356 ILE A O 1
ATOM 2699 N N . VAL A 1 357 ? 23.703 13.655 -2.647 1.00 83.38 357 VAL A N 1
ATOM 2700 C CA . VAL A 1 357 ? 23.693 13.195 -4.048 1.00 83.38 357 VAL A CA 1
ATOM 2701 C C . VAL A 1 357 ? 24.541 14.103 -4.941 1.00 83.38 357 VAL A C 1
ATOM 2703 O O . VAL A 1 357 ? 25.339 13.608 -5.732 1.00 83.38 357 VAL A O 1
ATOM 2706 N N . ASP A 1 358 ? 24.433 15.421 -4.774 1.00 88.56 358 ASP A N 1
ATOM 2707 C CA . ASP A 1 358 ? 25.204 16.406 -5.544 1.00 88.56 358 ASP A CA 1
ATOM 2708 C C . ASP A 1 358 ? 26.722 16.212 -5.352 1.00 88.56 358 ASP A C 1
ATOM 2710 O O . ASP A 1 358 ? 27.482 16.062 -6.312 1.00 88.56 358 ASP A O 1
ATOM 2714 N N . LYS A 1 359 ? 27.161 16.051 -4.094 1.00 87.81 359 LYS A N 1
ATOM 2715 C CA . LYS A 1 359 ? 28.564 15.742 -3.761 1.00 87.81 359 LYS A CA 1
ATOM 2716 C C . LYS A 1 359 ? 29.045 14.433 -4.390 1.00 87.81 359 LYS A C 1
ATOM 2718 O O . LYS A 1 359 ? 30.213 14.327 -4.772 1.00 87.81 359 LYS A O 1
ATOM 2723 N N . MET A 1 360 ? 28.175 13.431 -4.482 1.00 80.06 360 MET A N 1
ATOM 2724 C CA . MET A 1 360 ? 28.506 12.140 -5.087 1.00 80.06 360 MET A CA 1
ATOM 2725 C C . MET A 1 360 ? 28.624 12.231 -6.605 1.00 80.06 360 MET A C 1
ATOM 2727 O O . MET A 1 360 ? 29.538 11.637 -7.171 1.00 80.06 360 MET A O 1
ATOM 2731 N N . ILE A 1 361 ? 27.778 13.024 -7.261 1.00 85.75 361 ILE A N 1
ATOM 2732 C CA . ILE A 1 361 ? 27.882 13.288 -8.700 1.00 85.75 361 ILE A CA 1
ATOM 2733 C C . ILE A 1 361 ? 29.182 14.026 -9.020 1.00 85.75 361 ILE A C 1
ATOM 2735 O O . ILE A 1 361 ? 29.870 13.672 -9.975 1.00 85.75 361 ILE A O 1
ATOM 2739 N N . ASP A 1 362 ? 29.580 14.994 -8.196 1.00 89.62 362 ASP A N 1
ATOM 2740 C CA . ASP A 1 362 ? 30.864 15.683 -8.363 1.00 89.62 362 ASP A CA 1
ATOM 2741 C C . ASP A 1 362 ? 32.070 14.770 -8.108 1.00 89.62 362 ASP A C 1
ATOM 2743 O O . ASP A 1 362 ? 33.138 14.944 -8.701 1.00 89.62 362 ASP A O 1
ATOM 2747 N N . LYS A 1 363 ? 31.932 13.780 -7.222 1.00 86.00 363 LYS A N 1
ATOM 2748 C CA . LYS A 1 363 ? 32.944 12.733 -7.033 1.00 86.00 363 LYS A CA 1
ATOM 2749 C C . LYS A 1 363 ? 33.003 11.804 -8.252 1.00 86.00 363 LYS A C 1
ATOM 2751 O O . LYS A 1 363 ? 34.096 11.522 -8.734 1.00 86.00 363 LYS A O 1
ATOM 2756 N N . ALA A 1 364 ? 3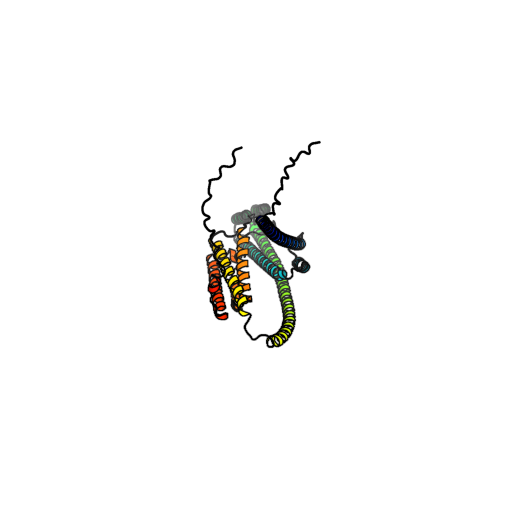1.855 11.393 -8.790 1.00 83.31 364 ALA A N 1
ATOM 2757 C CA . ALA A 1 364 ? 31.762 10.564 -9.991 1.00 83.31 364 ALA A CA 1
ATOM 2758 C C . ALA A 1 364 ? 32.349 11.269 -11.226 1.00 83.31 364 ALA A C 1
ATOM 2760 O O . ALA A 1 364 ? 33.079 10.652 -11.997 1.00 83.31 364 ALA A O 1
ATOM 2761 N N . ALA A 1 365 ? 32.112 12.577 -11.374 1.00 83.88 365 ALA A N 1
ATOM 2762 C CA . ALA A 1 365 ? 32.710 13.388 -12.432 1.00 83.88 365 ALA A CA 1
ATOM 2763 C C . ALA A 1 365 ? 34.243 13.396 -12.337 1.00 83.88 365 ALA A C 1
ATOM 2765 O O . ALA A 1 365 ? 34.920 13.101 -13.317 1.00 83.88 365 ALA A O 1
ATOM 2766 N N . ARG A 1 366 ? 34.795 13.636 -11.140 1.00 84.69 366 ARG A N 1
ATOM 2767 C CA . ARG A 1 366 ? 36.249 13.601 -10.901 1.00 84.69 366 ARG A CA 1
ATOM 2768 C C . ARG A 1 366 ? 36.858 12.220 -11.152 1.00 84.69 366 ARG A C 1
ATOM 2770 O O . ARG A 1 366 ? 37.964 12.128 -11.677 1.00 84.69 366 ARG A O 1
ATOM 2777 N N . ASN A 1 367 ? 36.135 11.154 -10.815 1.00 80.50 367 ASN A N 1
ATOM 2778 C CA . ASN A 1 367 ? 36.561 9.782 -11.091 1.00 80.50 367 ASN A CA 1
ATOM 2779 C C . ASN A 1 367 ? 36.551 9.461 -12.592 1.00 80.50 367 ASN A C 1
ATOM 2781 O O . ASN A 1 367 ? 37.450 8.780 -13.080 1.00 80.50 367 ASN A O 1
ATOM 2785 N N . LEU A 1 368 ? 35.565 9.959 -13.342 1.00 78.94 368 LEU A N 1
ATOM 2786 C CA . LEU A 1 368 ? 35.548 9.838 -14.801 1.00 78.94 368 LEU A CA 1
ATOM 2787 C C . LEU A 1 368 ? 36.720 10.601 -15.428 1.00 78.94 368 LEU A C 1
ATOM 2789 O O . LEU A 1 368 ? 37.424 10.058 -16.276 1.00 78.94 368 LEU A O 1
ATOM 2793 N N . GLU A 1 369 ? 36.987 11.827 -14.984 1.00 80.88 369 GLU A N 1
ATOM 2794 C CA . GLU A 1 369 ? 38.117 12.613 -15.490 1.00 80.88 369 GLU A CA 1
ATOM 2795 C C . GLU A 1 369 ? 39.469 11.944 -15.205 1.00 80.88 369 GLU A C 1
ATOM 2797 O O . GLU A 1 369 ? 40.333 11.903 -16.084 1.00 80.88 369 GLU A O 1
ATOM 2802 N N . SER A 1 370 ? 39.648 11.368 -14.010 1.00 77.69 370 SER A N 1
ATOM 2803 C CA . SER A 1 370 ? 40.889 10.680 -13.634 1.00 77.69 370 SER A CA 1
ATOM 2804 C C . SER A 1 370 ? 41.085 9.363 -14.388 1.00 77.69 370 SER A C 1
ATOM 2806 O O . SER A 1 370 ? 42.195 9.076 -14.840 1.00 77.69 370 SER A O 1
ATOM 2808 N N . THR A 1 371 ? 40.008 8.598 -14.591 1.00 78.31 371 THR A N 1
ATOM 2809 C CA . THR A 1 371 ? 40.040 7.305 -15.293 1.00 78.31 371 THR A CA 1
ATOM 2810 C C . THR A 1 371 ? 40.370 7.478 -16.774 1.00 78.31 371 THR A C 1
ATOM 2812 O O . THR A 1 371 ? 41.153 6.711 -17.330 1.00 78.31 371 THR A O 1
ATOM 2815 N N . TYR A 1 372 ? 39.821 8.513 -17.414 1.00 77.88 372 TYR A N 1
ATOM 2816 C CA . TYR A 1 372 ? 39.972 8.731 -18.855 1.00 77.88 372 TYR A CA 1
ATOM 2817 C C . TYR A 1 372 ? 40.998 9.815 -19.216 1.00 77.88 372 TYR A C 1
ATOM 2819 O O . TYR A 1 372 ? 41.215 10.078 -20.399 1.00 77.88 372 TYR A O 1
ATOM 2827 N N . ARG A 1 373 ? 41.647 10.435 -18.216 1.00 80.56 373 ARG A N 1
ATOM 2828 C CA . ARG A 1 373 ? 42.634 11.525 -18.364 1.00 80.56 373 ARG A CA 1
ATOM 2829 C C . ARG A 1 373 ? 42.154 12.657 -19.282 1.00 80.56 373 ARG A C 1
ATOM 2831 O O . ARG A 1 373 ? 42.939 13.234 -20.035 1.00 80.56 373 ARG A O 1
ATOM 2838 N N . ARG A 1 374 ? 40.855 12.959 -19.253 1.00 73.12 374 ARG A N 1
ATOM 2839 C CA . ARG A 1 374 ? 40.226 13.998 -20.077 1.00 73.12 374 ARG A CA 1
ATOM 2840 C C . ARG A 1 374 ? 39.328 14.873 -19.207 1.00 73.12 374 ARG A C 1
ATOM 2842 O O . ARG A 1 374 ? 38.533 14.318 -18.454 1.00 73.12 374 ARG A O 1
ATOM 2849 N N . PRO A 1 375 ? 39.415 16.208 -19.316 1.00 68.06 375 PRO A N 1
ATOM 2850 C CA . PRO A 1 375 ? 38.524 17.098 -18.583 1.00 68.06 375 PRO A CA 1
ATOM 2851 C C . PRO A 1 375 ? 37.101 17.009 -19.152 1.00 68.06 375 PRO A C 1
ATOM 2853 O O . PRO A 1 375 ? 36.910 17.009 -20.372 1.00 68.06 375 PRO A O 1
ATOM 2856 N N . ALA A 1 376 ? 36.088 16.964 -18.285 1.00 59.34 376 ALA A N 1
ATOM 2857 C CA . ALA A 1 376 ? 34.680 16.865 -18.678 1.00 59.34 376 ALA A CA 1
ATOM 2858 C C . ALA A 1 376 ? 34.199 18.098 -19.468 1.00 59.34 376 ALA A C 1
ATOM 2860 O O . ALA A 1 376 ? 33.236 18.020 -20.233 1.00 59.34 376 ALA A O 1
ATOM 2861 N N . SER A 1 377 ? 34.895 19.232 -19.338 1.00 62.41 377 SER A N 1
ATOM 2862 C CA . SER A 1 377 ? 34.626 20.468 -20.081 1.00 62.41 377 SER A CA 1
ATOM 2863 C C . SER A 1 377 ? 34.918 20.375 -21.584 1.00 62.41 377 SER A C 1
ATOM 2865 O O . SER A 1 377 ? 34.342 21.148 -22.345 1.00 62.41 377 SER A O 1
ATOM 2867 N N . ALA A 1 378 ? 35.726 19.408 -22.037 1.00 59.75 378 ALA A N 1
ATOM 2868 C CA . ALA A 1 378 ? 36.150 19.292 -23.438 1.00 59.75 378 ALA A CA 1
ATOM 2869 C C . ALA A 1 378 ? 35.010 18.999 -24.440 1.00 59.75 378 ALA A C 1
ATOM 2871 O O . ALA A 1 378 ? 35.219 19.093 -25.647 1.00 59.75 378 ALA A O 1
ATOM 2872 N N . PHE A 1 379 ? 33.806 18.657 -23.967 1.00 54.88 379 PHE A N 1
ATOM 2873 C CA . PHE A 1 379 ? 32.651 18.359 -24.823 1.00 54.88 379 PHE A CA 1
ATOM 2874 C C . PHE A 1 379 ? 31.627 19.490 -24.939 1.00 54.88 379 PHE A C 1
ATOM 2876 O O . PHE A 1 379 ? 30.785 19.434 -25.837 1.00 54.88 379 PHE A O 1
ATOM 2883 N N . ARG A 1 380 ? 31.690 20.528 -24.091 1.00 53.31 380 ARG A N 1
ATOM 2884 C CA . ARG A 1 380 ? 30.718 21.635 -24.159 1.00 53.31 380 ARG A CA 1
ATOM 2885 C C . ARG A 1 380 ? 30.868 22.463 -25.444 1.00 53.31 380 ARG A C 1
ATOM 2887 O O . ARG A 1 380 ? 29.884 23.031 -25.906 1.00 53.31 380 ARG A O 1
ATOM 2894 N N . ASP A 1 381 ? 32.049 22.430 -26.061 1.00 49.94 381 ASP A N 1
ATOM 2895 C CA . ASP A 1 381 ? 32.360 23.181 -27.282 1.00 49.94 381 ASP A CA 1
ATOM 2896 C C . ASP A 1 381 ? 32.073 22.423 -28.591 1.00 49.94 381 ASP A C 1
ATOM 2898 O O . ASP A 1 381 ? 32.026 23.040 -29.651 1.00 49.94 381 ASP A O 1
ATOM 2902 N N . GLN A 1 382 ? 31.816 21.107 -28.566 1.00 49.72 382 GLN A N 1
ATOM 2903 C CA . GLN A 1 382 ? 31.558 20.344 -29.804 1.00 49.72 382 GLN A CA 1
ATOM 2904 C C . GLN A 1 382 ? 30.082 20.309 -30.225 1.00 49.72 382 GLN A C 1
ATOM 2906 O O . GLN A 1 382 ? 29.790 20.108 -31.403 1.00 49.72 382 GLN A O 1
ATOM 2911 N N . SER A 1 38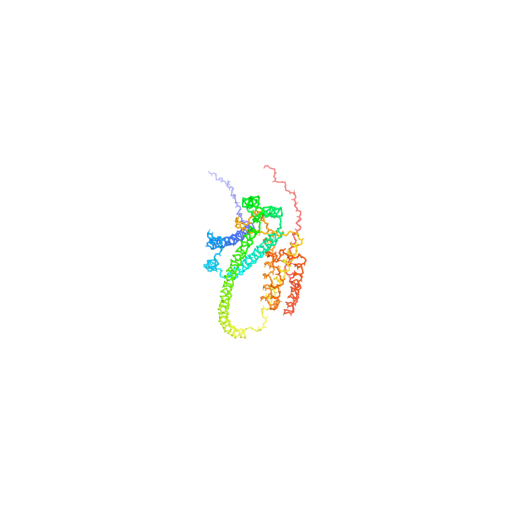3 ? 29.135 20.545 -29.310 1.00 46.44 383 SER A N 1
ATOM 2912 C CA . SER A 1 383 ? 27.707 20.669 -29.655 1.00 46.44 383 SER A CA 1
ATOM 2913 C C . SER A 1 383 ? 27.296 22.084 -30.081 1.00 46.44 383 SER A C 1
ATOM 2915 O O . SER A 1 383 ? 26.181 22.273 -30.559 1.00 46.44 383 SER A O 1
ATOM 2917 N N . ALA A 1 384 ? 28.179 23.074 -29.933 1.00 44.19 384 ALA A N 1
ATOM 2918 C CA . ALA A 1 384 ? 27.963 24.450 -30.365 1.00 44.19 384 ALA A CA 1
ATOM 2919 C C . ALA A 1 384 ? 28.689 24.718 -31.694 1.00 44.19 384 ALA A C 1
ATOM 2921 O O . ALA A 1 384 ? 29.567 25.570 -31.781 1.00 44.19 384 ALA A O 1
ATOM 2922 N N . SER A 1 385 ? 28.328 23.996 -32.759 1.00 41.12 385 SER A N 1
ATOM 2923 C CA . SER A 1 385 ? 28.637 24.510 -34.098 1.00 41.12 385 SER A CA 1
ATOM 2924 C C . SER A 1 385 ? 27.840 25.807 -34.293 1.00 41.12 385 SER A C 1
ATOM 2926 O O . SER A 1 385 ? 26.621 25.782 -34.098 1.00 41.12 385 SER A O 1
ATOM 2928 N N . PRO A 1 386 ? 28.471 26.946 -34.633 1.00 41.28 386 PRO A N 1
ATOM 2929 C CA . PRO A 1 386 ? 27.752 28.196 -34.818 1.00 41.28 386 PRO A CA 1
ATOM 2930 C C . PRO A 1 386 ? 26.752 28.027 -35.962 1.00 41.28 386 PRO A C 1
ATOM 2932 O O . PRO A 1 386 ? 27.134 27.800 -37.112 1.00 41.28 386 PRO A O 1
ATOM 2935 N N . VAL A 1 387 ? 25.461 28.147 -35.648 1.00 45.44 387 VAL A N 1
ATOM 2936 C CA . VAL A 1 387 ? 24.426 28.383 -36.654 1.00 45.44 387 VAL A CA 1
ATOM 2937 C C . VAL A 1 387 ? 24.837 29.655 -37.385 1.00 45.44 387 VAL A C 1
ATOM 2939 O O . VAL A 1 387 ? 24.845 30.749 -36.821 1.00 45.44 387 VAL A O 1
ATOM 2942 N N . ARG A 1 388 ? 25.273 29.482 -38.632 1.00 41.09 388 ARG A N 1
ATOM 2943 C CA . ARG A 1 388 ? 25.695 30.551 -39.530 1.00 41.09 388 ARG A CA 1
ATOM 2944 C C . ARG A 1 388 ? 24.550 31.561 -39.620 1.00 41.09 388 ARG A C 1
ATOM 2946 O O . ARG A 1 388 ? 23.473 31.227 -40.106 1.00 41.09 388 ARG A O 1
ATOM 2953 N N . ALA A 1 389 ? 24.776 32.767 -39.102 1.00 43.31 389 ALA A N 1
ATOM 2954 C CA . ALA A 1 389 ? 23.805 33.851 -39.159 1.00 43.31 389 ALA A CA 1
ATOM 2955 C C . ALA A 1 389 ? 23.344 34.070 -40.616 1.00 43.31 389 ALA A C 1
ATOM 2957 O O . ALA A 1 389 ? 24.192 34.056 -41.518 1.00 43.31 389 ALA A O 1
ATOM 2958 N N . PRO A 1 390 ? 22.038 34.269 -40.876 1.00 44.91 390 PRO A N 1
ATOM 2959 C CA . PRO A 1 390 ? 21.561 34.594 -42.212 1.00 44.91 390 PRO A CA 1
ATOM 2960 C C . PRO A 1 390 ? 22.221 35.898 -42.666 1.00 44.91 390 PRO A C 1
ATOM 2962 O O . PRO A 1 390 ? 22.151 36.924 -41.985 1.00 44.91 390 PRO A O 1
ATOM 2965 N N . SER A 1 391 ? 22.906 35.852 -43.809 1.00 49.56 391 SER A N 1
ATOM 2966 C CA . SER A 1 391 ? 23.497 37.042 -44.410 1.00 49.56 391 SER A CA 1
ATOM 2967 C C . SER A 1 391 ? 22.384 38.040 -44.710 1.00 49.56 391 SER A C 1
ATOM 2969 O O . SER A 1 391 ? 21.426 37.693 -45.402 1.00 49.56 391 SER A O 1
ATOM 2971 N N . LYS A 1 392 ? 22.519 39.275 -44.220 1.00 48.12 392 LYS A N 1
ATOM 2972 C CA . LYS A 1 392 ? 21.684 40.410 -44.628 1.00 48.12 392 LYS A CA 1
ATOM 2973 C C . LYS A 1 392 ? 21.706 40.523 -46.157 1.00 48.12 392 LYS A C 1
ATOM 2975 O O . LYS A 1 392 ? 22.695 40.978 -46.730 1.00 48.12 392 LYS A O 1
ATOM 2980 N N . GLY A 1 393 ? 20.625 40.084 -46.799 1.00 47.09 393 GLY A N 1
ATOM 2981 C CA . GLY A 1 393 ? 20.369 40.315 -48.213 1.00 47.09 393 GLY A CA 1
ATOM 2982 C C . GLY A 1 393 ? 20.190 41.809 -48.456 1.00 47.09 393 GLY A C 1
ATOM 2983 O O . GLY A 1 393 ? 19.379 42.462 -47.802 1.00 47.09 393 GLY A O 1
ATOM 2984 N N . LYS A 1 394 ? 21.006 42.347 -49.362 1.00 48.19 394 LYS A N 1
ATOM 2985 C CA . LYS A 1 394 ? 20.890 43.699 -49.906 1.00 48.19 394 LYS A CA 1
ATOM 2986 C C . LYS A 1 394 ? 19.616 43.812 -50.752 1.00 48.19 394 LYS A C 1
ATOM 2988 O O . LYS A 1 394 ? 19.364 42.930 -51.559 1.00 48.19 394 LYS A O 1
ATOM 2993 N N . GLY A 1 395 ? 18.909 44.929 -50.575 1.00 44.25 395 GLY A N 1
ATOM 2994 C CA . GLY A 1 395 ? 18.156 45.668 -51.597 1.00 44.25 395 GLY A CA 1
ATOM 2995 C C . GLY A 1 395 ? 17.166 44.888 -52.461 1.00 44.25 395 GLY A C 1
ATOM 2996 O O . GLY A 1 395 ? 17.549 44.301 -53.466 1.00 44.25 395 GLY A O 1
ATOM 2997 N N . VAL A 1 396 ? 15.879 45.000 -52.134 1.00 52.44 396 VAL A N 1
ATOM 2998 C CA . VAL A 1 396 ? 14.808 44.829 -53.122 1.00 52.44 396 VAL A CA 1
ATOM 2999 C C . VAL A 1 396 ? 14.793 46.096 -53.979 1.00 52.44 396 VAL A C 1
ATOM 3001 O O . VAL A 1 396 ? 14.484 47.178 -53.482 1.00 52.44 396 VAL A O 1
ATOM 3004 N N . ASP A 1 397 ? 15.189 45.959 -55.241 1.00 55.25 397 ASP A N 1
ATOM 3005 C CA . ASP A 1 397 ? 15.007 46.978 -56.273 1.00 55.25 397 ASP A CA 1
ATOM 3006 C C . ASP A 1 397 ? 13.508 47.053 -56.609 1.00 55.25 397 ASP A C 1
ATOM 3008 O O . ASP A 1 397 ? 12.894 46.055 -56.983 1.00 55.25 397 ASP A O 1
ATOM 3012 N N . THR A 1 398 ? 12.895 48.217 -56.391 1.00 56.91 398 THR A N 1
ATOM 3013 C CA . THR A 1 398 ? 11.451 48.465 -56.588 1.00 56.91 398 THR A CA 1
ATOM 3014 C C . THR A 1 398 ? 11.143 49.054 -57.967 1.00 56.91 398 THR A C 1
ATOM 3016 O O . THR A 1 398 ? 10.059 49.580 -58.204 1.00 56.91 398 THR A O 1
ATOM 3019 N N . SER A 1 399 ? 12.069 48.921 -58.913 1.00 50.72 399 SER A N 1
ATOM 3020 C CA . SER A 1 399 ? 11.954 49.484 -60.258 1.00 50.72 399 SER A CA 1
ATOM 3021 C C . SER A 1 399 ? 11.447 48.444 -61.266 1.00 50.72 399 SER A C 1
ATOM 3023 O O . SER A 1 399 ? 12.175 48.058 -62.175 1.00 50.72 399 SER A O 1
ATOM 3025 N N . ASN A 1 400 ? 10.206 47.962 -61.127 1.00 47.28 400 ASN A N 1
ATOM 3026 C CA . ASN A 1 400 ? 9.559 47.207 -62.209 1.00 47.28 400 ASN A CA 1
ATOM 3027 C C . ASN A 1 400 ? 8.119 47.699 -62.453 1.00 47.28 400 ASN A C 1
ATOM 3029 O O . ASN A 1 400 ? 7.203 47.288 -61.738 1.00 47.28 400 ASN A O 1
ATOM 3033 N N . PRO A 1 401 ? 7.900 48.591 -63.435 1.00 60.19 401 PRO A N 1
ATOM 3034 C CA . PRO A 1 401 ? 6.577 49.049 -63.831 1.00 60.19 401 PRO A CA 1
ATOM 3035 C C . PRO A 1 401 ? 6.064 48.186 -64.988 1.00 60.19 401 PRO A C 1
ATOM 3037 O O . PRO A 1 401 ? 6.231 48.550 -66.144 1.00 60.19 401 PRO A O 1
ATOM 3040 N N . LEU A 1 402 ? 5.472 47.027 -64.698 1.00 50.34 402 LEU A N 1
ATOM 3041 C CA . LEU A 1 402 ? 4.877 46.166 -65.732 1.00 50.34 402 LEU A CA 1
ATOM 3042 C C . LEU A 1 402 ? 3.715 45.329 -65.174 1.00 50.34 402 LEU A C 1
ATOM 3044 O O . LEU A 1 402 ? 3.678 44.117 -65.325 1.00 50.34 402 LEU A O 1
ATOM 3048 N N . LEU A 1 403 ? 2.771 45.990 -64.501 1.00 48.31 403 LEU A N 1
ATOM 3049 C CA . LEU A 1 403 ? 1.406 45.493 -64.284 1.00 48.31 403 LEU A CA 1
ATOM 3050 C C . LEU A 1 403 ? 0.450 46.695 -64.290 1.00 48.31 403 LEU A C 1
ATOM 3052 O O . LEU A 1 403 ? -0.046 47.137 -63.256 1.00 48.31 403 LEU A O 1
ATOM 3056 N N . ALA A 1 404 ? 0.265 47.249 -65.483 1.00 46.09 404 ALA A N 1
ATOM 3057 C CA . ALA A 1 404 ? -0.890 48.045 -65.864 1.00 46.09 404 ALA A CA 1
ATOM 3058 C C . ALA A 1 404 ? -1.334 47.504 -67.227 1.00 46.09 404 ALA A C 1
ATOM 3060 O O . ALA A 1 404 ? -0.699 47.807 -68.235 1.00 46.09 404 ALA A O 1
ATOM 3061 N N . ASP A 1 405 ? -2.265 46.551 -67.184 1.00 49.81 405 ASP A N 1
ATOM 3062 C CA . ASP A 1 405 ? -3.456 46.418 -68.041 1.00 49.81 405 ASP A CA 1
ATOM 3063 C C . ASP A 1 405 ? -4.194 45.111 -67.712 1.00 49.81 405 ASP A C 1
ATOM 3065 O O . ASP A 1 405 ? -3.546 44.035 -67.693 1.00 49.81 405 ASP A O 1
#